Protein 5NAA (pdb70)

B-factor: mean 33.22, std 12.7, range [16.06, 95.7]

Organism: Escherichia coli (strain K12) (NCBI:txid83333)

Solvent-accessible surface area: 19608 Å² total; per-residue (Å²): 135,116,10,7,38,128,4,0,47,89,57,1,0,20,14,6,18,16,1,15,0,4,19,88,166,68,20,3,49,31,165,148,25,49,83,121,40,16,161,34,100,26,29,94,112,27,11,22,0,0,15,10,61,1,0,0,14,7,94,162,5,2,0,34,4,15,0,0,0,10,40,25,86,55,164,9,32,0,32,105,92,28,65,132,22,145,10,78,59,0,82,69,49,114,28,22,0,0,0,0,65,41,0,6,47,22,0,29,14,109,108,74,54,92,1,78,0,1,0,2,84,16,18,67,148,33,121,158,27,106,47,3,7,77,116,68,0,46,3,32,2,27,0,32,17,82,8,17,0,5,18,46,3,0,0,0,3,17,102,2,0,7,145,6,33,134,36,83,78,58,19,13,16,0,11,5,0,35,10,88,84,5,21,110,0,74,70,28,32,144,30,190,47,27,173,49,9,76,30,56,13,3,59,113,113,29,33,52,1,18,62,0,4,118,17,40,107,19,29,45,37,16,129,122,139,228,99,135,5,0,32,140,23,0,51,105,59,2,1,22,15,7,18,17,1,4,0,10,20,85,139,75,19,4,63,25,145,132,14,49,83,100,39,13,164,22,102,26,29,94,87,19,7,32,2,0,17,10,41,1,0,0,13,5,92,164,7,2,0,30,4,12,0,0,0,10,52,27,88,61,138,10,31,0,36,84,91,29,64,129,22,143,12,78,56,0,85,68,50,116,26,22,0,0,0,0,68,40,0,5,52,18,1,26,13,107,109,74,56,93,1,73,0,1,0,2,76,10,21,54,149,18,132,90,25,102,15,1,6,49,102,70,0,48,2,34,2,27,0,34,19,84,10,19,0,7,18,45,2,0,0,0,1,18,104,3,0,6,160,8,23,137,39,85,103,51,18,12,18,0,12,5,0,34,9,89,86,5,16,99,0,40,79,28,20,148,32,185,34,31,165,23,8,104,32,76,14,3,71,126,115,16,41,30,0,13,72,0,4,126,18,37,124,86

Foldseek 3Di:
DVCLQVCCCVFPVLQDFFKFKAFPDDWDFCVVVPPVNWDAPQFDDKFFWAKDKKWKAFPADIAIAIETAGALVDDHSLQVQWDPFRSVVLDPPQQEKAALQQLCVRNVDDAQGKMKIWDQVQWDDDPVGTDTLIDIHGYHYYGYDVHPNSNHYMYHHQQVSCVNSVHDRNTHRGMGTDGNRSLCVVVRQPDDGPPRIHMDGDCVVVVVSNVCVVVVVVCCVVVPVD/DVCLQVCCCVFAVQQDFFKFKFFLPPFDFCVVVPPVNFDAPQFDDKFFWAKAKKWKAFPAGIDIAIETAHALVDDGSQQVQFDPFGSVVLDPPQQEKAALQQLCVRNVDDAQGKMKIWGQQLWDQDPVGTDTQIDIHGYHYYGYDVHPNSNHYMYHHQQNSCVSSVHDGNTHRGMRTDGNRSLCVVVRQPDDGPPRIHMDGPCVPPVVSSVCVVVVVD

Nearest PDB structures (foldseek):
  6f49-assembly1_A  TM=9.915E-01  e=1.479E-46  Escherichia coli K-12
  6f3z-assembly2_C  TM=9.402E-01  e=1.673E-48  Escherichia coli K-12
  7v8l-assembly1_C  TM=9.725E-01  e=1.438E-45  Escherichia coli K-12
  7arh-assembly1_C  TM=9.545E-01  e=1.919E-41  Escherichia coli K-12
  7ark-assembly1_C  TM=8.846E-01  e=6.719E-38  Escherichia coli K-12

Sequence (444 aa):
MNGFERELQNNILGLMPQAILSSEHGSLNPQQLPETAVKLDGVNRVAPITTGDVVLQSARSVAVGVMLGIDPAQKDPLTPYLVNVKQTDLEPGKYNVILGEQLASQLGVNRGDQIRVMVPSASQFTPMGRIPSQRLFNVIGTFAANSEVDGYEMLVNIEDASRRLMRYPAGNITGWRLWLDEPLKVDSLSQQKLPEGSKWQDWRDRKGELFQAVRMEKNMAAALEHHMNGFERELQNNILGLMPQAILSSEHGSLNPQQLPETAVKLDGVNRVAPITTGDVVLQSARSVAVGVMLGIDPAQKDPLTPYLVNVKQTDLEPGKYNVILGEQLASQLGVNRGDQIRVMVPSASQFTPMGRIPSQRLFNVIGTFAANSEVDGYEMLVNIEDASRLMRYPAGNITGWRLWLDEPLKVDSLSQQKLPEGSKWQDWRDRKGELFQAVRMEKN

InterPro domains:
  IPR003838 ABC3 transporter permease, C-terminal [PF02687] (270-392)
  IPR011925 Lipoprotein-releasing system transmembrane protein LolC/E [TIGR02212] (4-399)
  IPR025857 MacB-like periplasmic core domain [PF12704] (27-212)
  IPR051447 Lipoprotein-releasing system transmembrane protein [PTHR30489] (1-399)

Secondary structure (DSSP, 8-state):
--SHHHHHHHHTGGGS-SEEEEESSS-B-TTTS-GGG---SSEEEEEEEEEEEEEEE-SS-EEEEEEEEE-TTS--TTGGGEES--GGG--TTS-EEEEEHHHHHHHT--TT-EEEEEEEEEEE--TT--EEEEEEEEEEEEE--SSGGGGTEEEEEHHHHHHHTTPPTT-BSEEEEEES-GGGHHHHTTS---TTEEEEEGGGT-HHHHHHHHHHHHHHHHH---/-TTHHHHIIIIITTSS-SEEEEESSSSB-TTTS-GGG---TTEEEEEEEEEEEEEEE-SS-EEEEEEEEE-TTS--TTGGGEES--GGG--TTS-EEEEEHHHHHHHT--TT-EEEEEEEEEEE--TT--EEEEEEEEEEEEE--SSGGGGTEEEEEHHHHHHHTTPPTT-BSEEEEEESSGGGHHHHTTS---TTEEEEEGGGT-HHHHHHHHHHT-

Structure (mmCIF, N/CA/C/O backbone):
data_5NAA
#
_entry.id   5NAA
#
_cell.length_a   54.680
_cell.length_b   111.780
_cell.length_c   75.939
_cell.angle_alpha   90.00
_cell.angle_beta   108.97
_cell.angle_gamma   90.00
#
_symmetry.space_group_name_H-M   'C 1 2 1'
#
loop_
_entity.id
_entity.type
_entity.pdbx_description
1 polymer 'Lipoprotein-releasing system transmembrane protein LolC'
2 non-polymer 'SULFATE ION'
3 water water
#
loop_
_atom_site.group_PDB
_atom_site.id
_atom_site.type_symbol
_atom_site.label_atom_id
_atom_site.label_alt_id
_atom_site.label_comp_id
_atom_site.label_asym_id
_atom_site.label_entity_id
_atom_site.label_seq_id
_atom_site.pdbx_PDB_ins_code
_atom_site.Cartn_x
_atom_site.Cartn_y
_atom_site.Cartn_z
_atom_site.occupancy
_atom_site.B_iso_or_equiv
_atom_site.auth_seq_id
_atom_site.auth_comp_id
_atom_site.auth_asym_id
_atom_site.auth_atom_id
_atom_site.pdbx_PDB_model_num
ATOM 1 N N . MET A 1 1 ? -20.945 -34.573 9.165 1.00 72.22 48 MET A N 1
ATOM 2 C CA . MET A 1 1 ? -20.262 -34.038 10.389 1.00 65.87 48 MET A CA 1
ATOM 3 C C . MET A 1 1 ? -20.964 -34.432 11.727 1.00 72.29 48 MET A C 1
ATOM 4 O O . MET A 1 1 ? -22.189 -34.711 11.763 1.00 76.70 48 MET A O 1
ATOM 9 N N . ASN A 1 2 ? -20.185 -34.506 12.804 1.00 69.53 49 ASN A N 1
ATOM 10 C CA . ASN A 1 2 ? -20.727 -34.851 14.141 1.00 65.49 49 ASN A CA 1
ATOM 11 C C . ASN A 1 2 ? -21.229 -33.568 14.851 1.00 55.62 49 ASN A C 1
ATOM 12 O O . ASN A 1 2 ? -21.026 -33.386 16.046 1.00 56.96 49 ASN A O 1
ATOM 17 N N . GLY A 1 3 ? -21.914 -32.694 14.087 1.00 43.76 50 GLY A N 1
ATOM 18 C CA . GLY A 1 3 ? -22.022 -31.260 14.377 1.00 39.96 50 GLY A CA 1
ATOM 19 C C . GLY A 1 3 ? -20.734 -30.437 14.059 1.00 31.92 50 GLY A C 1
ATOM 20 O O . GLY A 1 3 ? -20.680 -29.280 14.357 1.00 29.85 50 GLY A O 1
ATOM 21 N N . PHE A 1 4 ? -19.725 -31.076 13.466 1.00 30.86 51 PHE A N 1
ATOM 22 C CA . PHE A 1 4 ? -18.432 -30.462 13.220 1.00 33.61 51 PHE A CA 1
ATOM 23 C C . PHE A 1 4 ? -18.549 -29.119 12.520 1.00 28.98 51 PHE A C 1
ATOM 24 O O . PHE A 1 4 ? -18.037 -28.090 13.005 1.00 29.51 51 PHE A O 1
ATOM 32 N N . GLU A 1 5 ? -19.245 -29.094 11.395 1.00 28.88 52 GLU A N 1
ATOM 33 C CA . GLU A 1 5 ? -19.406 -27.867 10.627 1.00 27.44 52 GLU A CA 1
ATOM 34 C C . GLU A 1 5 ? -20.222 -26.821 11.363 1.00 29.88 52 GLU A C 1
ATOM 35 O O . GLU A 1 5 ? -19.899 -25.648 11.355 1.00 28.42 52 GLU A O 1
ATOM 41 N N . ARG A 1 6 ? -21.288 -27.245 12.022 1.00 32.26 53 ARG A N 1
ATOM 42 C CA . ARG A 1 6 ? -22.123 -26.306 12.744 1.00 33.59 53 ARG A CA 1
ATOM 43 C C . ARG A 1 6 ? -21.336 -25.677 13.911 1.00 27.74 53 ARG A C 1
ATOM 44 O O . ARG A 1 6 ? -21.436 -24.491 14.160 1.00 31.30 53 ARG A O 1
ATOM 52 N N . GLU A 1 7 ? -20.648 -26.506 14.658 1.00 28.45 54 GLU A N 1
ATOM 53 C CA . GLU A 1 7 ? -19.822 -26.020 15.787 1.00 32.25 54 GLU A CA 1
ATOM 54 C C . GLU A 1 7 ? -18.686 -25.045 15.345 1.00 28.38 54 GLU A C 1
ATOM 55 O O . GLU A 1 7 ? -18.477 -24.019 15.949 1.00 28.39 54 GLU A O 1
ATOM 61 N N . LEU A 1 8 ? -18.015 -25.394 14.259 1.00 27.44 55 LEU A N 1
ATOM 62 C CA . LEU A 1 8 ? -16.951 -24.552 13.697 1.00 28.49 55 LEU A CA 1
ATOM 63 C C . LEU A 1 8 ? -17.532 -23.190 13.328 1.00 32.07 55 LEU A C 1
ATOM 64 O O . LEU A 1 8 ? -16.968 -22.122 13.660 1.00 27.72 55 LEU A O 1
ATOM 69 N N . GLN A 1 9 ? -18.681 -23.190 12.653 1.00 29.29 56 GLN A N 1
ATOM 70 C CA . GLN A 1 9 ? -19.281 -21.954 12.217 1.00 35.01 56 GLN A CA 1
ATOM 71 C C . GLN A 1 9 ? -19.785 -21.101 13.355 1.00 37.38 56 GLN A C 1
ATOM 72 O O . GLN A 1 9 ? -19.593 -19.895 13.315 1.00 34.56 56 GLN A O 1
ATOM 78 N N 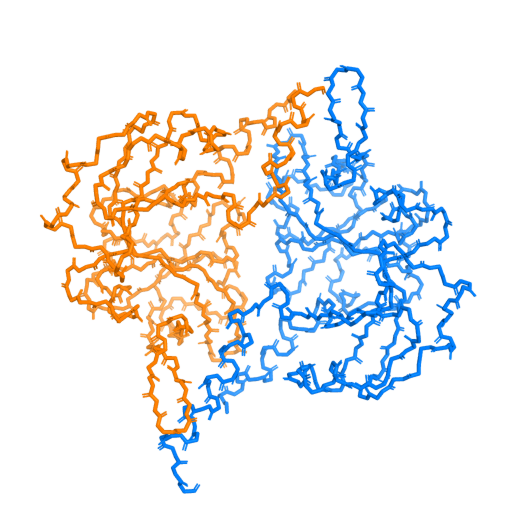. ASN A 1 10 ? -20.449 -21.693 14.338 1.00 38.96 57 ASN A N 1
ATOM 79 C CA . ASN A 1 10 ? -21.008 -20.916 15.453 1.00 41.19 57 ASN A CA 1
ATOM 80 C C . ASN A 1 10 ? -19.966 -20.454 16.471 1.00 38.50 57 ASN A C 1
ATOM 81 O O . ASN A 1 10 ? -20.023 -19.312 16.941 1.00 45.78 57 ASN A O 1
ATOM 86 N N . ASN A 1 11 ? -19.020 -21.323 16.779 1.00 34.95 58 ASN A N 1
ATOM 87 C CA . ASN A 1 11 ? -18.005 -21.061 17.800 1.00 36.78 58 ASN A CA 1
ATOM 88 C C . ASN A 1 11 ? -16.664 -20.448 17.384 1.00 34.39 58 ASN A C 1
ATOM 89 O O . ASN A 1 11 ? -15.970 -19.887 18.212 1.00 34.84 58 ASN A O 1
ATOM 94 N N . ILE A 1 12 ? -16.285 -20.608 16.115 1.00 34.75 59 ILE A N 1
ATOM 95 C CA . ILE A 1 12 ? -15.061 -19.986 15.570 1.00 28.98 59 ILE A CA 1
ATOM 96 C C . ILE A 1 12 ? -15.433 -18.903 14.576 1.00 31.87 59 ILE A C 1
ATOM 97 O O . ILE A 1 12 ? -15.098 -17.736 14.778 1.00 29.02 59 ILE A O 1
ATOM 102 N N . LEU A 1 13 ? -16.139 -19.244 13.497 1.00 30.43 60 LEU A N 1
ATOM 103 C CA . LEU A 1 13 ? -16.362 -18.297 12.412 1.00 30.31 60 LEU A CA 1
ATOM 104 C C . LEU A 1 13 ? -17.423 -17.229 12.705 1.00 30.20 60 LEU A C 1
ATOM 105 O O . LEU A 1 13 ? -17.465 -16.213 12.036 1.00 31.54 60 LEU A O 1
ATOM 110 N N . GLY A 1 14 ? -18.219 -17.433 13.764 1.00 32.51 61 GLY A N 1
ATOM 111 C CA . GLY A 1 14 ? -19.198 -16.469 14.197 1.00 32.96 61 GLY A CA 1
ATOM 112 C C . GLY A 1 14 ? -18.634 -15.161 14.707 1.00 34.42 61 GLY A C 1
ATOM 113 O O . GLY A 1 14 ? -19.221 -14.108 14.498 1.00 36.13 61 GLY A O 1
ATOM 114 N N . LEU A 1 15 ? -17.476 -15.234 15.375 1.00 33.96 62 LEU A N 1
ATOM 115 C CA . LEU A 1 15 ? -16.959 -14.125 16.156 1.00 29.90 62 LEU A CA 1
ATOM 116 C C . LEU A 1 15 ? -15.743 -13.384 15.572 1.00 24.92 62 LEU A C 1
ATOM 117 O O . LEU A 1 15 ? -15.152 -12.546 16.241 1.00 23.41 62 LEU A O 1
ATOM 122 N N . MET A 1 16 ? -15.390 -13.721 14.338 1.00 26.11 63 MET A N 1
ATOM 123 C CA . MET A 1 16 ? -14.279 -13.140 13.601 1.00 25.60 63 MET A CA 1
ATOM 124 C C . MET A 1 16 ? -14.816 -12.757 12.257 1.00 25.47 63 MET A C 1
ATOM 125 O O . MET A 1 16 ? -15.845 -13.297 11.824 1.00 26.68 63 MET A O 1
ATOM 130 N N . PRO A 1 17 ? -14.141 -11.838 11.546 1.00 25.36 64 PRO A N 1
ATOM 131 C CA . PRO A 1 17 ? -14.582 -11.521 10.204 1.00 24.47 64 PRO A CA 1
ATOM 132 C C . PRO A 1 17 ? -14.500 -12.738 9.293 1.00 25.53 64 PRO A C 1
ATOM 133 O O . PRO A 1 17 ? -13.430 -13.368 9.135 1.00 24.12 64 PRO A O 1
ATOM 137 N N . GLN A 1 18 ? -15.626 -13.049 8.645 1.00 23.78 65 GLN A N 1
ATOM 138 C CA . GLN A 1 18 ? -15.663 -14.206 7.742 1.00 20.62 65 GLN A CA 1
ATOM 139 C C . GLN A 1 18 ? -15.009 -13.899 6.407 1.00 21.38 65 GLN A C 1
ATOM 140 O O . GLN A 1 18 ? -14.322 -14.743 5.815 1.00 24.07 65 GLN A O 1
ATOM 146 N N . ALA A 1 19 ? -15.206 -12.692 5.958 1.00 21.84 66 ALA A N 1
ATOM 147 C CA . ALA A 1 19 ? -14.622 -12.142 4.762 1.00 22.74 66 ALA A CA 1
ATOM 148 C C . ALA A 1 19 ? -14.641 -10.653 4.809 1.00 21.57 66 ALA A C 1
ATOM 149 O O . ALA A 1 19 ? -15.479 -10.036 5.458 1.00 24.27 66 ALA A O 1
ATOM 151 N N . ILE A 1 20 ? -13.715 -10.057 4.073 1.00 21.06 67 ILE A N 1
ATOM 152 C CA . ILE A 1 20 ? -13.635 -8.606 3.944 1.00 23.67 67 ILE A CA 1
ATOM 153 C C . ILE A 1 20 ? -13.409 -8.267 2.487 1.00 27.01 67 ILE A C 1
ATOM 154 O O . ILE A 1 20 ? -12.576 -8.916 1.836 1.00 28.19 67 ILE A O 1
ATOM 159 N N . LEU A 1 21 ? -14.233 -7.359 1.972 1.00 25.30 68 LEU A N 1
ATOM 160 C CA . LEU A 1 21 ? -14.005 -6.761 0.635 1.00 28.98 68 LEU A CA 1
ATOM 161 C C . LEU A 1 21 ? -13.150 -5.507 0.848 1.00 29.10 68 LEU A C 1
ATOM 162 O O . LEU A 1 21 ? -13.624 -4.501 1.441 1.00 26.52 68 LEU A O 1
ATOM 167 N N . SER A 1 22 ? -11.893 -5.578 0.424 1.00 29.22 69 SER A N 1
ATOM 168 C CA . SER A 1 22 ? -10.943 -4.449 0.634 1.00 30.82 69 SER A CA 1
ATOM 169 C C . SER A 1 22 ? -10.570 -3.895 -0.735 1.00 35.72 69 SER A C 1
ATOM 170 O O . SER A 1 22 ? -11.119 -4.323 -1.771 1.00 39.47 69 SER A O 1
ATOM 173 N N . SER A 1 23 ? -9.711 -2.894 -0.740 1.00 36.97 70 SER A N 1
ATOM 174 C CA . SER A 1 23 ? -9.225 -2.333 -1.982 1.00 37.41 70 SER A CA 1
ATOM 175 C C . SER A 1 23 ? -8.052 -3.183 -2.432 1.00 35.39 70 SER A C 1
ATOM 176 O O . SER A 1 23 ? -7.433 -3.951 -1.630 1.00 36.65 70 SER A O 1
ATOM 179 N N . GLU A 1 24 ? -7.731 -3.076 -3.703 1.00 41.49 71 GLU A N 1
ATOM 180 C CA . GLU A 1 24 ? -6.625 -3.874 -4.260 1.00 47.51 71 GLU A CA 1
ATOM 181 C C . GLU A 1 24 ? -5.324 -3.632 -3.509 1.00 48.92 71 GLU A C 1
ATOM 182 O O . GLU A 1 24 ? -4.658 -4.573 -3.084 1.00 42.09 71 GLU A O 1
ATOM 188 N N . HIS A 1 25 ? -4.995 -2.354 -3.354 1.00 51.52 72 HIS A N 1
ATOM 189 C CA . HIS A 1 25 ? -3.916 -1.897 -2.496 1.00 56.07 72 HIS A CA 1
ATOM 190 C C . HIS A 1 25 ? -4.251 -0.877 -1.411 1.00 48.88 72 HIS A C 1
ATOM 191 O O . HIS A 1 25 ? -4.942 0.128 -1.625 1.00 53.32 72 HIS A O 1
ATOM 198 N N . GLY A 1 26 ? -3.663 -1.134 -0.244 1.00 48.52 73 GLY A N 1
ATOM 199 C CA . GLY A 1 26 ? -3.740 -0.234 0.870 1.00 44.26 73 GLY A CA 1
ATOM 200 C C . GLY A 1 26 ? -5.168 -0.196 1.389 1.00 41.38 73 GLY A C 1
ATOM 201 O O . GLY A 1 26 ? -5.898 -1.194 1.364 1.00 46.90 73 GLY A O 1
ATOM 202 N N . SER A 1 27 ? -5.569 0.964 1.864 1.00 32.85 74 SER A N 1
ATOM 203 C CA . SER A 1 27 ? -6.891 1.124 2.421 1.00 31.08 74 SER A CA 1
ATOM 204 C C . SER A 1 27 ? -7.974 1.477 1.386 1.00 30.97 74 SER A C 1
ATOM 205 O O . SER A 1 27 ? -7.690 1.745 0.244 1.00 31.38 74 SER A O 1
ATOM 208 N N . LEU A 1 28 ? -9.202 1.393 1.832 1.00 28.89 75 LEU A N 1
ATOM 209 C CA . LEU A 1 28 ? -10.383 1.651 1.041 1.00 29.28 75 LEU A CA 1
ATOM 210 C C . LEU A 1 28 ? -11.009 2.984 1.391 1.00 30.10 75 LEU A C 1
ATOM 211 O O . LEU A 1 28 ? -11.185 3.306 2.562 1.00 27.37 75 LEU A O 1
ATOM 216 N N . ASN A 1 29 ? -11.449 3.708 0.360 1.00 28.65 76 ASN A N 1
ATOM 217 C CA . ASN A 1 29 ? -12.137 4.995 0.519 1.00 30.03 76 ASN A CA 1
ATOM 218 C C . ASN A 1 29 ? -13.603 4.763 0.357 1.00 32.50 76 ASN A C 1
ATOM 219 O O . ASN A 1 29 ? -14.064 4.504 -0.766 1.00 35.07 76 ASN A O 1
ATOM 224 N N . PRO A 1 30 ? -14.391 4.852 1.461 1.00 34.07 77 PRO A N 1
ATOM 225 C CA . PRO A 1 30 ? -15.796 4.549 1.332 1.00 36.90 77 PRO A CA 1
ATOM 226 C C . PRO A 1 30 ? -16.620 5.588 0.526 1.00 42.04 77 PRO A C 1
ATOM 227 O O . PRO A 1 30 ? -17.755 5.323 0.182 1.00 40.74 77 PRO A O 1
ATOM 231 N N . GLN A 1 31 ? -16.047 6.731 0.206 1.00 43.44 78 GLN A N 1
ATOM 232 C CA . GLN A 1 31 ? -16.666 7.638 -0.779 1.00 48.24 78 GLN A CA 1
ATOM 233 C C . GLN A 1 31 ? -16.524 7.105 -2.206 1.00 45.69 78 GLN A C 1
ATOM 234 O O . GLN A 1 31 ? -17.419 7.308 -3.035 1.00 41.32 78 GLN A O 1
ATOM 240 N N . GLN A 1 32 ? -15.407 6.445 -2.497 1.00 38.96 79 GLN A N 1
ATOM 241 C CA . GLN A 1 32 ? -15.178 5.817 -3.786 1.00 36.24 79 GLN A CA 1
ATOM 242 C C . GLN A 1 32 ? -15.981 4.541 -3.885 1.00 41.21 79 GLN A C 1
ATOM 243 O O . GLN A 1 32 ? -16.531 4.221 -4.949 1.00 41.12 79 GLN A O 1
ATOM 249 N N . LEU A 1 33 ? -15.998 3.756 -2.809 1.00 33.76 80 LEU A N 1
ATOM 250 C CA . LEU A 1 33 ? -16.714 2.525 -2.823 1.00 37.75 80 LEU A CA 1
ATOM 251 C C . LEU A 1 33 ? -17.603 2.490 -1.594 1.00 43.30 80 LEU A C 1
ATOM 252 O O . LEU A 1 33 ? -17.187 1.963 -0.546 1.00 38.08 80 LEU A O 1
ATOM 257 N N . PRO A 1 34 ? -18.801 3.126 -1.678 1.00 44.84 81 PRO A N 1
ATOM 258 C CA . PRO A 1 34 ? -19.702 3.187 -0.526 1.00 44.03 81 PRO A CA 1
ATOM 259 C C . PRO A 1 34 ? -20.422 1.869 -0.341 1.00 40.00 81 PRO A C 1
ATOM 260 O O . PRO A 1 34 ? -20.409 1.026 -1.229 1.00 34.95 81 PRO A O 1
ATOM 264 N N . GLU A 1 35 ? -21.026 1.733 0.835 1.00 40.39 82 GLU A N 1
ATOM 265 C CA . GLU A 1 35 ? -21.792 0.570 1.204 1.00 41.29 82 GLU A CA 1
ATOM 266 C C . GLU A 1 35 ? -22.858 0.182 0.170 1.00 49.11 82 GLU A C 1
ATOM 267 O O . GLU A 1 35 ? -22.972 -0.983 -0.212 1.00 50.45 82 GLU A O 1
ATOM 273 N N . THR A 1 36 ? -23.589 1.176 -0.330 1.00 46.64 83 THR A N 1
ATOM 274 C CA . THR A 1 36 ? -24.580 0.996 -1.421 1.00 45.19 83 THR A CA 1
ATOM 275 C C . THR A 1 36 ? -24.021 0.274 -2.641 1.00 45.17 83 THR A C 1
ATOM 276 O O . THR A 1 36 ? -24.754 -0.439 -3.322 1.00 52.20 83 THR A O 1
ATOM 280 N N . ALA A 1 37 ? -22.733 0.467 -2.917 1.00 41.43 84 ALA A N 1
ATOM 281 C CA . ALA A 1 37 ? -22.073 -0.131 -4.073 1.00 40.22 84 ALA A CA 1
ATOM 282 C C . ALA A 1 37 ? -21.551 -1.577 -3.828 1.00 41.26 84 ALA A C 1
ATOM 283 O O . ALA A 1 37 ? -21.016 -2.181 -4.724 1.00 37.10 84 ALA A O 1
ATOM 285 N N . VAL A 1 38 ? -21.662 -2.076 -2.592 1.00 36.11 85 VAL A N 1
ATOM 286 C CA . VAL A 1 38 ? -21.243 -3.423 -2.250 1.00 42.38 85 VAL A CA 1
ATOM 287 C C . VAL A 1 38 ? -22.404 -4.338 -2.603 1.00 40.46 85 VAL A C 1
ATOM 288 O O . VAL A 1 38 ? -23.346 -4.510 -1.858 1.00 42.37 85 VAL A O 1
ATOM 292 N N . LYS A 1 39 ? -22.349 -4.864 -3.803 1.00 43.21 86 LYS A N 1
ATOM 293 C CA . LYS A 1 39 ? -23.445 -5.627 -4.374 1.00 48.81 86 LYS A CA 1
ATOM 294 C C . LYS A 1 39 ? -22.793 -6.964 -4.707 1.00 42.49 86 LYS A C 1
ATOM 295 O O . LYS A 1 39 ? -21.871 -6.990 -5.542 1.00 37.80 86 LYS A O 1
ATOM 301 N N . LEU A 1 40 ? -23.194 -7.990 -3.950 1.00 36.55 87 LEU A N 1
ATOM 302 C CA . LEU A 1 40 ? -22.475 -9.292 -3.789 1.00 34.84 87 LEU A CA 1
ATOM 303 C C . LEU A 1 40 ? -23.502 -10.349 -3.466 1.00 32.15 87 LEU A C 1
ATOM 304 O O . LEU A 1 40 ? -24.525 -9.949 -2.908 1.00 35.46 87 LEU A O 1
ATOM 309 N N . ASP A 1 41 ? -23.263 -11.617 -3.875 1.00 29.45 88 ASP A N 1
ATOM 310 C CA . ASP A 1 41 ? -24.055 -12.814 -3.590 1.00 24.19 88 ASP A CA 1
ATOM 311 C C . ASP A 1 41 ? -23.614 -13.516 -2.347 1.00 30.24 88 ASP A C 1
ATOM 312 O O . ASP A 1 41 ? -22.414 -13.528 -2.065 1.00 29.23 88 ASP A O 1
ATOM 317 N N . GLY A 1 42 ? -24.542 -14.162 -1.643 1.00 25.84 89 GLY A N 1
ATOM 318 C CA . GLY A 1 42 ? -24.249 -15.012 -0.507 1.00 25.12 89 GLY A CA 1
ATOM 319 C C . GLY A 1 42 ? -23.906 -14.199 0.766 1.00 21.64 89 GLY A C 1
ATOM 320 O O . GLY A 1 42 ? -23.466 -14.774 1.767 1.00 26.64 89 GLY A O 1
ATOM 321 N N . VAL A 1 43 ? -24.195 -12.923 0.739 1.00 25.70 90 VAL A N 1
ATOM 322 C CA . VAL A 1 43 ? -23.831 -12.058 1.829 1.00 28.32 90 VAL A CA 1
ATOM 323 C C . VAL A 1 43 ? -25.122 -11.593 2.470 1.00 30.28 90 VAL A C 1
ATOM 324 O O . VAL A 1 43 ? -25.884 -10.948 1.835 1.00 26.10 90 VAL A O 1
ATOM 328 N N . ASN A 1 44 ? -25.273 -11.762 3.770 1.00 30.84 91 ASN A N 1
ATOM 329 C CA . ASN A 1 44 ? -26.476 -11.187 4.452 1.00 29.73 91 ASN A CA 1
ATOM 330 C C . ASN A 1 44 ? -26.310 -9.951 5.329 1.00 30.22 91 ASN A C 1
ATOM 331 O O . ASN A 1 44 ? -27.291 -9.335 5.732 1.00 29.82 91 ASN A O 1
ATOM 336 N N . ARG A 1 45 ? -25.067 -9.532 5.598 1.00 28.03 92 ARG A N 1
ATOM 337 C CA . ARG A 1 45 ? -24.853 -8.275 6.251 1.00 29.16 92 ARG A CA 1
ATOM 338 C C . ARG A 1 45 ? -23.503 -7.762 5.831 1.00 25.89 92 ARG A C 1
ATOM 339 O O . ARG A 1 45 ? -22.619 -8.545 5.529 1.00 26.68 92 ARG A O 1
ATOM 347 N N . VAL A 1 46 ? -23.380 -6.469 5.855 1.00 24.47 93 VAL A N 1
ATOM 348 C CA . VAL A 1 46 ? -22.127 -5.777 5.564 1.00 28.33 93 VAL A CA 1
ATOM 349 C C . VAL A 1 46 ? -21.950 -4.721 6.659 1.00 30.11 93 VAL A C 1
ATOM 350 O O . VAL A 1 46 ? -22.911 -4.129 7.124 1.00 28.58 93 VAL A O 1
ATOM 354 N N . ALA A 1 47 ? -20.695 -4.472 7.055 1.00 28.53 94 ALA A N 1
ATOM 355 C CA . ALA A 1 47 ? -20.362 -3.416 7.993 1.00 25.88 94 ALA A CA 1
ATOM 356 C C . ALA A 1 47 ? -18.959 -2.913 7.668 1.00 26.55 94 ALA A C 1
ATOM 357 O O . ALA A 1 47 ? -18.093 -3.732 7.264 1.00 23.97 94 ALA A O 1
ATOM 359 N N . PRO A 1 48 ? -18.699 -1.601 7.882 1.00 25.06 95 PRO A N 1
ATOM 360 C CA . PRO A 1 48 ? -17.326 -1.157 7.747 1.00 25.78 95 PRO A CA 1
ATOM 361 C C . PRO A 1 48 ? -16.419 -1.842 8.796 1.00 22.03 95 PRO A C 1
ATOM 362 O O . PRO A 1 48 ? -16.894 -2.173 9.946 1.00 22.59 95 PRO A O 1
ATOM 366 N N . ILE A 1 49 ? -15.166 -2.058 8.412 1.00 21.76 96 ILE A N 1
ATOM 367 C CA . ILE A 1 49 ? -14.137 -2.507 9.361 1.00 22.09 96 ILE A CA 1
ATOM 368 C C . ILE A 1 49 ? -12.772 -1.920 9.044 1.00 22.77 96 ILE A C 1
ATOM 369 O O . ILE A 1 49 ? -12.402 -1.698 7.870 1.00 22.06 96 ILE A O 1
ATOM 374 N N . THR A 1 50 ? -12.016 -1.689 10.121 1.00 20.44 97 THR A N 1
ATOM 375 C CA . THR A 1 50 ? -10.584 -1.513 10.055 1.00 21.28 97 THR A CA 1
ATOM 376 C C . THR A 1 50 ? -9.985 -2.556 10.965 1.00 22.68 97 THR A C 1
ATOM 377 O O . THR A 1 50 ? -10.322 -2.647 12.173 1.00 20.21 97 THR A O 1
ATOM 381 N N . THR A 1 51 ? -9.146 -3.405 10.391 1.00 22.60 98 THR A N 1
ATOM 382 C CA . THR A 1 51 ? -8.547 -4.482 11.194 1.00 24.05 98 THR A CA 1
ATOM 383 C C . THR A 1 51 ? -7.088 -4.679 10.823 1.00 27.64 98 THR A C 1
ATOM 384 O O . THR A 1 51 ? -6.670 -4.374 9.704 1.00 25.42 98 THR A O 1
ATOM 388 N N . GLY A 1 52 ? -6.312 -5.178 11.775 1.00 23.39 99 GLY A N 1
ATOM 389 C CA . GLY A 1 52 ? -4.945 -5.546 11.545 1.00 26.13 99 GLY A CA 1
ATOM 390 C C . GLY A 1 52 ? -4.407 -6.291 12.734 1.00 26.10 99 GLY A C 1
ATOM 391 O O . GLY A 1 52 ? -5.011 -6.253 13.787 1.00 21.09 99 GLY A O 1
ATOM 392 N N . ASP A 1 53 ? -3.220 -6.862 12.562 1.00 26.58 100 ASP A N 1
ATOM 393 C CA . ASP A 1 53 ? -2.440 -7.453 13.647 1.00 28.24 100 ASP A CA 1
ATOM 394 C C . ASP A 1 53 ? -1.780 -6.376 14.496 1.00 26.89 100 ASP A C 1
ATOM 395 O O . ASP A 1 53 ? -1.177 -5.396 13.983 1.00 24.88 100 ASP A O 1
ATOM 400 N N . VAL A 1 54 ? -1.883 -6.524 15.810 1.00 19.13 101 VAL A N 1
ATOM 401 C CA . VAL A 1 54 ? -1.303 -5.534 16.718 1.00 21.58 101 VAL A CA 1
ATOM 402 C C . VAL A 1 54 ? -0.364 -6.234 17.727 1.00 20.92 101 VAL A C 1
ATOM 403 O O . VAL A 1 54 ? -0.507 -7.436 18.001 1.00 19.18 101 VAL A O 1
ATOM 407 N N . VAL A 1 55 ? 0.527 -5.435 18.307 1.00 21.51 102 VAL A N 1
ATOM 408 C CA . VAL A 1 55 ? 1.319 -5.869 19.402 1.00 21.71 102 VAL A CA 1
ATOM 409 C C . VAL A 1 55 ? 0.932 -4.984 20.546 1.00 20.15 102 VAL A C 1
ATOM 410 O O . VAL A 1 55 ? 0.917 -3.768 20.413 1.00 23.11 102 VAL A O 1
ATOM 414 N N . LEU A 1 56 ? 0.639 -5.612 21.675 1.00 22.67 103 LEU A N 1
ATOM 415 C CA . LEU A 1 56 ? 0.207 -4.921 22.892 1.00 20.79 103 LEU A CA 1
ATOM 416 C C . LEU A 1 56 ? 1.208 -4.957 24.060 1.00 21.38 103 LEU A C 1
ATOM 417 O O . LEU A 1 56 ? 1.801 -5.980 24.360 1.00 20.67 103 LEU A O 1
ATOM 422 N N . GLN A 1 57 ? 1.404 -3.826 24.708 1.00 21.60 104 GLN A N 1
ATOM 423 C CA . GLN A 1 57 ? 2.243 -3.832 25.926 1.00 24.78 104 GLN A CA 1
ATOM 424 C C . GLN A 1 57 ? 1.495 -3.177 27.066 1.00 22.77 104 GLN A C 1
ATOM 425 O O . GLN A 1 57 ? 1.072 -2.066 26.931 1.00 23.02 104 GLN A O 1
ATOM 431 N N . SER A 1 58 ? 1.367 -3.888 28.186 1.00 22.36 105 SER A N 1
ATOM 432 C CA . SER A 1 58 ? 0.870 -3.314 29.403 1.00 22.28 105 SER A CA 1
ATOM 433 C C . SER A 1 58 ? 2.062 -3.008 30.349 1.00 25.79 105 SER A C 1
ATOM 434 O O . SER A 1 58 ? 3.214 -3.194 29.983 1.00 26.71 105 SER A O 1
ATOM 437 N N . ALA A 1 59 ? 1.753 -2.519 31.525 1.00 27.08 106 ALA A N 1
ATOM 438 C CA . ALA A 1 59 ? 2.727 -2.309 32.591 1.00 32.18 106 ALA A CA 1
ATOM 439 C C . ALA A 1 59 ? 3.446 -3.596 32.942 1.00 34.54 106 ALA A C 1
ATOM 440 O O . ALA A 1 59 ? 4.593 -3.547 33.381 1.00 34.38 106 ALA A O 1
ATOM 442 N N . ARG A 1 60 ? 2.766 -4.738 32.781 1.00 30.98 107 ARG A N 1
ATOM 443 C CA . ARG A 1 60 ? 3.322 -6.017 33.193 1.00 32.54 107 ARG A CA 1
ATOM 444 C C . ARG A 1 60 ? 3.704 -6.987 32.098 1.00 30.67 107 ARG A C 1
ATOM 445 O O . ARG A 1 60 ? 4.501 -7.879 32.350 1.00 28.75 107 ARG A O 1
ATOM 453 N N . SER A 1 61 ? 3.126 -6.885 30.905 1.00 24.93 108 SER A N 1
ATOM 454 C CA . SER A 1 61 ? 3.390 -7.913 29.917 1.00 24.80 108 SER A CA 1
ATOM 455 C C . SER A 1 61 ? 3.203 -7.430 28.470 1.00 26.16 108 SER A C 1
ATOM 456 O O . SER A 1 61 ? 2.974 -6.270 28.238 1.00 27.86 108 SER A O 1
ATOM 459 N N . VAL A 1 62 ? 3.396 -8.345 27.536 1.00 22.95 109 VAL A N 1
ATOM 460 C CA . VAL A 1 62 ? 3.283 -8.074 26.124 1.00 24.51 109 VAL A CA 1
ATOM 461 C C . VAL A 1 62 ? 2.405 -9.194 25.577 1.00 26.80 109 VAL A C 1
ATOM 462 O O . VAL A 1 62 ? 2.463 -10.346 26.069 1.00 30.17 109 VAL A O 1
ATOM 466 N N . ALA A 1 63 ? 1.657 -8.896 24.519 1.00 21.69 110 ALA A N 1
ATOM 467 C CA . ALA A 1 63 ? 0.714 -9.834 23.902 1.00 23.49 110 ALA A CA 1
ATOM 468 C C . ALA A 1 63 ? 0.506 -9.476 22.433 1.00 22.58 110 ALA A C 1
ATOM 469 O O . ALA A 1 63 ? 0.798 -8.337 22.037 1.00 25.46 110 ALA A O 1
ATOM 471 N N . VAL A 1 64 ? 0.104 -10.461 21.620 1.00 21.34 111 VAL A N 1
ATOM 472 C CA . VAL A 1 64 ? -0.350 -10.212 20.277 1.00 23.12 111 VAL A CA 1
ATOM 473 C C . VAL A 1 64 ? -1.882 -10.186 20.228 1.00 24.42 111 VAL A C 1
ATOM 474 O O . VAL A 1 64 ? -2.595 -10.856 21.010 1.00 22.71 111 VAL A O 1
ATOM 478 N N . GLY A 1 65 ? -2.398 -9.392 19.284 1.00 21.90 112 GLY A N 1
ATOM 479 C CA . GLY A 1 65 ? -3.832 -9.330 19.090 1.00 25.07 112 GLY A CA 1
ATOM 480 C C . GLY A 1 65 ? -4.233 -9.060 17.682 1.00 22.29 112 GLY A C 1
ATOM 481 O O . GLY A 1 65 ? -3.430 -8.723 16.846 1.00 19.15 112 GLY A O 1
ATOM 482 N N . VAL A 1 66 ? -5.541 -9.114 17.495 1.00 22.09 113 VAL A N 1
ATOM 483 C CA . VAL A 1 66 ? -6.189 -8.714 16.246 1.00 22.11 113 VAL A CA 1
ATOM 484 C C . VAL A 1 66 ? -7.163 -7.627 16.619 1.00 20.27 113 VAL A C 1
ATOM 485 O O . VAL A 1 66 ? -8.166 -7.870 17.314 1.00 20.90 113 VAL A O 1
ATOM 489 N N . MET A 1 67 ? -6.876 -6.429 16.079 1.00 18.66 114 MET A N 1
ATOM 490 C CA . MET A 1 67 ? -7.700 -5.276 16.300 1.00 20.59 114 MET A CA 1
ATOM 491 C C . MET A 1 67 ? -8.930 -5.273 15.360 1.00 19.20 114 MET A C 1
ATOM 492 O O . MET A 1 67 ? -8.791 -5.368 14.126 1.00 23.28 114 MET A O 1
ATOM 497 N N . LEU A 1 68 ? -10.121 -5.226 15.929 1.00 17.28 115 LEU A N 1
ATOM 498 C CA . LEU A 1 68 ? -11.356 -5.013 15.183 1.00 17.62 115 LEU A CA 1
ATOM 499 C C . LEU A 1 68 ? -11.863 -3.595 15.431 1.00 18.86 115 LEU A C 1
ATOM 500 O O . LEU A 1 68 ? -12.449 -3.321 16.462 1.00 18.98 115 LEU A O 1
ATOM 505 N N . GLY A 1 69 ? -11.685 -2.720 14.454 1.00 18.50 116 GLY A N 1
ATOM 506 C CA . GLY A 1 69 ? -12.189 -1.356 14.525 1.00 18.98 116 GLY A CA 1
ATOM 507 C C . GLY A 1 69 ? -13.576 -1.287 13.912 1.00 20.84 116 GLY A C 1
ATOM 508 O O . GLY A 1 69 ? -13.741 -1.520 12.720 1.00 23.48 116 GLY A O 1
ATOM 509 N N . ILE A 1 70 ? -14.575 -0.968 14.718 1.00 19.84 117 ILE A N 1
ATOM 510 C CA . ILE A 1 70 ? -15.955 -1.061 14.344 1.00 22.55 117 ILE A CA 1
ATOM 511 C C . ILE A 1 70 ? -16.666 0.302 14.504 1.00 23.88 117 ILE A C 1
ATOM 512 O O . ILE A 1 70 ? -16.262 1.175 15.286 1.00 21.21 117 ILE A O 1
ATOM 517 N N . ASP A 1 71 ? -17.784 0.427 13.813 1.00 23.48 118 ASP A N 1
ATOM 518 C CA . ASP A 1 71 ? -18.707 1.533 14.060 1.00 27.25 118 ASP A CA 1
ATOM 519 C C . ASP A 1 71 ? -19.438 1.136 15.302 1.00 25.65 118 ASP A C 1
ATOM 520 O O . ASP A 1 71 ? -20.194 0.144 15.274 1.00 29.21 118 ASP A O 1
ATOM 525 N N . PRO A 1 72 ? -19.240 1.880 16.421 1.00 27.98 119 PRO A N 1
ATOM 526 C CA . PRO A 1 72 ? -19.869 1.489 17.670 1.00 31.17 119 PRO A CA 1
ATOM 527 C C . PRO A 1 72 ? -21.416 1.404 17.650 1.00 33.47 119 PRO A C 1
ATOM 528 O O . PRO A 1 72 ? -22.026 0.770 18.528 1.00 31.96 119 PRO A O 1
ATOM 532 N N . ALA A 1 73 ? -22.035 2.090 16.702 1.00 35.61 120 ALA A N 1
ATOM 533 C CA . ALA A 1 73 ? -23.512 2.137 16.614 1.00 35.53 120 ALA A CA 1
ATOM 534 C C . ALA A 1 73 ? -24.128 0.889 16.001 1.00 39.49 120 ALA A C 1
ATOM 535 O O . ALA A 1 73 ? -25.336 0.740 16.049 1.00 40.33 120 ALA A O 1
ATOM 537 N N . GLN A 1 74 ? -23.324 0.031 15.388 1.00 33.03 121 GLN A N 1
ATOM 538 C CA . GLN A 1 74 ? -23.828 -1.119 14.701 1.00 37.47 121 GLN A CA 1
ATOM 539 C C . GLN A 1 74 ? -23.539 -2.377 15.540 1.00 40.17 121 GLN A C 1
ATOM 540 O O . GLN A 1 74 ? -22.465 -2.530 16.037 1.00 37.77 121 GLN A O 1
ATOM 546 N N . LYS A 1 75 ? -24.501 -3.248 15.727 1.00 43.83 122 LYS A N 1
ATOM 547 C CA . LYS A 1 75 ? -24.272 -4.476 16.472 1.00 47.36 122 LYS A CA 1
ATOM 548 C C . LYS A 1 75 ? -23.175 -5.337 15.829 1.00 40.31 122 LYS A C 1
ATOM 549 O O . LYS A 1 75 ? -23.131 -5.476 14.613 1.00 46.82 122 LYS A O 1
ATOM 555 N N . ASP A 1 76 ? -22.232 -5.797 16.649 1.00 38.05 123 ASP A N 1
ATOM 556 C CA . ASP A 1 76 ? -21.183 -6.778 16.236 1.00 31.08 123 ASP A CA 1
ATOM 557 C C . ASP A 1 76 ? -21.542 -8.153 16.811 1.00 24.14 123 ASP A C 1
ATOM 558 O O . ASP A 1 76 ? -22.222 -8.261 17.848 1.00 26.84 123 ASP A O 1
ATOM 563 N N . PRO A 1 77 ? -21.053 -9.216 16.199 1.00 28.87 124 PRO A N 1
ATOM 564 C CA . PRO A 1 77 ? -21.370 -10.515 16.790 1.00 28.55 124 PRO A CA 1
ATOM 565 C C . PRO A 1 77 ? -20.895 -10.716 18.231 1.00 29.60 124 PRO A C 1
ATOM 566 O O . PRO A 1 77 ? -21.420 -11.563 18.983 1.00 24.59 124 PRO A O 1
ATOM 570 N N . LEU A 1 78 ? -19.891 -9.939 18.627 1.00 26.66 125 LEU A N 1
ATOM 571 C CA . LEU A 1 78 ? -19.377 -9.957 19.997 1.00 26.16 125 LEU A CA 1
ATOM 572 C C . LEU A 1 78 ? -20.251 -9.192 20.951 1.00 25.73 125 LEU A C 1
ATOM 573 O O . LEU A 1 78 ? -20.144 -9.369 22.165 1.00 25.90 125 LEU A O 1
ATOM 578 N N . THR A 1 79 ? -21.141 -8.355 20.447 1.00 24.80 126 THR A N 1
ATOM 579 C CA . THR A 1 79 ? -21.981 -7.479 21.290 1.00 26.65 126 THR A CA 1
ATOM 580 C C . THR A 1 79 ? -22.684 -8.217 22.399 1.00 27.63 126 THR A C 1
ATOM 581 O O . THR A 1 79 ? -22.681 -7.770 23.530 1.00 33.50 126 THR A O 1
ATOM 585 N N . PRO A 1 80 ? -23.290 -9.373 22.117 1.00 30.59 127 PRO A N 1
ATOM 586 C CA . PRO A 1 80 ? -23.918 -10.144 23.226 1.00 30.05 127 PRO A CA 1
ATOM 587 C C . PRO A 1 80 ? -22.990 -10.667 24.323 1.00 27.97 127 PRO A C 1
ATOM 588 O O . PRO A 1 80 ? -23.452 -11.042 25.373 1.00 29.32 127 PRO A O 1
ATOM 592 N N . TYR A 1 81 ? -21.690 -10.734 24.061 1.00 24.87 128 TYR A N 1
ATOM 593 C CA . TYR A 1 81 ? -20.709 -11.254 24.999 1.00 24.37 128 TYR A CA 1
ATOM 594 C C . TYR A 1 81 ? -19.918 -10.197 25.762 1.00 23.69 128 TYR A C 1
ATOM 595 O O . TYR A 1 81 ? -19.017 -10.529 26.534 1.00 23.78 128 TYR A O 1
ATOM 604 N N . LEU A 1 82 ? -20.236 -8.932 25.543 1.00 25.57 129 LEU A N 1
ATOM 605 C CA . LEU A 1 82 ? -19.628 -7.818 26.271 1.00 24.97 129 LEU A CA 1
ATOM 606 C C . LEU A 1 82 ? -19.903 -7.975 27.743 1.00 27.26 129 LEU A C 1
ATOM 607 O O . LEU A 1 82 ? -21.010 -8.355 28.121 1.00 25.80 129 LEU A O 1
ATOM 612 N N . VAL A 1 83 ? -18.893 -7.712 28.581 1.00 23.90 130 VAL A N 1
ATOM 613 C CA . VAL A 1 83 ? -19.064 -7.943 30.037 1.00 23.73 130 VAL A CA 1
ATOM 614 C C . VAL A 1 83 ? -19.196 -6.562 30.659 1.00 24.31 130 VAL A C 1
ATOM 615 O O . VAL A 1 83 ? -18.209 -5.863 30.815 1.00 22.44 130 VAL A O 1
ATOM 619 N N . ASN A 1 84 ? -20.435 -6.171 30.962 1.00 22.88 131 ASN A N 1
ATOM 620 C CA . ASN A 1 84 ? -20.712 -4.942 31.744 1.00 24.46 131 ASN A 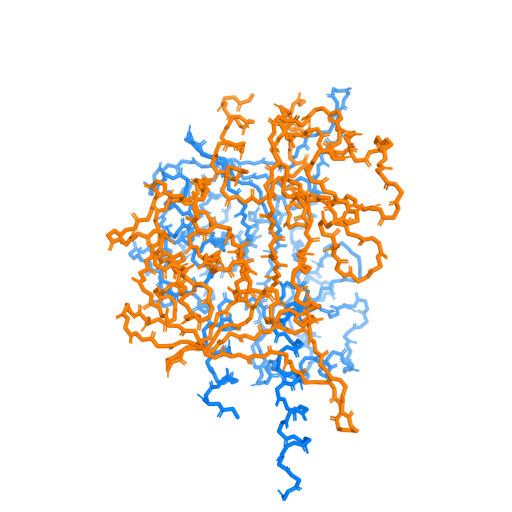CA 1
ATOM 621 C C . ASN A 1 84 ? -20.084 -3.706 31.114 1.00 25.41 131 ASN A C 1
ATOM 622 O O . ASN A 1 84 ? -19.467 -2.889 31.802 1.00 26.03 131 ASN A O 1
ATOM 627 N N . VAL A 1 85 ? -20.184 -3.608 29.785 1.00 24.11 132 VAL A N 1
ATOM 628 C CA . VAL A 1 85 ? -19.599 -2.480 29.089 1.00 24.18 132 VAL A CA 1
ATOM 629 C C . VAL A 1 85 ? -20.431 -2.270 27.840 1.00 26.13 132 VAL A C 1
ATOM 630 O O . VAL A 1 85 ? -20.894 -3.244 27.225 1.00 24.47 132 VAL A O 1
ATOM 634 N N . LYS A 1 86 ? -20.677 -1.023 27.489 1.00 26.07 133 LYS A N 1
ATOM 635 C CA . LYS A 1 86 ? -21.405 -0.737 26.200 1.00 33.19 133 LYS A CA 1
ATOM 636 C C . LYS A 1 86 ? -20.454 -0.445 25.085 1.00 30.34 133 LYS A C 1
ATOM 637 O O . LYS A 1 86 ? -19.512 0.322 25.230 1.00 26.19 133 LYS A O 1
ATOM 643 N N . GLN A 1 87 ? -20.722 -1.053 23.938 1.00 25.57 134 GLN A N 1
ATOM 644 C CA . GLN A 1 87 ? -19.990 -0.810 22.715 1.00 28.90 134 GLN A CA 1
ATOM 645 C C . GLN A 1 87 ? -19.977 0.650 22.275 1.00 28.34 134 GLN A C 1
ATOM 646 O O . GLN A 1 87 ? -19.016 1.113 21.675 1.00 24.75 134 GLN A O 1
ATOM 652 N N . THR A 1 88 ? -21.037 1.391 22.603 1.00 29.98 135 THR A N 1
ATOM 653 C CA . THR A 1 88 ? -21.106 2.806 22.277 1.00 28.99 135 THR A CA 1
ATOM 654 C C . THR A 1 88 ? -20.088 3.681 23.019 1.00 27.80 135 THR A C 1
ATOM 655 O O . THR A 1 88 ? -19.832 4.800 22.583 1.00 27.34 135 THR A O 1
ATOM 659 N N . ASP A 1 89 ? -19.465 3.171 24.093 1.00 26.78 136 ASP A N 1
ATOM 660 C CA . ASP A 1 89 ? -18.339 3.832 24.710 1.00 26.19 136 ASP A CA 1
ATOM 661 C C . ASP A 1 89 ? -17.043 3.845 23.865 1.00 27.12 136 ASP A C 1
ATOM 662 O O . ASP A 1 89 ? -16.083 4.548 24.246 1.00 23.25 136 ASP A O 1
ATOM 667 N N . LEU A 1 90 ? -16.994 3.110 22.733 1.00 23.10 137 LEU A N 1
ATOM 668 C CA . LEU A 1 90 ? -15.894 3.201 21.801 1.00 22.43 137 LEU A CA 1
ATOM 669 C C . LEU A 1 90 ? -16.069 4.415 20.890 1.00 22.55 137 LEU A C 1
ATOM 670 O O . LEU A 1 90 ? -16.288 4.263 19.713 1.00 24.75 137 LEU A O 1
ATOM 675 N N . GLU A 1 91 ? -16.060 5.589 21.520 1.00 24.36 138 GLU A N 1
ATOM 676 C CA . GLU A 1 91 ? -16.225 6.869 20.782 1.00 29.18 138 GLU A CA 1
ATOM 677 C C . GLU A 1 91 ? -14.958 7.229 20.037 1.00 27.14 138 GLU A C 1
ATOM 678 O O . GLU A 1 91 ? -13.832 6.962 20.525 1.00 26.23 138 GLU A O 1
ATOM 684 N N . PRO A 1 92 ? -15.095 7.869 18.865 1.00 26.42 139 PRO A N 1
ATOM 685 C CA . PRO A 1 92 ? -13.916 8.188 18.062 1.00 29.61 139 PRO A CA 1
ATOM 686 C C . PRO A 1 92 ? -13.054 9.204 18.753 1.00 34.02 139 PRO A C 1
ATOM 687 O O . PRO A 1 92 ? -13.590 10.102 19.383 1.00 25.84 139 PRO A O 1
ATOM 691 N N . GLY A 1 93 ? -11.737 9.023 18.708 1.00 31.23 140 GLY A N 1
ATOM 692 C CA . GLY A 1 93 ? -10.848 9.921 19.420 1.00 31.40 140 GLY A CA 1
ATOM 693 C C . GLY A 1 93 ? -10.650 9.675 20.890 1.00 30.53 140 GLY A C 1
ATOM 694 O O . GLY A 1 93 ? -9.812 10.315 21.475 1.00 33.65 140 GLY A O 1
ATOM 695 N N . LYS A 1 94 ? -11.409 8.769 21.512 1.00 26.40 141 LYS A N 1
ATOM 696 C CA . LYS A 1 94 ? -11.171 8.380 22.911 1.00 26.68 141 LYS A CA 1
ATOM 697 C C . LYS A 1 94 ? -10.154 7.238 23.105 1.00 22.77 141 LYS A C 1
ATOM 698 O O . LYS A 1 94 ? -9.658 7.056 24.183 1.00 25.81 141 LYS A O 1
ATOM 704 N N . TYR A 1 95 ? -9.835 6.494 22.042 1.00 19.15 142 TYR A N 1
ATOM 705 C CA . TYR A 1 95 ? -8.870 5.386 22.066 1.00 20.11 142 TYR A CA 1
ATOM 706 C C . TYR A 1 95 ? -9.196 4.399 23.186 1.00 20.19 142 TYR A C 1
ATOM 707 O O . TYR A 1 95 ? -8.312 3.964 23.906 1.00 19.19 142 TYR A O 1
ATOM 716 N N . ASN A 1 96 ? -10.465 4.104 23.338 1.00 20.48 143 ASN A N 1
ATOM 717 C CA . ASN A 1 96 ? -10.924 3.045 24.250 1.00 20.04 143 ASN A CA 1
ATOM 718 C C . ASN A 1 96 ? -10.782 1.704 23.565 1.00 17.86 143 ASN A C 1
ATOM 719 O O . ASN A 1 96 ? -10.665 1.637 22.345 1.00 18.61 143 ASN A O 1
ATOM 724 N N . VAL A 1 97 ? -10.714 0.632 24.359 1.00 18.95 144 VAL A N 1
ATOM 725 C CA . VAL A 1 97 ? -10.548 -0.727 23.855 1.00 17.51 144 VAL A CA 1
ATOM 726 C C . VAL A 1 97 ? -11.280 -1.685 24.767 1.00 20.19 144 VAL A C 1
ATOM 727 O O . VAL A 1 97 ? -11.259 -1.530 25.985 1.00 18.82 144 VAL A O 1
ATOM 731 N N . ILE A 1 98 ? -12.000 -2.625 24.148 1.00 19.21 145 ILE A N 1
ATOM 732 C CA . ILE A 1 98 ? -12.658 -3.718 24.877 1.00 19.04 145 ILE A CA 1
ATOM 733 C C . ILE A 1 98 ? -11.846 -4.936 24.452 1.00 19.84 145 ILE A C 1
ATOM 734 O O . ILE A 1 98 ? -11.782 -5.284 23.252 1.00 18.46 145 ILE A O 1
ATOM 739 N N . LEU A 1 99 ? -11.235 -5.578 25.431 1.00 19.86 146 LEU A N 1
ATOM 740 C CA . LEU A 1 99 ? -10.312 -6.702 25.188 1.00 19.17 146 LEU A CA 1
ATOM 741 C C . LEU A 1 99 ? -11.022 -8.021 25.361 1.00 18.86 146 LEU A C 1
ATOM 742 O O . LEU A 1 99 ? -11.888 -8.175 26.228 1.00 17.79 146 LEU A O 1
ATOM 747 N N . GLY A 1 100 ? -10.624 -9.013 24.587 1.00 19.19 147 GLY A N 1
ATOM 748 C CA . GLY A 1 100 ? -11.059 -10.383 24.946 1.00 20.44 147 GLY A CA 1
ATOM 749 C C . GLY A 1 100 ? -10.627 -10.638 26.402 1.00 19.86 147 GLY A C 1
ATOM 750 O O . GLY A 1 100 ? -9.535 -10.192 26.798 1.00 18.65 147 GLY A O 1
ATOM 751 N N . GLU A 1 101 ? -11.474 -11.323 27.210 1.00 20.54 148 GLU A N 1
ATOM 752 C CA . GLU A 1 101 ? -11.152 -11.478 28.610 1.00 24.28 148 GLU A CA 1
ATOM 753 C C . GLU A 1 101 ? -9.819 -12.177 28.867 1.00 20.70 148 GLU A C 1
ATOM 754 O O . GLU A 1 101 ? -9.115 -11.814 29.810 1.00 19.49 148 GLU A O 1
ATOM 760 N N . GLN A 1 102 ? -9.472 -13.153 28.033 1.00 20.84 149 GLN A N 1
ATOM 761 C CA . GLN A 1 102 ? -8.195 -13.879 28.192 1.00 23.89 149 GLN A CA 1
ATOM 762 C C . GLN A 1 102 ? -6.975 -13.060 27.799 1.00 21.44 149 GLN A C 1
ATOM 763 O O . GLN A 1 102 ? -5.917 -13.094 28.430 1.00 20.99 149 GLN A O 1
ATOM 769 N N . LEU A 1 103 ? -7.144 -12.239 26.784 1.00 21.62 150 LEU A N 1
ATOM 770 C CA . LEU A 1 103 ? -6.136 -11.276 26.410 1.00 19.65 150 LEU A CA 1
ATOM 771 C C . LEU A 1 103 ? -5.894 -10.255 27.543 1.00 19.07 150 LEU A C 1
ATOM 772 O O . LEU A 1 103 ? -4.734 -9.939 27.882 1.00 19.51 150 LEU A O 1
ATOM 777 N N . ALA A 1 104 ? -6.957 -9.786 28.190 1.00 19.87 151 ALA A N 1
ATOM 778 C CA . ALA A 1 104 ? -6.807 -8.898 29.306 1.00 19.84 151 ALA A CA 1
ATOM 779 C C . ALA A 1 104 ? -6.026 -9.581 30.459 1.00 20.52 151 ALA A C 1
ATOM 780 O O . ALA A 1 104 ? -5.165 -8.950 31.123 1.00 21.62 151 ALA A O 1
ATOM 782 N N . SER A 1 105 ? -6.364 -10.824 30.702 1.00 22.73 152 SER A N 1
ATOM 783 C CA . SER A 1 105 ? -5.680 -11.610 31.709 1.00 25.17 152 SER A CA 1
ATOM 784 C C . SER A 1 105 ? -4.171 -11.781 31.402 1.00 24.84 152 SER A C 1
ATOM 785 O O . SER A 1 105 ? -3.301 -11.519 32.274 1.00 24.78 152 SER A O 1
ATOM 788 N N . GLN A 1 106 ? -3.838 -12.081 30.156 1.00 23.65 153 GLN A N 1
ATOM 789 C CA . GLN A 1 106 ? -2.423 -12.199 29.789 1.00 24.41 153 GLN A CA 1
ATOM 790 C C . GLN A 1 106 ? -1.657 -10.947 30.076 1.00 25.05 153 GLN A C 1
ATOM 791 O O . GLN A 1 106 ? -0.474 -10.965 30.516 1.00 25.98 153 GLN A O 1
ATOM 797 N N . LEU A 1 107 ? -2.311 -9.814 29.806 1.00 20.49 154 LEU A N 1
ATOM 798 C CA . LEU A 1 107 ? -1.689 -8.531 30.031 1.00 20.53 154 LEU A CA 1
ATOM 799 C C . LEU A 1 107 ? -1.735 -8.033 31.477 1.00 21.62 154 LEU A C 1
ATOM 800 O O . LEU A 1 107 ? -1.091 -7.046 31.801 1.00 24.74 154 LEU A O 1
ATOM 805 N N . GLY A 1 108 ? -2.530 -8.674 32.312 1.00 23.13 155 GLY A N 1
ATOM 806 C CA . GLY A 1 108 ? -2.691 -8.245 33.684 1.00 24.67 155 GLY A CA 1
ATOM 807 C C . GLY A 1 108 ? -3.368 -6.900 33.802 1.00 26.18 155 GLY A C 1
ATOM 808 O O . GLY A 1 108 ? -3.009 -6.110 34.660 1.00 23.05 155 GLY A O 1
ATOM 809 N N . VAL A 1 109 ? -4.359 -6.616 32.949 1.00 21.86 156 VAL A N 1
ATOM 810 C CA . VAL A 1 109 ? -4.982 -5.328 32.954 1.00 21.61 156 VAL A CA 1
ATOM 811 C C . VAL A 1 109 ? -6.437 -5.428 33.363 1.00 23.93 156 VAL A C 1
ATOM 812 O O . VAL A 1 109 ? -7.079 -6.457 33.155 1.00 23.66 156 VAL A O 1
ATOM 816 N N . ASN A 1 110 ? -6.945 -4.302 33.841 1.00 22.04 157 ASN A N 1
ATOM 817 C CA . ASN A 1 110 ? -8.317 -4.101 34.154 1.00 24.20 157 ASN A CA 1
ATOM 818 C C . ASN A 1 110 ? -8.748 -2.785 33.591 1.00 26.48 157 ASN A C 1
ATOM 819 O O . ASN A 1 110 ? -7.924 -1.938 33.186 1.00 25.37 157 ASN A O 1
ATOM 824 N N . ARG A 1 111 ? -10.070 -2.616 33.484 1.00 24.52 158 ARG A N 1
ATOM 825 C CA . ARG A 1 111 ? -10.612 -1.391 32.946 1.00 24.89 158 ARG A CA 1
ATOM 826 C C . ARG A 1 111 ? -10.119 -0.237 33.776 1.00 25.75 158 ARG A C 1
ATOM 827 O O . ARG A 1 111 ? -9.920 -0.377 34.956 1.00 29.48 158 ARG A O 1
ATOM 835 N N . GLY A 1 112 ? -9.817 0.885 33.134 1.00 23.33 159 GLY A N 1
ATOM 836 C CA . GLY A 1 112 ? -9.151 2.033 33.764 1.00 27.83 159 GLY A CA 1
ATOM 837 C C . GLY A 1 112 ? -7.649 2.035 33.518 1.00 29.09 159 GLY A C 1
ATOM 838 O O . GLY A 1 112 ? -7.037 3.059 33.697 1.00 31.66 159 GLY A O 1
ATOM 839 N N . ASP A 1 113 ? -7.056 0.917 33.078 1.00 25.21 160 ASP A N 1
ATOM 840 C CA . ASP A 1 113 ? -5.631 0.844 32.717 1.00 23.28 160 ASP A CA 1
ATOM 841 C C . ASP A 1 113 ? -5.445 1.243 31.261 1.00 23.96 160 ASP A C 1
ATOM 842 O O . ASP A 1 113 ? -6.383 1.197 30.476 1.00 22.03 160 ASP A O 1
ATOM 847 N N . GLN A 1 114 ? -4.230 1.634 30.926 1.00 22.27 161 GLN A N 1
ATOM 848 C CA . GLN A 1 114 ? -3.830 1.864 29.565 1.00 23.05 161 GLN A CA 1
ATOM 849 C C . GLN A 1 114 ? -2.914 0.787 29.080 1.00 23.07 161 GLN A C 1
ATOM 850 O O . GLN A 1 114 ? -2.122 0.219 29.831 1.00 29.25 161 GLN A O 1
ATOM 856 N N . ILE A 1 115 ? -2.979 0.534 27.788 1.00 22.26 162 ILE A N 1
ATOM 857 C CA . ILE A 1 115 ? -2.014 -0.345 27.110 1.00 22.37 162 ILE A CA 1
ATOM 858 C C . ILE A 1 115 ? -1.486 0.350 25.873 1.00 21.72 162 ILE A C 1
ATOM 859 O O . ILE A 1 115 ? -2.193 1.127 25.262 1.00 21.67 162 ILE A O 1
ATOM 864 N N . ARG A 1 116 ? -0.258 0.046 25.510 1.00 22.98 163 ARG A N 1
ATOM 865 C CA . ARG A 1 116 ? 0.374 0.577 24.297 1.00 23.63 163 ARG A CA 1
ATOM 866 C C . ARG A 1 116 ? 0.037 -0.416 23.168 1.00 23.20 163 ARG A C 1
ATOM 867 O O . ARG A 1 116 ? 0.266 -1.633 23.284 1.00 24.17 163 ARG A O 1
ATOM 875 N N . VAL A 1 117 ? -0.522 0.101 22.088 1.00 19.77 164 VAL A N 1
ATOM 876 C CA . VAL A 1 117 ? -0.934 -0.696 20.981 1.00 20.05 164 VAL A CA 1
ATOM 877 C C . VAL A 1 117 ? -0.030 -0.291 19.832 1.00 22.04 164 VAL A C 1
ATOM 878 O O . VAL A 1 117 ? 0.067 0.935 19.514 1.00 23.24 164 VAL A O 1
ATOM 882 N N . MET A 1 118 ? 0.642 -1.275 19.244 1.00 24.47 165 MET A N 1
ATOM 883 C CA . MET A 1 118 ? 1.599 -1.005 18.167 1.00 27.37 165 MET A CA 1
ATOM 884 C C . MET A 1 118 ? 1.199 -1.744 16.931 1.00 27.43 165 MET A C 1
ATOM 885 O O . MET A 1 118 ? 0.730 -2.875 17.011 1.00 25.79 165 MET A O 1
ATOM 890 N N . VAL A 1 119 ? 1.440 -1.119 15.768 1.00 25.90 166 VAL A N 1
ATOM 891 C CA . VAL A 1 119 ? 1.211 -1.720 14.485 1.00 26.09 166 VAL A CA 1
ATOM 892 C C . VAL A 1 119 ? 2.567 -1.628 13.764 1.00 27.57 166 VAL A C 1
ATOM 893 O O . VAL A 1 119 ? 2.863 -0.646 13.122 1.00 27.92 166 VAL A O 1
ATOM 897 N N . PRO A 1 120 ? 3.430 -2.652 13.931 1.00 32.10 167 PRO A N 1
ATOM 898 C CA . PRO A 1 120 ? 4.768 -2.643 13.330 1.00 33.75 167 PRO A CA 1
ATOM 899 C C . PRO A 1 120 ? 4.752 -2.579 11.794 1.00 37.02 167 PRO A C 1
ATOM 900 O O . PRO A 1 120 ? 5.646 -1.987 11.230 1.00 40.98 167 PRO A O 1
ATOM 904 N N . SER A 1 121 ? 3.720 -3.146 11.169 1.00 36.99 168 SER A N 1
ATOM 905 C CA . SER A 1 121 ? 3.400 -3.060 9.727 1.00 37.38 168 SER A CA 1
ATOM 906 C C . SER A 1 121 ? 3.416 -1.641 9.172 1.00 41.06 168 SER A C 1
ATOM 907 O O . SER A 1 121 ? 3.754 -1.410 8.013 1.00 47.20 168 SER A O 1
ATOM 910 N N . ALA A 1 122 ? 2.936 -0.722 10.013 1.00 36.25 169 ALA A N 1
ATOM 911 C CA . ALA A 1 122 ? 2.716 0.677 9.672 1.00 36.82 169 ALA A CA 1
ATOM 912 C C . ALA A 1 122 ? 3.807 1.579 10.242 1.00 38.67 169 ALA A C 1
ATOM 913 O O . ALA A 1 122 ? 3.560 2.736 10.568 1.00 37.31 169 ALA A O 1
ATOM 915 N N . SER A 1 123 ? 5.030 1.068 10.312 1.00 42.08 170 SER A N 1
ATOM 916 C CA . SER A 1 123 ? 6.122 1.807 10.975 1.00 44.95 170 SER A CA 1
ATOM 917 C C . SER A 1 123 ? 6.426 3.107 10.245 1.00 54.61 170 SER A C 1
ATOM 918 O O . SER A 1 123 ? 6.220 3.200 9.030 1.00 45.38 170 SER A O 1
ATOM 921 N N . GLN A 1 124 ? 6.916 4.101 10.989 1.00 58.82 171 GLN A N 1
ATOM 922 C CA . GLN A 1 124 ? 7.378 5.370 10.385 1.00 58.46 171 GLN A CA 1
ATOM 923 C C . GLN A 1 124 ? 8.919 5.518 10.440 1.00 48.38 171 GLN A C 1
ATOM 924 O O . GLN A 1 124 ? 9.575 5.154 11.421 1.00 50.87 171 GLN A O 1
ATOM 930 N N . PHE A 1 125 ? 9.478 6.045 9.368 1.00 50.28 172 PHE A N 1
ATOM 931 C CA . PHE A 1 125 ? 10.917 6.252 9.284 1.00 55.00 172 PHE A CA 1
ATOM 932 C C . PHE A 1 125 ? 11.346 7.362 10.232 1.00 61.71 172 PHE A C 1
ATOM 933 O O . PHE A 1 125 ? 10.655 8.364 10.347 1.00 61.57 172 PHE A O 1
ATOM 941 N N . THR A 1 126 ? 12.485 7.165 10.899 1.00 70.02 173 THR A N 1
ATOM 942 C CA . THR A 1 126 ? 13.191 8.267 11.559 1.00 74.46 173 THR A CA 1
ATOM 943 C C . THR A 1 126 ? 14.698 8.127 11.257 1.00 79.11 173 THR A C 1
ATOM 944 O O . THR A 1 126 ? 15.138 7.061 10.814 1.00 59.31 173 THR A O 1
ATOM 948 N N . PRO A 1 127 ? 15.496 9.198 11.507 1.00 89.04 174 PRO A N 1
ATOM 949 C CA . PRO A 1 127 ? 16.967 9.071 11.420 1.00 81.42 174 PRO A CA 1
ATOM 950 C C . PRO A 1 127 ? 17.547 7.998 12.361 1.00 73.28 174 PRO A C 1
ATOM 951 O O . PRO A 1 127 ? 18.545 7.367 12.023 1.00 61.95 174 PRO A O 1
ATOM 955 N N . MET A 1 128 ? 16.896 7.766 13.493 1.00 74.72 175 MET A N 1
ATOM 956 C CA . MET A 1 128 ? 17.315 6.740 14.477 1.00 82.43 175 MET A CA 1
ATOM 957 C C . MET A 1 128 ? 16.682 5.326 14.297 1.00 80.99 175 MET A C 1
ATOM 958 O O . MET A 1 128 ? 16.707 4.501 15.218 1.00 84.33 175 MET A O 1
ATOM 963 N N . GLY A 1 129 ? 16.157 5.040 13.105 1.00 71.42 176 GLY A N 1
ATOM 964 C CA . GLY A 1 129 ? 15.495 3.766 12.813 1.00 70.20 176 GLY A CA 1
ATOM 965 C C . GLY A 1 129 ? 13.973 3.863 12.803 1.00 63.91 176 GLY A C 1
ATOM 966 O O . GLY A 1 129 ? 13.371 4.860 13.263 1.00 56.48 176 GLY A O 1
ATOM 967 N N . ARG A 1 130 ? 13.350 2.816 12.262 1.00 57.89 177 ARG A N 1
ATOM 968 C CA . ARG A 1 130 ? 11.883 2.758 12.133 1.00 56.82 177 ARG A CA 1
ATOM 969 C C . ARG A 1 130 ? 11.177 2.510 13.463 1.00 54.16 177 ARG A C 1
ATOM 970 O O . ARG A 1 130 ? 11.622 1.671 14.271 1.00 50.72 177 ARG A O 1
ATOM 978 N N . ILE A 1 131 ? 10.080 3.234 13.679 1.00 53.93 178 ILE A N 1
ATOM 979 C CA . ILE A 1 131 ? 9.312 3.085 14.929 1.00 57.72 178 ILE A CA 1
ATOM 980 C C . ILE A 1 131 ? 7.907 2.605 14.565 1.00 53.16 178 ILE A C 1
ATOM 981 O O . ILE A 1 131 ? 7.369 3.011 13.525 1.00 54.40 178 ILE A O 1
ATOM 986 N N . PRO A 1 132 ? 7.313 1.728 15.396 1.00 42.56 179 PRO A N 1
ATOM 987 C CA . PRO A 1 132 ? 5.954 1.308 15.054 1.00 43.08 179 PRO A CA 1
ATOM 988 C C . PRO A 1 132 ? 4.932 2.437 15.206 1.00 40.12 179 PRO A C 1
ATOM 989 O O . PRO A 1 132 ? 5.095 3.340 16.077 1.00 39.25 179 PRO A O 1
ATOM 993 N N . SER A 1 133 ? 3.927 2.421 14.337 1.00 33.23 180 SER A N 1
ATOM 994 C CA . SER A 1 133 ? 2.800 3.273 14.549 1.00 29.84 180 SER A CA 1
ATOM 995 C C . SER A 1 133 ? 2.284 2.785 15.902 1.00 26.87 180 SER A C 1
ATOM 996 O O . SER A 1 133 ? 2.114 1.571 16.086 1.00 25.01 180 SER A O 1
ATOM 999 N N . GLN A 1 134 ? 2.049 3.681 16.858 1.00 24.44 181 GLN A N 1
ATOM 1000 C CA . GLN A 1 134 ? 1.687 3.211 18.158 1.00 26.49 181 GLN A CA 1
ATOM 1001 C C . GLN A 1 134 ? 0.967 4.294 18.908 1.00 28.81 181 GLN A C 1
ATOM 1002 O O . GLN A 1 134 ? 1.149 5.500 18.621 1.00 27.14 181 GLN A O 1
ATOM 1008 N N . ARG A 1 135 ? 0.176 3.868 19.878 1.00 26.33 182 ARG A N 1
ATOM 1009 C CA . ARG A 1 135 ? -0.519 4.783 20.741 1.00 27.64 182 ARG A CA 1
ATOM 1010 C C . ARG A 1 135 ? -1.051 4.050 21.964 1.00 27.52 182 ARG A C 1
ATOM 1011 O O . ARG A 1 135 ? -1.222 2.842 21.919 1.00 26.09 182 ARG A O 1
ATOM 1019 N N . LEU A 1 136 ? -1.236 4.779 23.069 1.00 27.94 183 LEU A N 1
ATOM 1020 C CA . LEU A 1 136 ? -1.864 4.246 24.243 1.00 27.28 183 LEU A CA 1
ATOM 1021 C C . LEU A 1 136 ? -3.392 4.226 24.046 1.00 26.59 183 LEU A C 1
ATOM 1022 O O . LEU A 1 136 ? -3.985 5.144 23.499 1.00 23.05 183 LEU A O 1
ATOM 1027 N N . PHE A 1 137 ? -4.001 3.140 24.487 1.00 23.30 184 PHE A N 1
ATOM 1028 C CA . PHE A 1 137 ? -5.462 2.949 24.457 1.00 21.96 184 PHE A CA 1
ATOM 1029 C C . PHE A 1 137 ? -5.890 2.643 25.888 1.00 20.67 184 PHE A C 1
ATOM 1030 O O . PHE A 1 137 ? -5.086 2.146 26.697 1.00 22.66 184 PHE A O 1
ATOM 1038 N N . ASN A 1 138 ? -7.122 2.991 26.182 1.00 21.90 185 ASN A N 1
ATOM 1039 C CA . ASN A 1 138 ? -7.707 2.929 27.508 1.00 21.87 185 ASN A CA 1
ATOM 1040 C C . ASN A 1 138 ? -8.630 1.707 27.590 1.00 21.78 185 ASN A C 1
ATOM 1041 O O . ASN A 1 138 ? -9.631 1.628 26.859 1.00 20.85 185 ASN A O 1
ATOM 1046 N N . VAL A 1 139 ? -8.305 0.744 28.485 1.00 20.29 186 VAL A N 1
ATOM 1047 C CA . VAL A 1 139 ? -9.119 -0.439 28.615 1.00 19.81 186 VAL A CA 1
ATOM 1048 C C . VAL A 1 139 ? -10.426 -0.010 29.301 1.00 20.22 186 VAL A C 1
ATOM 1049 O O . VAL A 1 139 ? -10.377 0.571 30.401 1.00 22.00 186 VAL A O 1
ATOM 1053 N N . ILE A 1 140 ? -11.566 -0.299 28.704 1.00 20.65 187 ILE A N 1
ATOM 1054 C CA . ILE A 1 140 ? -12.883 -0.013 29.274 1.00 20.31 187 ILE A CA 1
ATOM 1055 C C . ILE A 1 140 ? -13.716 -1.271 29.627 1.00 20.53 187 ILE A C 1
ATOM 1056 O O . ILE A 1 140 ? -14.762 -1.162 30.272 1.00 20.12 187 ILE A O 1
ATOM 1061 N N . GLY A 1 141 ? -13.245 -2.447 29.241 1.00 18.69 188 GLY A N 1
ATOM 1062 C CA . GLY A 1 141 ? -13.926 -3.670 29.585 1.00 19.24 188 GLY A CA 1
ATOM 1063 C C . GLY A 1 141 ? -13.461 -4.793 28.743 1.00 18.69 188 GLY A C 1
ATOM 1064 O O . GLY A 1 141 ? -12.429 -4.672 28.057 1.00 19.18 188 GLY A O 1
ATOM 1065 N N . THR A 1 142 ? -14.217 -5.874 28.814 1.00 18.64 189 THR A N 1
ATOM 1066 C CA . THR A 1 142 ? -13.887 -7.125 28.133 1.00 19.42 189 THR A CA 1
ATOM 1067 C C . THR A 1 142 ? -15.132 -7.706 27.463 1.00 20.12 189 THR A C 1
ATOM 1068 O O . THR A 1 142 ? -16.304 -7.297 27.716 1.00 19.86 189 THR A O 1
ATOM 1072 N N . PHE A 1 143 ? -14.863 -8.668 26.625 1.00 18.26 190 PHE A N 1
ATOM 1073 C CA . PHE A 1 143 ? -15.880 -9.616 26.162 1.00 19.37 190 PHE A CA 1
ATOM 1074 C C . PHE A 1 143 ? -15.435 -11.044 26.557 1.00 21.54 190 PHE A C 1
ATOM 1075 O O . PHE A 1 143 ? -14.234 -11.308 26.787 1.00 20.71 190 PHE A O 1
ATOM 1083 N N . ALA A 1 144 ? -16.430 -11.919 26.700 1.00 20.77 191 ALA A N 1
ATOM 1084 C CA . ALA A 1 144 ? -16.213 -13.307 27.125 1.00 21.98 191 ALA A CA 1
ATOM 1085 C C . ALA A 1 144 ? -17.189 -14.151 26.354 1.00 25.83 191 ALA A C 1
ATOM 1086 O O . ALA A 1 144 ? -18.408 -14.173 26.628 1.00 25.20 191 ALA A O 1
ATOM 1088 N N . ALA A 1 145 ? -16.700 -14.740 25.280 1.00 26.07 192 ALA A N 1
ATOM 1089 C CA . ALA A 1 145 ? -17.503 -15.595 24.450 1.00 29.21 192 ALA A CA 1
ATOM 1090 C C . ALA A 1 145 ? -17.186 -17.088 24.582 1.00 27.44 192 ALA A C 1
ATOM 1091 O O . ALA A 1 145 ? -17.780 -17.857 23.906 1.00 28.98 192 ALA A O 1
ATOM 1093 N N . ASN A 1 146 ? -16.227 -17.456 25.423 1.00 27.46 193 ASN A N 1
ATOM 1094 C CA . ASN A 1 146 ? -15.733 -18.833 25.522 1.00 27.83 193 ASN A CA 1
ATOM 1095 C C . ASN A 1 146 ? -15.246 -19.424 24.174 1.00 29.98 193 ASN A C 1
ATOM 1096 O O . ASN A 1 146 ? -15.433 -20.595 23.885 1.00 30.69 193 ASN A O 1
ATOM 1101 N N . SER A 1 147 ? -14.583 -18.575 23.390 1.00 30.85 194 SER A N 1
ATOM 1102 C CA . SER A 1 147 ? -14.057 -18.894 22.058 1.00 26.96 194 SER A CA 1
ATOM 1103 C C . SER A 1 147 ? -12.585 -18.489 22.108 1.00 25.85 194 SER A C 1
ATOM 1104 O O . SER A 1 147 ? -12.144 -17.687 22.949 1.00 19.32 194 SER A O 1
ATOM 1107 N N . GLU A 1 148 ? -11.790 -19.061 21.196 1.00 23.10 195 GLU A N 1
ATOM 1108 C CA . GLU A 1 148 ? -10.417 -18.674 20.993 1.00 26.18 195 GLU A CA 1
ATOM 1109 C C . GLU A 1 148 ? -10.251 -17.151 20.865 1.00 22.32 195 GLU A C 1
ATOM 1110 O O . GLU A 1 148 ? -9.239 -16.646 21.293 1.00 24.31 195 GLU A O 1
ATOM 1116 N N . VAL A 1 149 ? -11.227 -16.457 20.281 1.00 22.69 196 VAL A N 1
ATOM 1117 C CA . VAL A 1 149 ? -11.099 -14.966 20.108 1.00 22.04 196 VAL A CA 1
ATOM 1118 C C . VAL A 1 149 ? -10.950 -14.213 21.440 1.00 21.42 196 VAL A C 1
ATOM 1119 O O . VAL A 1 149 ? -10.415 -13.105 21.501 1.00 22.00 196 VAL A O 1
ATOM 1123 N N . ASP A 1 150 ? -11.371 -14.829 22.560 1.00 20.66 197 ASP A N 1
ATOM 1124 C CA . ASP A 1 150 ? -11.208 -14.218 23.859 1.00 21.92 197 ASP A CA 1
ATOM 1125 C C . ASP A 1 150 ? -9.723 -13.951 24.190 1.00 19.98 197 ASP A C 1
ATOM 1126 O O . ASP A 1 150 ? -9.409 -13.184 25.069 1.00 20.16 197 ASP A O 1
ATOM 1131 N N . GLY A 1 151 ? -8.836 -14.700 23.548 1.00 21.69 198 GLY A N 1
ATOM 1132 C CA . GLY A 1 151 ? -7.414 -14.623 23.781 1.00 22.26 198 GLY A CA 1
ATOM 1133 C C . GLY A 1 151 ? -6.663 -13.672 22.886 1.00 22.58 198 GLY A C 1
ATOM 1134 O O . GLY A 1 151 ? -5.445 -13.432 23.123 1.00 21.82 198 GLY A O 1
ATOM 1135 N N . TYR A 1 152 ? -7.321 -13.139 21.872 1.00 19.63 199 TYR A N 1
ATOM 1136 C CA . TYR A 1 152 ? -6.613 -12.242 20.947 1.00 20.03 199 TYR A CA 1
ATOM 1137 C C . TYR A 1 152 ? -7.382 -11.157 20.257 1.00 20.53 199 TYR A C 1
ATOM 1138 O O . TYR A 1 152 ? -6.756 -10.198 19.823 1.00 19.52 199 TYR A O 1
ATOM 1147 N N . GLU A 1 153 ? -8.716 -11.251 20.113 1.00 20.53 200 GLU A N 1
ATOM 1148 C CA . GLU A 1 153 ? -9.404 -10.138 19.483 1.00 19.73 200 GLU A CA 1
ATOM 1149 C C . GLU A 1 153 ? -9.668 -8.977 20.485 1.00 19.69 200 GLU A C 1
ATOM 1150 O O . GLU A 1 153 ? -9.757 -9.181 21.711 1.00 19.96 200 GLU A O 1
ATOM 1156 N N . MET A 1 154 ? -9.751 -7.769 19.959 1.00 17.06 201 MET A N 1
ATOM 1157 C CA . MET A 1 154 ? -10.112 -6.624 20.760 1.00 18.14 201 MET A CA 1
ATOM 1158 C C . MET A 1 154 ? -10.933 -5.663 19.894 1.00 19.87 201 MET A C 1
ATOM 1159 O O . MET A 1 154 ? -10.732 -5.585 18.664 1.00 21.27 201 MET A O 1
ATOM 1164 N N . LEU A 1 155 ? -11.876 -4.975 20.497 1.00 19.64 202 LEU A N 1
ATOM 1165 C CA . LEU A 1 155 ? -12.756 -4.057 19.775 1.00 19.35 202 LEU A CA 1
ATOM 1166 C C . LEU A 1 155 ? -12.363 -2.621 20.069 1.00 19.39 202 LEU A C 1
ATOM 1167 O O . LEU A 1 155 ? -12.146 -2.208 21.253 1.00 16.06 202 LEU A O 1
ATOM 1172 N N . VAL A 1 156 ? -12.178 -1.864 19.007 1.00 18.84 203 VAL A N 1
ATOM 1173 C CA . VAL A 1 156 ? -11.908 -0.416 19.142 1.00 18.89 203 VAL A CA 1
ATOM 1174 C C . VAL A 1 156 ? -12.827 0.358 18.157 1.00 21.61 203 VAL A C 1
ATOM 1175 O O . VAL A 1 156 ? -13.445 -0.235 17.267 1.00 20.44 203 VAL A O 1
ATOM 1179 N N . ASN A 1 157 ? -12.879 1.685 18.308 1.00 19.29 204 ASN A N 1
ATOM 1180 C CA . ASN A 1 157 ? -13.534 2.553 17.365 1.00 20.36 204 ASN A CA 1
ATOM 1181 C C . ASN A 1 157 ? -12.819 2.523 16.006 1.00 19.85 204 ASN A C 1
ATOM 1182 O O . ASN A 1 157 ? -11.578 2.593 15.945 1.00 19.65 204 ASN A O 1
ATOM 1187 N N . ILE A 1 158 ? -13.597 2.355 14.945 1.00 20.13 205 ILE A N 1
ATOM 1188 C CA . ILE A 1 158 ? -13.065 2.198 13.595 1.00 22.66 205 ILE A CA 1
ATOM 1189 C C . ILE A 1 158 ? -12.095 3.346 13.174 1.00 22.66 205 ILE A C 1
ATOM 1190 O O . ILE A 1 158 ? -11.051 3.109 12.553 1.00 22.56 205 ILE A O 1
ATOM 1195 N N . GLU A 1 159 ? -12.438 4.570 13.531 1.00 23.25 206 GLU A N 1
ATOM 1196 C CA . GLU A 1 159 ? -11.577 5.712 13.164 1.00 24.85 206 GLU A CA 1
ATOM 1197 C C . GLU A 1 159 ? -10.249 5.666 13.919 1.00 23.83 206 GLU A C 1
ATOM 1198 O O . GLU A 1 159 ? -9.176 5.941 13.375 1.00 21.77 206 GLU A O 1
ATOM 1204 N N . ASP A 1 160 ? -10.304 5.294 15.203 1.00 20.75 207 ASP A N 1
ATOM 1205 C CA . ASP A 1 160 ? -9.070 5.107 15.974 1.00 23.35 207 ASP A CA 1
ATOM 1206 C C . ASP A 1 160 ? -8.185 4.026 15.311 1.00 23.55 207 ASP A C 1
ATOM 1207 O O . ASP A 1 160 ? -6.943 4.164 15.227 1.00 20.89 207 ASP A O 1
ATOM 1212 N N . ALA A 1 161 ? -8.826 2.911 14.894 1.00 20.13 208 ALA A N 1
ATOM 1213 C CA . ALA A 1 161 ? -8.059 1.833 14.230 1.00 20.29 208 ALA A CA 1
ATOM 1214 C C . ALA A 1 161 ? -7.377 2.293 12.941 1.00 20.36 208 ALA A C 1
ATOM 1215 O O . ALA A 1 161 ? -6.198 1.998 12.676 1.00 22.46 208 ALA A O 1
ATOM 1217 N N . SER A 1 162 ? -8.158 2.966 12.132 1.00 21.90 209 SER A N 1
ATOM 1218 C CA . SER A 1 162 ? -7.650 3.544 10.862 1.00 23.46 209 SER A CA 1
ATOM 1219 C C . SER A 1 162 ? -6.482 4.493 11.078 1.00 24.84 209 SER A C 1
ATOM 1220 O O . SER A 1 162 ? -5.551 4.470 10.304 1.00 29.98 209 SER A O 1
ATOM 1223 N N A ARG A 1 163 ? -6.529 5.299 12.139 0.50 29.33 210 ARG A N 1
ATOM 1224 N N B ARG A 1 163 ? -6.528 5.297 12.139 0.50 28.68 210 ARG A N 1
ATOM 1225 C CA A ARG A 1 163 ? -5.400 6.175 12.496 0.50 29.63 210 ARG A CA 1
ATOM 1226 C CA B ARG A 1 163 ? -5.399 6.169 12.492 0.50 28.57 210 ARG A CA 1
ATOM 1227 C C A ARG A 1 163 ? -4.152 5.372 12.857 0.50 29.17 210 ARG A C 1
ATOM 1228 C C B ARG A 1 163 ? -4.151 5.372 12.858 0.50 28.54 210 ARG A C 1
ATOM 1229 O O A ARG A 1 163 ? -3.062 5.664 12.379 0.50 24.52 210 ARG A O 1
ATOM 1230 O O B ARG A 1 163 ? -3.061 5.664 12.380 0.50 23.92 210 ARG A O 1
ATOM 1245 N N . LEU A 1 164 ? -4.309 4.326 13.668 1.00 26.22 211 LEU A N 1
ATOM 1246 C CA . LEU A 1 164 ? -3.206 3.472 13.982 1.00 26.05 211 LEU A CA 1
ATOM 1247 C C . LEU A 1 164 ? -2.608 2.725 12.788 1.00 24.56 211 LEU A C 1
ATOM 1248 O O . LEU A 1 164 ? -1.351 2.471 12.725 1.00 26.81 211 LEU A O 1
ATOM 1253 N N . MET A 1 165 ? -3.487 2.357 11.856 1.00 21.89 212 MET A N 1
ATOM 1254 C CA . MET A 1 165 ? -3.057 1.697 10.648 1.00 22.21 212 MET A CA 1
ATOM 1255 C C . MET A 1 165 ? -2.395 2.677 9.690 1.00 25.33 212 MET A C 1
ATOM 1256 O O . MET A 1 165 ? -1.895 2.228 8.650 1.00 24.90 212 MET A O 1
ATOM 1261 N N . ARG A 1 166 ? -2.403 3.952 10.032 1.00 26.72 213 ARG A N 1
ATOM 1262 C CA . ARG A 1 166 ? -1.850 5.052 9.186 1.00 30.86 213 ARG A CA 1
ATOM 1263 C C . ARG A 1 166 ? -2.530 5.160 7.827 1.00 34.19 213 ARG A C 1
ATOM 1264 O O . ARG A 1 166 ? -1.907 5.485 6.807 1.00 31.66 213 ARG A O 1
ATOM 1272 N N . TYR A 1 167 ? -3.839 4.898 7.821 1.00 32.94 214 TYR A N 1
ATOM 1273 C CA . TYR A 1 167 ? -4.631 5.146 6.643 1.00 33.72 214 TYR A CA 1
ATOM 1274 C C . TYR A 1 167 ? -4.940 6.653 6.565 1.00 35.82 214 TYR A C 1
ATOM 1275 O O . TYR A 1 167 ? -5.144 7.298 7.621 1.00 34.39 214 TYR A O 1
ATOM 1284 N N . PRO A 1 168 ? -5.130 7.186 5.331 1.00 39.33 215 PRO A N 1
ATOM 1285 C CA . PRO A 1 168 ? -5.767 8.504 5.153 1.00 37.74 215 PRO A CA 1
ATOM 1286 C C . PRO A 1 168 ? -7.066 8.666 5.946 1.00 40.71 215 PRO A C 1
ATOM 1287 O O . PRO A 1 168 ? -7.866 7.710 6.006 1.00 39.50 215 PRO A O 1
ATOM 1291 N N . ALA A 1 169 ? -7.320 9.839 6.541 1.00 39.69 216 ALA A N 1
ATOM 1292 C CA . ALA A 1 169 ? -8.551 10.003 7.344 1.00 40.63 216 ALA A CA 1
ATOM 1293 C C . ALA A 1 169 ? -9.751 9.687 6.449 1.00 39.92 216 ALA A C 1
ATOM 1294 O O . ALA A 1 169 ? -9.730 9.974 5.266 1.00 39.30 216 ALA A O 1
ATOM 1296 N N . GLY A 1 170 ? -10.741 9.033 7.035 1.00 36.11 217 GLY A N 1
ATOM 1297 C CA . GLY A 1 170 ? -11.934 8.582 6.349 1.00 37.52 217 GLY A CA 1
ATOM 1298 C C . GLY A 1 170 ? -11.773 7.197 5.688 1.00 31.56 217 GLY A C 1
ATOM 1299 O O . GLY A 1 170 ? -12.785 6.558 5.421 1.00 33.02 217 GLY A O 1
ATOM 1300 N N . ASN A 1 171 ? -10.546 6.741 5.416 1.00 28.74 218 ASN A N 1
ATOM 1301 C CA . ASN A 1 171 ? -10.338 5.380 4.876 1.00 28.32 218 ASN A CA 1
ATOM 1302 C C . ASN A 1 171 ? -10.465 4.239 5.955 1.00 25.65 218 ASN A C 1
ATOM 1303 O O . ASN A 1 171 ? -10.339 4.494 7.154 1.00 24.96 218 ASN A O 1
ATOM 1308 N N . ILE A 1 172 ? -10.702 3.025 5.441 1.00 22.74 219 ILE A N 1
ATOM 1309 C CA . ILE A 1 172 ? -11.020 1.841 6.284 1.00 26.10 219 ILE A CA 1
ATOM 1310 C C . ILE A 1 172 ? -10.356 0.649 5.612 1.00 26.06 219 ILE A C 1
ATOM 1311 O O . ILE A 1 172 ? -9.877 0.760 4.451 1.00 25.86 219 ILE A O 1
ATOM 1316 N N . THR A 1 173 ? -10.280 -0.485 6.303 1.00 21.69 220 THR A N 1
ATOM 1317 C CA . THR A 1 173 ? -9.698 -1.670 5.684 1.00 22.25 220 THR A CA 1
ATOM 1318 C C . THR A 1 173 ? -10.636 -2.155 4.558 1.00 23.13 220 THR A C 1
ATOM 1319 O O . THR A 1 173 ? -10.195 -2.503 3.454 1.00 23.81 220 THR A O 1
ATOM 1323 N N . GLY A 1 174 ? -11.908 -2.211 4.864 1.00 25.99 221 GLY A N 1
ATOM 1324 C CA . GLY A 1 174 ? -12.920 -2.572 3.851 1.00 26.38 221 GLY A CA 1
ATOM 1325 C C . GLY A 1 174 ? -14.211 -2.905 4.473 1.00 25.69 221 GLY A C 1
ATOM 1326 O O . GLY A 1 174 ? -14.489 -2.477 5.605 1.00 23.01 221 GLY A O 1
ATOM 1327 N N . TRP A 1 175 ? -15.021 -3.664 3.741 1.00 29.09 222 TRP A N 1
ATOM 1328 C CA . TRP A 1 175 ? -16.374 -4.030 4.169 1.00 27.24 222 TRP A CA 1
ATOM 1329 C C . TRP A 1 175 ? -16.388 -5.443 4.699 1.00 27.00 222 TRP A C 1
ATOM 1330 O O . TRP A 1 175 ? -16.077 -6.397 3.975 1.00 29.79 222 TRP A O 1
ATOM 1341 N N . ARG A 1 176 ? -16.692 -5.612 5.995 1.00 22.95 223 ARG A N 1
ATOM 1342 C CA . ARG A 1 176 ? -16.790 -6.907 6.563 1.00 22.40 223 ARG A CA 1
ATOM 1343 C C . ARG A 1 176 ? -18.124 -7.539 6.051 1.00 23.45 223 ARG A C 1
ATOM 1344 O O . ARG A 1 176 ? -19.171 -6.892 6.068 1.00 26.60 223 ARG A O 1
ATOM 1352 N N . LEU A 1 177 ? -18.042 -8.804 5.690 1.00 24.35 224 LEU A N 1
ATOM 1353 C CA . LEU A 1 177 ? -19.183 -9.554 5.182 1.00 23.36 224 LEU A CA 1
ATOM 1354 C C . LEU A 1 177 ? -19.552 -10.635 6.170 1.00 20.50 224 LEU A C 1
ATOM 1355 O O . LEU A 1 177 ? -18.683 -11.354 6.705 1.00 22.36 224 LEU A O 1
ATOM 1360 N N . TRP A 1 178 ? -20.850 -10.827 6.355 1.00 21.90 225 TRP A N 1
ATOM 1361 C CA . TRP A 1 178 ? -21.411 -11.985 7.003 1.00 23.94 225 TRP A CA 1
ATOM 1362 C C . TRP A 1 178 ? -22.078 -12.857 5.912 1.00 22.74 225 TRP A C 1
ATOM 1363 O O . TRP A 1 178 ? -22.933 -12.359 5.150 1.00 23.06 225 TRP A O 1
ATOM 1374 N N . LEU A 1 179 ? -21.698 -14.106 5.890 1.00 25.10 226 LEU A N 1
ATOM 1375 C CA . LEU A 1 179 ? -22.033 -14.983 4.780 1.00 27.69 226 LEU A CA 1
ATOM 1376 C C . LEU A 1 179 ? -23.085 -15.993 5.216 1.00 29.56 226 LEU A C 1
ATOM 1377 O O . LEU A 1 179 ? -23.028 -16.501 6.357 1.00 31.04 226 LEU A O 1
ATOM 1382 N N . ASP A 1 180 ? -24.051 -16.241 4.318 1.00 33.69 227 ASP A N 1
ATOM 1383 C CA . ASP A 1 180 ? -25.040 -17.304 4.530 1.00 35.34 227 ASP A CA 1
ATOM 1384 C C . ASP A 1 180 ? -24.334 -18.619 4.779 1.00 33.46 227 ASP A C 1
ATOM 1385 O O . ASP A 1 180 ? -24.680 -19.382 5.703 1.00 32.93 227 ASP A O 1
ATOM 1390 N N . GLU A 1 181 ? -23.294 -18.879 3.980 1.00 29.06 228 GLU A N 1
ATOM 1391 C CA . GLU A 1 181 ? -22.565 -20.100 4.032 1.00 25.83 228 GLU A CA 1
ATOM 1392 C C . GLU A 1 181 ? -21.031 -19.874 4.067 1.00 27.62 228 GLU A C 1
ATOM 1393 O O . GLU A 1 181 ? -20.348 -20.024 3.058 1.00 25.05 228 GLU A O 1
ATOM 1399 N N . PRO A 1 182 ? -20.490 -19.559 5.251 1.00 26.47 229 PRO A N 1
ATOM 1400 C CA . PRO A 1 182 ? -19.055 -19.260 5.381 1.00 23.44 229 PRO A CA 1
ATOM 1401 C C . PRO A 1 182 ? -18.138 -20.412 4.999 1.00 23.25 229 PRO A C 1
ATOM 1402 O O . PRO A 1 182 ? -16.999 -20.134 4.706 1.00 22.54 229 PRO A O 1
ATOM 1406 N N . LEU A 1 183 ? -18.572 -21.665 5.040 1.00 20.82 230 LEU A N 1
ATOM 1407 C CA . LEU A 1 183 ? -17.729 -22.730 4.528 1.00 22.61 230 LEU A CA 1
ATOM 1408 C C . LEU A 1 183 ? -17.559 -22.791 3.015 1.00 23.13 230 LEU A C 1
ATOM 1409 O O . LEU A 1 183 ? -16.683 -23.541 2.537 1.00 25.76 230 LEU A O 1
ATOM 1414 N N . LYS A 1 184 ? -18.303 -21.964 2.298 1.00 23.39 231 LYS A N 1
ATOM 1415 C CA . LYS A 1 184 ? -18.240 -21.884 0.840 1.00 22.70 231 LYS A CA 1
ATOM 1416 C C . LYS A 1 184 ? -17.452 -20.767 0.332 1.00 21.20 231 LYS A C 1
ATOM 1417 O O . LYS A 1 184 ? -17.624 -20.386 -0.808 1.00 21.19 231 LYS A O 1
ATOM 1423 N N . VAL A 1 185 ? -16.541 -20.221 1.141 1.00 21.55 232 VAL A N 1
ATOM 1424 C CA . VAL A 1 185 ? -15.776 -19.029 0.712 1.00 22.48 232 VAL A CA 1
ATOM 1425 C C . VAL A 1 185 ? -14.965 -19.229 -0.580 1.00 21.43 232 VAL A C 1
ATOM 1426 O O . VAL A 1 185 ? -14.773 -18.286 -1.272 1.00 19.12 232 VAL A O 1
ATOM 1430 N N . ASP A 1 186 ? -14.494 -20.418 -0.837 1.00 24.00 233 ASP A N 1
ATOM 1431 C CA . ASP A 1 186 ? -13.736 -20.657 -2.066 1.00 24.67 233 ASP A CA 1
ATOM 1432 C C . ASP A 1 186 ? -14.591 -20.319 -3.308 1.00 23.92 233 ASP A C 1
ATOM 1433 O O . ASP A 1 186 ? -14.182 -19.487 -4.179 1.00 23.89 233 ASP A O 1
ATOM 1438 N N . SER A 1 187 ? -15.824 -20.828 -3.321 1.00 22.11 234 SER A N 1
ATOM 1439 C CA . SER A 1 187 ? -16.743 -20.512 -4.400 1.00 23.00 234 SER A CA 1
ATOM 1440 C C . SER A 1 187 ? -17.203 -19.075 -4.378 1.00 22.71 234 SER A C 1
ATOM 1441 O O . SER A 1 187 ? -17.278 -18.384 -5.365 1.00 21.45 234 SER A O 1
ATOM 1444 N N . LEU A 1 188 ? -17.566 -18.582 -3.202 1.00 21.89 235 LEU A N 1
ATOM 1445 C CA . LEU A 1 188 ? -17.988 -17.175 -3.117 1.00 19.62 235 LEU A CA 1
ATOM 1446 C C . LEU A 1 188 ? -16.963 -16.143 -3.553 1.00 19.42 235 LEU A C 1
ATOM 1447 O O . LEU A 1 188 ? -17.309 -15.104 -4.141 1.00 18.27 235 LEU A O 1
ATOM 1452 N N . SER A 1 189 ? -15.670 -16.451 -3.322 1.00 19.79 236 SER A N 1
ATOM 1453 C CA . SER A 1 189 ? -14.578 -15.589 -3.719 1.00 19.31 236 SER A CA 1
ATOM 1454 C C . SER A 1 189 ? -14.453 -15.366 -5.238 1.00 20.10 236 SER A C 1
ATOM 1455 O O . SER A 1 189 ? -13.810 -14.397 -5.685 1.00 19.64 236 SER A O 1
ATOM 1458 N N . GLN A 1 190 ? -15.058 -16.279 -6.006 1.00 21.54 237 GLN A N 1
ATOM 1459 C CA . GLN A 1 190 ? -15.049 -16.224 -7.485 1.00 22.16 237 GLN A CA 1
ATOM 1460 C C . GLN A 1 190 ? -16.099 -15.326 -8.136 1.00 22.53 237 GLN A C 1
ATOM 1461 O O . GLN A 1 190 ? -16.055 -15.073 -9.342 1.00 20.40 237 GLN A O 1
ATOM 1467 N N . GLN A 1 191 ? -17.004 -14.757 -7.327 1.00 19.68 238 GLN A N 1
ATOM 1468 C CA . GLN A 1 191 ? -18.073 -13.969 -7.869 1.00 22.07 238 GLN A CA 1
ATOM 1469 C C . GLN A 1 191 ? -17.619 -12.637 -8.367 1.00 19.99 238 GLN A C 1
ATOM 1470 O O . GLN A 1 191 ? -16.532 -12.168 -8.098 1.00 22.64 238 GLN A O 1
ATOM 1476 N N . LYS A 1 192 ? -18.514 -11.988 -9.074 1.00 20.60 239 LYS A N 1
ATOM 1477 C CA . LYS A 1 192 ? -18.293 -10.657 -9.575 1.00 23.72 239 LYS A CA 1
ATOM 1478 C C . LYS A 1 192 ? -18.148 -9.622 -8.452 1.00 25.33 239 LYS A C 1
ATOM 1479 O O . LYS A 1 192 ? -19.034 -9.548 -7.607 1.00 26.13 239 LYS A O 1
ATOM 1485 N N . LEU A 1 193 ? -17.043 -8.875 -8.459 1.00 27.66 240 LEU A N 1
ATOM 1486 C CA . LEU A 1 193 ? -16.686 -7.956 -7.399 1.00 27.99 240 LEU A CA 1
ATOM 1487 C C . LEU A 1 193 ? -16.652 -6.592 -7.990 1.00 28.71 240 LEU A C 1
ATOM 1488 O O . LEU A 1 193 ? -16.391 -6.438 -9.200 1.00 29.41 240 LEU A O 1
ATOM 1493 N N . PRO A 1 194 ? -16.897 -5.569 -7.167 1.00 31.62 241 PRO A N 1
ATOM 1494 C CA . PRO A 1 194 ? -16.650 -4.213 -7.662 1.00 31.12 241 PRO A CA 1
ATOM 1495 C C . PRO A 1 194 ? -15.250 -4.049 -8.213 1.00 35.16 241 PRO A C 1
ATOM 1496 O O . PRO A 1 194 ? -14.260 -4.578 -7.657 1.00 33.31 241 PRO A O 1
ATOM 1500 N N . GLU A 1 195 ? -15.133 -3.265 -9.281 1.00 39.80 242 GLU A N 1
ATOM 1501 C CA . GLU A 1 195 ? -13.800 -2.899 -9.811 1.00 44.91 242 GLU A CA 1
ATOM 1502 C C . GLU A 1 195 ? -12.920 -2.296 -8.698 1.00 40.72 242 GLU A C 1
ATOM 1503 O O . GLU A 1 195 ? -13.403 -1.516 -7.860 1.00 44.56 242 GLU A O 1
ATOM 1509 N N . GLY A 1 196 ? -11.652 -2.693 -8.665 1.00 43.98 243 GLY A N 1
ATOM 1510 C CA . GLY A 1 196 ? -10.696 -2.182 -7.670 1.00 43.15 243 GLY A CA 1
ATOM 1511 C C . GLY A 1 196 ? -10.752 -2.848 -6.309 1.00 46.61 243 GLY A C 1
ATOM 1512 O O . GLY A 1 196 ? -9.941 -2.495 -5.419 1.00 50.44 243 GLY A O 1
ATOM 1513 N N . SER A 1 197 ? -11.670 -3.814 -6.124 1.00 40.91 244 SER A N 1
ATOM 1514 C CA . SER A 1 197 ? -11.831 -4.478 -4.851 1.00 36.44 244 SER A CA 1
ATOM 1515 C C . SER A 1 197 ? -11.191 -5.854 -4.888 1.00 36.18 244 SER A C 1
ATOM 1516 O O . SER A 1 197 ? -11.000 -6.453 -5.950 1.00 36.15 244 SER A O 1
ATOM 1519 N N . LYS A 1 198 ? -10.875 -6.346 -3.694 1.00 29.64 245 LYS A N 1
ATOM 1520 C CA . LYS A 1 198 ? -10.227 -7.605 -3.501 1.00 33.16 245 LYS A CA 1
ATOM 1521 C C . LYS A 1 198 ? -10.974 -8.344 -2.395 1.00 32.18 245 LYS A C 1
ATOM 1522 O O . LYS A 1 198 ? -11.419 -7.715 -1.405 1.00 29.93 245 LYS A O 1
ATOM 1528 N N . TRP A 1 199 ? -11.144 -9.657 -2.606 1.00 26.65 246 TRP A N 1
ATOM 1529 C CA . TRP A 1 199 ? -11.764 -10.523 -1.586 1.00 28.73 246 TRP A CA 1
ATOM 1530 C C . TRP A 1 199 ? -10.714 -11.133 -0.666 1.00 27.92 246 TRP A C 1
ATOM 1531 O O . TRP A 1 199 ? -9.738 -11.697 -1.110 1.00 27.92 246 TRP A O 1
ATOM 1542 N N . GLN A 1 200 ? -10.927 -11.106 0.645 1.00 26.26 247 GLN A N 1
ATOM 1543 C CA . GLN A 1 200 ? -10.105 -11.923 1.545 1.00 28.52 247 GLN A CA 1
ATOM 1544 C C . GLN A 1 200 ? -11.078 -12.608 2.505 1.00 23.51 247 GLN A C 1
ATOM 1545 O O . GLN A 1 200 ? -12.159 -12.122 2.749 1.00 25.70 247 GLN A O 1
ATOM 1551 N N . ASP A 1 201 ? -10.646 -13.666 3.111 1.00 21.98 248 ASP A N 1
ATOM 1552 C CA . ASP A 1 201 ? -11.520 -14.393 4.028 1.00 24.24 248 ASP A CA 1
ATOM 1553 C C . ASP A 1 201 ? -10.777 -15.095 5.112 1.00 24.63 248 ASP A C 1
ATOM 1554 O O . ASP A 1 201 ? -9.528 -15.086 5.199 1.00 25.70 248 ASP A O 1
ATOM 1559 N N . TRP A 1 202 ? -11.565 -15.702 5.975 1.00 23.60 249 TRP A N 1
ATOM 1560 C CA . TRP A 1 202 ? -11.110 -16.345 7.152 1.00 23.28 249 TRP A CA 1
ATOM 1561 C C . TRP A 1 202 ? -10.087 -17.434 6.943 1.00 25.75 249 TRP A C 1
ATOM 1562 O O . TRP A 1 202 ? -9.365 -17.745 7.876 1.00 26.20 249 TRP A O 1
ATOM 1573 N N . ARG A 1 203 ? -9.986 -18.010 5.730 1.00 25.07 250 ARG A N 1
ATOM 1574 C CA . ARG A 1 203 ? -8.931 -18.985 5.472 1.00 27.55 250 ARG A CA 1
ATOM 1575 C C . ARG A 1 203 ? -7.477 -18.421 5.690 1.00 27.26 250 ARG A C 1
ATOM 1576 O O . ARG A 1 203 ? -6.572 -19.168 6.075 1.00 27.36 250 ARG A O 1
ATOM 1584 N N . ASP A 1 204 ? -7.322 -17.121 5.491 1.00 30.76 251 ASP A N 1
ATOM 1585 C CA . ASP A 1 204 ? -6.007 -16.445 5.682 1.00 35.21 251 ASP A CA 1
ATOM 1586 C C . ASP A 1 204 ? -5.470 -16.711 7.078 1.00 36.53 251 ASP A C 1
ATOM 1587 O O . ASP A 1 204 ? -4.325 -17.091 7.222 1.00 42.90 251 ASP A O 1
ATOM 1592 N N . ARG A 1 205 ? -6.330 -16.597 8.072 1.00 40.33 252 ARG A N 1
ATOM 1593 C CA . ARG A 1 205 ? -5.983 -16.815 9.468 1.00 45.08 252 ARG A CA 1
ATOM 1594 C C . ARG A 1 205 ? -6.193 -18.263 9.960 1.00 47.78 252 ARG A C 1
ATOM 1595 O O . ARG A 1 205 ? -5.468 -18.716 10.879 1.00 40.03 252 ARG A O 1
ATOM 1603 N N . LYS A 1 206 ? -7.134 -19.001 9.343 1.00 42.61 253 LYS A N 1
ATOM 1604 C CA . LYS A 1 206 ? -7.455 -20.370 9.815 1.00 43.36 253 LYS A CA 1
ATOM 1605 C C . LYS A 1 206 ? -7.354 -21.410 8.695 1.00 43.24 253 LYS A C 1
ATOM 1606 O O . LYS A 1 206 ? -8.303 -22.138 8.405 1.00 44.30 253 LYS A O 1
ATOM 1612 N N . GLY A 1 207 ? -6.191 -21.464 8.055 1.00 47.01 254 GLY A N 1
ATOM 1613 C CA . GLY A 1 207 ? -5.946 -22.346 6.910 1.00 46.58 254 GLY A CA 1
ATOM 1614 C C . GLY A 1 207 ? -6.118 -23.827 7.182 1.00 49.08 254 GLY A C 1
ATOM 1615 O O . GLY A 1 207 ? -6.646 -24.548 6.350 1.00 47.66 254 GLY A O 1
ATOM 1616 N N . GLU A 1 208 ? -5.640 -24.287 8.327 1.00 45.87 255 GLU A N 1
ATOM 1617 C CA . GLU A 1 208 ? -5.698 -25.692 8.677 1.00 46.43 255 GLU A CA 1
ATOM 1618 C C . GLU A 1 208 ? -7.144 -26.086 8.998 1.00 39.76 255 GLU A C 1
ATOM 1619 O O . GLU A 1 208 ? -7.598 -27.195 8.713 1.00 35.68 255 GLU A O 1
ATOM 1625 N N . LEU A 1 209 ? -7.885 -25.154 9.551 1.00 33.29 256 LEU A N 1
ATOM 1626 C CA . LEU A 1 209 ? -9.291 -25.386 9.793 1.00 33.30 256 LEU A CA 1
ATOM 1627 C C . LEU A 1 209 ? -10.098 -25.594 8.503 1.00 34.32 256 LEU A C 1
ATOM 1628 O O . LEU A 1 209 ? -10.933 -26.478 8.422 1.00 30.72 256 LEU A O 1
ATOM 1633 N N . PHE A 1 210 ? -9.810 -24.801 7.500 1.00 31.06 257 PHE A N 1
ATOM 1634 C CA . PHE A 1 210 ? -10.450 -24.957 6.185 1.00 32.32 257 PHE A CA 1
ATOM 1635 C C . PHE A 1 210 ? -10.067 -26.274 5.520 1.00 31.01 257 PHE A C 1
ATOM 1636 O O . PHE A 1 210 ? -10.929 -26.980 4.949 1.00 31.62 257 PHE A O 1
ATOM 1644 N N . GLN A 1 211 ? -8.793 -26.632 5.640 1.00 31.71 258 GLN A N 1
ATOM 1645 C CA . GLN A 1 211 ? -8.329 -27.932 5.185 1.00 35.02 258 GLN A CA 1
ATOM 1646 C C . GLN A 1 211 ? -9.055 -29.051 5.883 1.00 33.06 258 GLN A C 1
ATOM 1647 O O . GLN A 1 211 ? -9.382 -30.044 5.274 1.00 31.22 258 GLN A O 1
ATOM 1653 N N . ALA A 1 212 ? -9.296 -28.905 7.172 1.00 31.50 259 ALA A N 1
ATOM 1654 C CA . ALA A 1 212 ? -10.036 -29.931 7.938 1.00 29.86 259 ALA A CA 1
ATOM 1655 C C . ALA A 1 212 ? -11.459 -30.127 7.378 1.00 27.38 259 ALA A C 1
ATOM 1656 O O . ALA A 1 212 ? -11.916 -31.261 7.189 1.00 33.87 259 ALA A O 1
ATOM 1658 N N . VAL A 1 213 ? -12.126 -29.024 7.047 1.00 29.88 260 VAL A N 1
ATOM 1659 C CA . VAL A 1 213 ? -13.501 -29.041 6.516 1.00 32.41 260 VAL A CA 1
ATOM 1660 C C . VAL A 1 213 ? -13.529 -29.827 5.179 1.00 31.73 260 VAL A C 1
ATOM 1661 O O . VAL A 1 213 ? -14.291 -30.774 5.004 1.00 33.12 260 VAL A O 1
ATOM 1665 N N . ARG A 1 214 ? -12.637 -29.427 4.281 1.00 32.72 261 ARG A N 1
ATOM 1666 C CA . ARG A 1 214 ? -12.449 -30.113 3.000 1.00 36.68 261 ARG A CA 1
ATOM 1667 C C . ARG A 1 214 ? -12.113 -31.600 3.201 1.00 35.32 261 ARG A C 1
ATOM 1668 O O . ARG A 1 214 ? -12.731 -32.471 2.575 1.00 33.40 261 ARG A O 1
ATOM 1676 N N . MET A 1 215 ? -11.130 -31.895 4.040 1.00 33.95 262 MET A N 1
ATOM 1677 C CA . MET A 1 215 ? -10.626 -33.263 4.149 1.00 37.97 262 MET A CA 1
ATOM 1678 C C . MET A 1 215 ? -11.621 -34.155 4.854 1.00 38.65 262 MET A C 1
ATOM 1679 O O . MET A 1 215 ? -11.699 -35.350 4.538 1.00 43.37 262 MET A O 1
ATOM 1684 N N . GLU A 1 216 ? -12.374 -33.602 5.787 1.00 37.62 263 GLU A N 1
ATOM 1685 C CA . GLU A 1 216 ? -13.439 -34.371 6.430 1.00 39.72 263 GLU A CA 1
ATOM 1686 C C . GLU A 1 216 ? -14.561 -34.773 5.453 1.00 40.78 263 GLU A C 1
ATOM 1687 O O . GLU A 1 216 ? -15.109 -35.866 5.565 1.00 39.55 263 GLU A O 1
ATOM 1693 N N . LYS A 1 217 ? -14.866 -33.938 4.463 1.00 37.89 264 LYS A N 1
ATOM 1694 C CA . LYS A 1 217 ? -15.810 -34.345 3.377 1.00 40.46 264 LYS A CA 1
ATOM 1695 C C . LYS A 1 217 ? -15.200 -35.393 2.423 1.00 39.73 264 LYS A C 1
ATOM 1696 O O . LYS A 1 217 ? -15.833 -36.356 1.976 1.00 44.60 264 LYS A O 1
ATOM 1702 N N . ASN A 1 218 ? -13.925 -35.212 2.129 1.00 38.17 265 ASN A N 1
ATOM 1703 C CA . ASN A 1 218 ? -13.235 -36.220 1.360 1.00 36.68 265 ASN A CA 1
ATOM 1704 C C . ASN A 1 218 ? -13.296 -37.574 2.062 1.00 43.99 265 ASN A C 1
ATOM 1705 O O . ASN A 1 218 ? -13.463 -38.633 1.400 1.00 35.32 265 ASN A O 1
ATOM 1710 N N . MET A 1 219 ? -13.130 -37.550 3.390 1.00 43.88 266 MET A N 1
ATOM 1711 C CA . MET A 1 219 ? -13.165 -38.796 4.161 1.00 43.64 266 MET A CA 1
ATOM 1712 C C . MET A 1 219 ? -14.527 -39.480 4.025 1.00 42.51 266 MET A C 1
ATOM 1713 O O . MET A 1 219 ? -14.587 -40.713 3.800 1.00 39.39 266 MET A O 1
ATOM 1718 N N . ALA A 1 220 ? -15.589 -38.683 4.169 1.00 35.38 267 ALA A N 1
ATOM 1719 C CA . ALA A 1 220 ? -16.962 -39.150 3.973 1.00 42.12 267 ALA A CA 1
ATOM 1720 C C . ALA A 1 220 ? -17.158 -39.775 2.569 1.00 44.97 267 ALA A C 1
ATOM 1721 O O . ALA A 1 220 ? -17.679 -40.898 2.411 1.00 42.76 267 ALA A O 1
ATOM 1723 N N . ALA A 1 221 ? -16.711 -39.022 1.570 1.00 44.57 268 ALA A N 1
ATOM 1724 C CA . ALA A 1 221 ? -16.704 -39.469 0.195 1.00 43.88 268 ALA A CA 1
ATOM 1725 C C . ALA A 1 221 ? -15.998 -40.841 -0.010 1.00 46.23 268 ALA A C 1
ATOM 1726 O O . ALA A 1 221 ? -16.504 -41.683 -0.730 1.00 42.87 268 ALA A O 1
ATOM 1728 N N . ALA A 1 222 ? -14.831 -41.038 0.609 1.00 45.57 269 ALA A N 1
ATOM 1729 C CA . ALA A 1 222 ? -13.959 -42.198 0.370 1.00 44.94 269 ALA A CA 1
ATOM 1730 C C . ALA A 1 222 ? -14.415 -43.418 1.171 1.00 46.77 269 ALA A C 1
ATOM 1731 O O . ALA A 1 222 ? -14.332 -44.539 0.688 1.00 38.95 269 ALA A O 1
ATOM 1733 N N . LEU A 1 223 ? -14.849 -43.173 2.404 1.00 43.71 270 LEU A N 1
ATOM 1734 C CA . LEU A 1 223 ? -15.188 -44.234 3.372 1.00 49.59 270 LEU A CA 1
ATOM 1735 C C . LEU A 1 223 ? -16.686 -44.572 3.391 1.00 45.44 270 LEU A C 1
ATOM 1736 O O . LEU A 1 223 ? -17.065 -45.634 3.861 1.00 47.28 270 LEU A O 1
ATOM 1741 N N . GLU A 1 224 ? -17.528 -43.682 2.876 1.00 48.38 271 GLU A N 1
ATOM 1742 C CA . GLU A 1 224 ? -18.938 -43.985 2.681 1.00 57.35 271 GLU A CA 1
ATOM 1743 C C . GLU A 1 224 ? -19.265 -43.837 1.211 1.00 58.06 271 GLU A C 1
ATOM 1744 O O . GLU A 1 224 ? -19.674 -42.759 0.754 1.00 48.75 271 GLU A O 1
ATOM 1750 N N . HIS A 1 225 ? -19.067 -44.918 0.462 1.00 60.21 272 HIS A N 1
ATOM 1751 C CA . HIS A 1 225 ? -19.333 -44.884 -0.973 1.00 59.23 272 HIS A CA 1
ATOM 1752 C C . HIS A 1 225 ? -20.858 -44.813 -1.251 1.00 63.02 272 HIS A C 1
ATOM 1753 O O . HIS A 1 225 ? -21.280 -44.176 -2.217 1.00 64.92 272 HIS A O 1
ATOM 1760 N N . HIS A 1 226 ? -21.676 -45.407 -0.379 1.00 66.57 273 HIS A N 1
ATOM 1761 C CA . HIS A 1 226 ? -23.148 -45.446 -0.572 1.00 75.39 273 HIS A CA 1
ATOM 1762 C C . HIS A 1 226 ? -23.853 -44.085 -0.764 1.00 72.90 273 HIS A C 1
ATOM 1763 O O . HIS A 1 226 ? -23.837 -43.223 0.117 1.00 77.33 273 HIS A O 1
ATOM 1770 N N . MET B 1 1 ? 12.580 0.189 26.588 1.00 79.02 48 MET B N 1
ATOM 1771 C CA . MET B 1 1 ? 12.092 -1.204 26.847 1.00 71.20 48 MET B CA 1
ATOM 1772 C C . MET B 1 1 ? 10.958 -1.207 27.896 1.00 69.58 48 MET B C 1
ATOM 1773 O O . MET B 1 1 ? 9.870 -1.737 27.622 1.00 51.23 48 MET B O 1
ATOM 1778 N N . ASN B 1 2 ? 11.200 -0.608 29.081 1.00 67.30 49 ASN B N 1
ATOM 1779 C CA . ASN B 1 2 ? 10.443 -0.876 30.345 1.00 63.10 49 ASN B CA 1
ATOM 1780 C C . ASN B 1 2 ? 9.839 -2.283 30.363 1.00 56.20 49 ASN B C 1
ATOM 1781 O O . ASN B 1 2 ? 8.613 -2.474 30.558 1.00 53.27 49 ASN B O 1
ATOM 1786 N N . GLY B 1 3 ? 10.749 -3.245 30.148 1.00 45.68 50 GLY B N 1
ATOM 1787 C CA . GLY B 1 3 ? 10.462 -4.660 30.235 1.00 40.07 50 GLY B CA 1
ATOM 1788 C C . GLY B 1 3 ? 9.991 -5.350 28.951 1.00 33.16 50 GLY B C 1
ATOM 1789 O O . GLY B 1 3 ? 9.761 -6.506 29.020 1.00 28.42 50 GLY B O 1
ATOM 1790 N N . PHE B 1 4 ? 9.846 -4.661 27.833 1.00 32.91 51 PHE B N 1
ATOM 1791 C CA . PHE B 1 4 ? 9.274 -5.231 26.604 1.00 32.53 51 PHE B CA 1
ATOM 1792 C C . PHE B 1 4 ? 9.943 -6.543 26.210 1.00 31.66 51 PHE B C 1
ATOM 1793 O O . PHE B 1 4 ? 9.296 -7.572 26.022 1.00 25.05 51 PHE B O 1
ATOM 1801 N N . GLU B 1 5 ? 11.269 -6.529 26.111 1.00 30.64 52 GLU B N 1
ATOM 1802 C CA . GLU B 1 5 ? 12.008 -7.714 25.714 1.00 30.19 52 GLU B CA 1
ATOM 1803 C C . GLU B 1 5 ? 11.971 -8.801 26.756 1.00 28.95 52 GLU B C 1
ATOM 1804 O O . GLU B 1 5 ? 11.801 -9.985 26.418 1.00 27.21 52 GLU B O 1
ATOM 1810 N N . ARG B 1 6 ? 12.071 -8.429 28.027 1.00 26.78 53 ARG B N 1
ATOM 1811 C CA . ARG B 1 6 ? 12.028 -9.403 29.077 1.00 29.23 53 ARG B CA 1
ATOM 1812 C C . ARG B 1 6 ? 10.657 -10.078 29.117 1.00 29.17 53 ARG B C 1
ATOM 1813 O O . ARG B 1 6 ? 10.558 -11.292 29.298 1.00 25.02 53 ARG B O 1
ATOM 1821 N N . GLU B 1 7 ? 9.606 -9.268 29.054 1.00 27.77 54 GLU B N 1
ATOM 1822 C CA . GLU B 1 7 ? 8.219 -9.826 29.054 1.00 28.44 54 GLU B CA 1
ATOM 1823 C C . GLU B 1 7 ? 7.938 -10.726 27.841 1.00 27.90 54 GLU B C 1
ATOM 1824 O O . GLU B 1 7 ? 7.346 -11.765 27.981 1.00 27.64 54 GLU B O 1
ATOM 1830 N N . LEU B 1 8 ? 8.390 -10.316 26.659 1.00 24.39 55 LEU B N 1
ATOM 1831 C CA . LEU B 1 8 ? 8.208 -11.145 25.437 1.00 26.13 55 LEU B CA 1
ATOM 1832 C C . LEU B 1 8 ? 8.846 -12.488 25.622 1.00 25.53 55 LEU B C 1
ATOM 1833 O O . LEU B 1 8 ? 8.220 -13.557 25.442 1.00 24.05 55 LEU B O 1
ATOM 1838 N N . GLN B 1 9 ? 10.093 -12.468 26.078 1.00 29.17 56 GLN B N 1
ATOM 1839 C CA . GLN B 1 9 ? 10.823 -13.714 26.278 1.00 33.09 56 GLN B CA 1
ATOM 1840 C C . GLN B 1 9 ? 10.290 -14.604 27.376 1.00 28.51 56 GLN B C 1
ATOM 1841 O O . GLN B 1 9 ? 10.203 -15.799 27.176 1.00 32.13 56 GLN B O 1
ATOM 1847 N N . ASN B 1 10 ? 9.959 -14.048 28.518 1.00 29.31 57 ASN B N 1
ATOM 1848 C CA . ASN B 1 10 ? 9.458 -14.847 29.650 1.00 31.60 57 ASN B CA 1
ATOM 1849 C C . ASN B 1 10 ? 8.022 -15.296 29.502 1.00 31.46 57 ASN B C 1
ATOM 1850 O O . ASN B 1 10 ? 7.686 -16.461 29.807 1.00 33.15 57 ASN B O 1
ATOM 1855 N N . ASN B 1 11 ? 7.184 -14.395 29.047 1.00 27.87 58 ASN B N 1
ATOM 1856 C CA . ASN B 1 11 ? 5.697 -14.626 29.040 1.00 28.11 58 ASN B CA 1
ATOM 1857 C C . ASN B 1 11 ? 5.097 -15.091 27.727 1.00 27.88 58 ASN B C 1
ATOM 1858 O O . ASN B 1 11 ? 3.961 -15.581 27.719 1.00 29.40 58 ASN B O 1
ATOM 1863 N N . ILE B 1 12 ? 5.792 -14.897 26.591 1.00 29.47 59 ILE B N 1
ATOM 1864 C CA . ILE B 1 12 ? 5.354 -15.493 25.307 1.00 27.56 59 ILE B CA 1
ATOM 1865 C C . ILE B 1 12 ? 6.299 -16.652 24.926 1.00 29.06 59 ILE B C 1
ATOM 1866 O O . ILE B 1 12 ? 5.856 -17.775 24.751 1.00 31.46 59 ILE B O 1
ATOM 1871 N N . LEU B 1 13 ? 7.621 -16.401 24.841 1.00 23.21 60 LEU B N 1
ATOM 1872 C CA . LEU B 1 13 ? 8.511 -17.394 24.281 1.00 26.42 60 LEU B CA 1
ATOM 1873 C C . LEU B 1 13 ? 8.927 -18.488 25.276 1.00 32.23 60 LEU B C 1
ATOM 1874 O O . LEU B 1 13 ? 9.601 -19.433 24.877 1.00 33.59 60 LEU B O 1
ATOM 1879 N N . GLY B 1 14 ? 8.535 -18.378 26.547 1.00 31.59 61 GLY B N 1
ATOM 1880 C CA . GLY B 1 14 ? 8.863 -19.420 27.520 1.00 28.58 61 GLY B CA 1
ATOM 1881 C C . GLY B 1 14 ? 8.129 -20.713 27.300 1.00 26.76 61 GLY B C 1
ATOM 1882 O O . GLY B 1 14 ? 8.683 -21.768 27.578 1.00 27.37 61 GLY B O 1
ATOM 1883 N N . LEU B 1 15 ? 6.887 -20.654 26.827 1.00 24.17 62 LEU B N 1
ATOM 1884 C CA . LEU B 1 15 ? 5.995 -21.777 26.832 1.00 25.28 62 LEU B CA 1
ATOM 1885 C C . LEU B 1 15 ? 5.691 -22.403 25.462 1.00 26.33 62 LEU B C 1
ATOM 1886 O O . LEU B 1 15 ? 4.905 -23.356 25.378 1.00 25.51 62 LEU B O 1
ATOM 1891 N N . MET B 1 16 ? 6.352 -21.876 24.428 1.00 23.35 63 MET B N 1
ATOM 1892 C CA . MET B 1 16 ? 6.219 -22.348 23.061 1.00 22.98 63 MET B CA 1
ATOM 1893 C C . MET B 1 16 ? 7.635 -22.552 22.558 1.00 20.99 63 MET B C 1
ATOM 1894 O O . MET B 1 16 ? 8.546 -21.955 23.049 1.00 22.27 63 MET B O 1
ATOM 1899 N N . PRO B 1 17 ? 7.797 -23.415 21.551 1.00 21.55 64 PRO B N 1
ATOM 1900 C CA . PRO B 1 17 ? 9.130 -23.625 21.020 1.00 23.45 64 PRO B CA 1
ATOM 1901 C C . PRO B 1 17 ? 9.738 -22.372 20.424 1.00 24.71 64 PRO B C 1
ATOM 1902 O O . PRO B 1 17 ? 9.151 -21.739 19.520 1.00 22.39 64 PRO B O 1
ATOM 1906 N N . GLN B 1 18 ? 10.959 -22.035 20.867 1.00 24.22 65 GLN B N 1
ATOM 1907 C CA . GLN B 1 18 ? 11.664 -20.872 20.341 1.00 20.62 65 GLN B CA 1
ATOM 1908 C C . GLN B 1 18 ? 12.211 -21.121 18.910 1.00 20.55 65 GLN B C 1
ATOM 1909 O O . GLN B 1 18 ? 12.131 -20.253 18.018 1.00 22.28 65 GLN B O 1
ATOM 1915 N N . ALA B 1 19 ? 12.710 -22.327 18.714 1.00 18.30 66 ALA B N 1
ATOM 1916 C CA . ALA B 1 19 ? 13.118 -22.839 17.446 1.00 22.35 66 ALA B CA 1
ATOM 1917 C C . ALA B 1 19 ? 13.139 -24.342 17.450 1.00 22.53 66 ALA B C 1
ATOM 1918 O O . ALA B 1 19 ? 13.226 -24.976 18.515 1.00 21.87 66 ALA B O 1
ATOM 1920 N N . ILE B 1 20 ? 13.069 -24.925 16.271 1.00 20.02 67 ILE B N 1
ATOM 1921 C CA . ILE B 1 20 ? 13.157 -26.369 16.100 1.00 20.87 67 ILE B CA 1
ATOM 1922 C C . ILE B 1 20 ? 14.069 -26.678 14.937 1.00 21.80 67 ILE B C 1
ATOM 1923 O O . ILE B 1 20 ? 13.939 -26.017 13.892 1.00 20.24 67 ILE B O 1
ATOM 1928 N N . LEU B 1 21 ? 15.043 -27.568 15.184 1.00 21.17 68 LEU B N 1
ATOM 1929 C CA . LEU B 1 21 ? 15.865 -28.178 14.095 1.00 22.47 68 LEU B CA 1
ATOM 1930 C C . LEU B 1 21 ? 15.149 -29.413 13.612 1.00 22.52 68 LEU B C 1
ATOM 1931 O O . LEU B 1 21 ? 15.043 -30.408 14.347 1.00 23.63 68 LEU B O 1
ATOM 1936 N N . SER B 1 22 ? 14.606 -29.360 12.403 1.00 23.45 69 SER B N 1
ATOM 1937 C CA . SER B 1 22 ? 13.846 -30.463 11.790 1.00 24.84 69 SER B CA 1
ATOM 1938 C C . SER B 1 22 ? 14.556 -30.987 10.570 1.00 25.48 69 SER B C 1
ATOM 1939 O O . SER B 1 22 ? 15.655 -30.564 10.306 1.00 25.10 69 SER B O 1
ATOM 1942 N N . SER B 1 23 ? 13.952 -31.914 9.841 1.00 25.55 70 SER B N 1
ATOM 1943 C CA . SER B 1 23 ? 14.595 -32.537 8.688 1.00 25.50 70 SER B CA 1
ATOM 1944 C C . SER B 1 23 ? 14.127 -31.826 7.459 1.00 28.35 70 SER B C 1
ATOM 1945 O O . SER B 1 23 ? 12.947 -31.463 7.358 1.00 24.94 70 SER B O 1
ATOM 1948 N N . GLU B 1 24 ? 14.970 -31.762 6.443 1.00 29.13 71 GLU B N 1
ATOM 1949 C CA . GLU B 1 24 ? 14.499 -31.355 5.093 1.00 35.55 71 GLU B CA 1
ATOM 1950 C C . GLU B 1 24 ? 13.760 -32.417 4.296 1.00 37.59 71 GLU B C 1
ATOM 1951 O O . GLU B 1 24 ? 13.357 -32.115 3.158 1.00 37.25 71 GLU B O 1
ATOM 1957 N N . HIS B 1 25 ? 13.615 -33.647 4.799 1.00 31.78 72 HIS B N 1
ATOM 1958 C CA . HIS B 1 25 ? 13.037 -34.757 4.024 1.00 32.21 72 HIS B CA 1
ATOM 1959 C C . HIS B 1 25 ? 12.093 -35.537 4.932 1.00 37.16 72 HIS B C 1
ATOM 1960 O O . HIS B 1 25 ? 12.550 -36.409 5.622 1.00 35.39 72 HIS B O 1
ATOM 1967 N N . GLY B 1 26 ? 10.796 -35.225 4.926 1.00 32.64 73 GLY B N 1
ATOM 1968 C CA . GLY B 1 26 ? 9.840 -35.819 5.858 1.00 35.32 73 GLY B CA 1
ATOM 1969 C C . GLY B 1 26 ? 10.171 -35.462 7.301 1.00 35.20 73 GLY B C 1
ATOM 1970 O O . GLY B 1 26 ? 10.627 -34.373 7.572 1.00 38.31 73 GLY B O 1
ATOM 1971 N N . SER B 1 27 ? 10.018 -36.404 8.208 1.00 29.46 74 SER B N 1
ATOM 1972 C CA . SER B 1 27 ? 10.307 -36.231 9.632 1.00 28.43 74 SER B CA 1
ATOM 1973 C C . SER B 1 27 ? 11.754 -36.476 9.970 1.00 28.31 74 SER B C 1
ATOM 1974 O O . SER B 1 27 ? 12.551 -36.972 9.160 1.00 29.49 74 SER B O 1
ATOM 1977 N N . LEU B 1 28 ? 12.130 -36.213 11.209 1.00 27.74 75 LEU B N 1
ATOM 1978 C CA . LEU B 1 28 ? 13.495 -36.451 11.639 1.00 26.22 75 LEU B CA 1
ATOM 1979 C C . LEU B 1 28 ? 13.699 -37.803 12.314 1.00 29.20 75 LEU B C 1
ATOM 1980 O O . LEU B 1 28 ? 12.942 -38.179 13.194 1.00 25.61 75 LEU B O 1
ATOM 1985 N N . ASN B 1 29 ? 14.795 -38.449 11.970 1.00 30.99 76 ASN B N 1
ATOM 1986 C CA . ASN B 1 29 ? 15.226 -39.699 12.617 1.00 28.62 76 ASN B CA 1
ATOM 1987 C C . ASN B 1 29 ? 16.278 -39.392 13.641 1.00 27.59 76 ASN B C 1
ATOM 1988 O O . ASN B 1 29 ? 17.411 -39.052 13.277 1.00 30.96 76 ASN B O 1
ATOM 1993 N N . PRO B 1 30 ? 15.960 -39.520 14.934 1.00 27.07 77 PRO B N 1
ATOM 1994 C CA . PRO B 1 30 ? 16.899 -39.114 15.949 1.00 32.77 77 PRO B CA 1
ATOM 1995 C C . PRO B 1 30 ? 18.118 -40.041 16.086 1.00 38.78 77 PRO B C 1
ATOM 1996 O O . PRO B 1 30 ? 19.072 -39.670 16.759 1.00 41.84 77 PRO B O 1
ATOM 2000 N N . GLN B 1 31 ? 18.095 -41.222 15.467 1.00 41.25 78 GLN B N 1
ATOM 2001 C CA . GLN B 1 31 ? 19.338 -42.006 15.404 1.00 48.67 78 GLN B CA 1
ATOM 2002 C C . GLN B 1 31 ? 20.289 -41.441 14.344 1.00 47.83 78 GLN B C 1
ATOM 2003 O O . GLN B 1 31 ? 21.503 -41.510 14.512 1.00 47.64 78 GLN B O 1
ATOM 2009 N N . GLN B 1 32 ? 19.713 -40.923 13.262 1.00 46.00 79 GLN B N 1
ATOM 2010 C CA . GLN B 1 32 ? 20.480 -40.304 12.176 1.00 45.62 79 GLN B CA 1
ATOM 2011 C C . GLN B 1 32 ? 20.982 -38.944 12.605 1.00 47.27 79 GLN B C 1
ATOM 2012 O O . GLN B 1 32 ? 22.121 -38.577 12.298 1.00 45.40 79 GLN B O 1
ATOM 2018 N N . LEU B 1 33 ? 20.147 -38.184 13.324 1.00 37.18 80 LEU B N 1
ATOM 2019 C CA . LEU B 1 33 ? 20.607 -36.933 13.856 1.00 35.49 80 LEU B CA 1
ATOM 2020 C C . LEU B 1 33 ? 20.268 -36.915 15.328 1.00 40.24 80 LEU B C 1
ATOM 2021 O O . LEU B 1 33 ? 19.203 -36.414 15.698 1.00 39.07 80 LEU B O 1
ATOM 2026 N N . PRO B 1 34 ? 21.159 -37.495 16.172 1.00 42.95 81 PRO B N 1
ATOM 2027 C CA . PRO B 1 34 ? 20.926 -37.555 17.605 1.00 40.74 81 PRO B CA 1
ATOM 2028 C C . PRO B 1 34 ? 21.187 -36.239 18.247 1.00 41.60 81 PRO B C 1
ATOM 2029 O O . PRO B 1 34 ? 21.778 -35.349 17.625 1.00 35.91 81 PRO B O 1
ATOM 2033 N N . GLU B 1 35 ? 20.732 -36.110 19.484 1.00 43.89 82 GLU B N 1
ATOM 2034 C CA . GLU B 1 35 ? 20.867 -34.874 20.248 1.00 47.86 82 GLU B CA 1
ATOM 2035 C C . GLU B 1 35 ? 22.351 -34.432 20.337 1.00 48.09 82 GLU B C 1
ATOM 2036 O O . GLU B 1 35 ? 22.650 -33.257 20.150 1.00 46.36 82 GLU B O 1
ATOM 2042 N N . THR B 1 36 ? 23.271 -35.386 20.553 1.00 50.85 83 THR B N 1
ATOM 2043 C CA . THR B 1 36 ? 24.715 -35.112 20.556 1.00 47.59 83 THR B CA 1
ATOM 2044 C C . THR B 1 36 ? 25.203 -34.405 19.296 1.00 45.77 83 THR B C 1
ATOM 2045 O O . THR B 1 36 ? 26.168 -33.655 19.364 1.00 48.82 83 THR B O 1
ATOM 2049 N N . ALA B 1 37 ? 24.549 -34.660 18.161 1.00 36.19 84 ALA B N 1
ATOM 2050 C CA . ALA B 1 37 ? 24.931 -34.048 16.883 1.00 36.88 84 ALA B CA 1
ATOM 2051 C C . ALA B 1 37 ? 24.383 -32.618 16.662 1.00 41.54 84 ALA B C 1
ATOM 2052 O O . ALA B 1 37 ? 24.734 -31.959 15.682 1.00 42.56 84 ALA B O 1
ATOM 2054 N N . VAL B 1 38 ? 23.493 -32.168 17.549 1.00 36.29 85 VAL B N 1
ATOM 2055 C CA . VAL B 1 38 ? 22.939 -30.838 17.489 1.00 34.61 85 VAL B CA 1
ATOM 2056 C C . VAL B 1 38 ? 23.909 -29.957 18.217 1.00 31.66 85 VAL B C 1
ATOM 2057 O O . VAL B 1 38 ? 23.882 -29.842 19.450 1.00 33.18 85 VAL B O 1
ATOM 2061 N N . LYS B 1 39 ? 24.815 -29.356 17.475 1.00 32.05 86 LYS B N 1
ATOM 2062 C CA . LYS B 1 39 ? 25.828 -28.525 18.070 1.00 34.69 86 LYS B CA 1
ATOM 2063 C C . LYS B 1 39 ? 25.658 -27.209 17.356 1.00 36.22 86 LYS B C 1
ATOM 2064 O O . LYS B 1 39 ? 26.046 -27.077 16.189 1.00 36.84 86 LYS B O 1
ATOM 2070 N N . LEU B 1 40 ? 25.036 -26.239 18.024 1.00 31.90 87 LEU B N 1
ATOM 2071 C CA . LEU B 1 40 ? 24.633 -25.022 17.295 1.00 30.63 87 LEU B CA 1
ATOM 2072 C C . LEU B 1 40 ? 25.033 -23.914 18.170 1.00 29.37 87 LEU B C 1
ATOM 2073 O O . LEU B 1 40 ? 24.960 -24.056 19.393 1.00 32.59 87 LEU B O 1
ATOM 2078 N N . ASP B 1 41 ? 25.402 -22.811 17.568 1.00 30.23 88 ASP B N 1
ATOM 2079 C CA . ASP B 1 41 ? 25.673 -21.578 18.290 1.00 31.63 88 ASP B CA 1
ATOM 2080 C C . ASP B 1 41 ? 24.416 -21.020 18.862 1.00 30.90 88 ASP B C 1
ATOM 2081 O O . ASP B 1 41 ? 23.398 -20.982 18.182 1.00 31.26 88 ASP B O 1
ATOM 2086 N N . GLY B 1 42 ? 24.567 -20.481 20.094 1.00 28.92 89 GLY B N 1
ATOM 2087 C CA . GLY B 1 42 ? 23.544 -19.780 20.776 1.00 30.35 89 GLY B CA 1
ATOM 2088 C C . GLY B 1 42 ? 22.443 -20.697 21.325 1.00 30.32 89 GLY B C 1
ATOM 2089 O O . GLY B 1 42 ? 21.461 -20.181 21.813 1.00 30.42 89 GLY B O 1
ATOM 2090 N N . VAL B 1 43 ? 22.665 -22.006 21.357 1.00 30.47 90 VAL B N 1
ATOM 2091 C CA . VAL B 1 43 ? 21.717 -22.912 21.920 1.00 31.03 90 VAL B CA 1
ATOM 2092 C C . VAL B 1 43 ? 22.162 -23.392 23.283 1.00 33.94 90 VAL B C 1
ATOM 2093 O O . VAL B 1 43 ? 23.195 -23.944 23.375 1.00 33.28 90 VAL B O 1
ATOM 2097 N N . ASN B 1 44 ? 21.330 -23.262 24.317 1.00 31.04 91 ASN B N 1
ATOM 2098 C CA . ASN B 1 44 ? 21.682 -23.819 25.623 1.00 33.42 91 ASN B CA 1
ATOM 2099 C C . ASN B 1 44 ? 21.011 -25.131 26.064 1.00 35.22 91 ASN B C 1
ATOM 2100 O O . ASN B 1 44 ? 21.444 -25.738 27.003 1.00 36.98 91 ASN B O 1
ATOM 2105 N N . ARG B 1 45 ? 19.989 -25.591 25.359 1.00 32.10 92 ARG B N 1
ATOM 2106 C CA . ARG B 1 45 ? 19.342 -26.824 25.694 1.00 36.93 92 ARG B CA 1
ATOM 2107 C C . ARG B 1 45 ? 18.580 -27.311 24.495 1.00 30.61 92 ARG B C 1
ATOM 2108 O O . ARG B 1 45 ? 18.177 -26.545 23.666 1.00 26.49 92 ARG B O 1
ATOM 2116 N N . VAL B 1 46 ? 18.458 -28.618 24.407 1.00 31.08 93 VAL B N 1
ATOM 2117 C CA . VAL B 1 46 ? 17.836 -29.312 23.296 1.00 29.22 93 VAL B CA 1
ATOM 2118 C C . VAL B 1 46 ? 16.880 -30.359 23.882 1.00 30.08 93 VAL B C 1
ATOM 2119 O O . VAL B 1 46 ? 17.171 -30.929 24.911 1.00 30.98 93 VAL B O 1
ATOM 2123 N N . ALA B 1 47 ? 15.746 -30.606 23.238 1.00 27.42 94 ALA B N 1
ATOM 2124 C CA . ALA B 1 47 ? 14.799 -31.664 23.681 1.00 26.18 94 ALA B CA 1
ATOM 2125 C C . ALA B 1 47 ? 14.035 -32.163 22.456 1.00 26.45 94 ALA B C 1
ATOM 2126 O O . ALA B 1 47 ? 13.747 -31.360 21.544 1.00 24.25 94 ALA B O 1
ATOM 2128 N N . PRO B 1 48 ? 13.727 -33.475 22.413 1.00 26.17 95 PRO B N 1
ATOM 2129 C CA . PRO B 1 48 ? 12.938 -33.952 21.311 1.00 23.88 95 PRO B CA 1
ATOM 2130 C C . PRO B 1 48 ? 11.515 -33.372 21.343 1.00 22.56 95 PRO B C 1
ATOM 2131 O O . PRO B 1 48 ? 10.979 -33.076 22.431 1.00 21.10 95 PRO B O 1
ATOM 2135 N N . ILE B 1 49 ? 10.945 -33.162 20.159 1.00 22.39 96 ILE B N 1
ATOM 2136 C CA . ILE B 1 49 ? 9.549 -32.747 20.022 1.00 20.67 96 ILE B CA 1
ATOM 2137 C C . ILE B 1 49 ? 8.903 -33.317 18.782 1.00 20.54 96 ILE B C 1
ATOM 2138 O O . ILE B 1 49 ? 9.546 -33.452 17.683 1.00 20.04 96 ILE B O 1
ATOM 2143 N N . THR B 1 50 ? 7.607 -33.613 18.924 1.00 20.14 97 THR B N 1
ATOM 2144 C CA . THR B 1 50 ? 6.720 -33.785 17.797 1.00 21.49 97 THR B CA 1
ATOM 2145 C C . THR B 1 50 ? 5.614 -32.794 17.929 1.00 21.81 97 THR B C 1
ATOM 2146 O O . THR B 1 50 ? 4.911 -32.724 18.977 1.00 20.31 97 THR B O 1
ATOM 2150 N N . THR B 1 51 ? 5.455 -31.963 16.916 1.00 20.61 98 THR B N 1
ATOM 2151 C CA . THR B 1 51 ? 4.457 -30.864 17.006 1.00 22.33 98 THR B CA 1
ATOM 2152 C C . THR B 1 51 ? 3.805 -30.632 15.661 1.00 25.28 98 THR B C 1
ATOM 2153 O O . THR B 1 51 ? 4.396 -30.907 14.606 1.00 22.16 98 THR B O 1
ATOM 2157 N N . GLY B 1 52 ? 2.553 -30.200 15.685 1.00 23.31 99 GLY B N 1
ATOM 2158 C CA . GLY B 1 52 ? 1.821 -29.902 14.509 1.00 24.48 99 GLY B CA 1
ATOM 2159 C C . GLY B 1 52 ? 0.589 -29.120 14.848 1.00 27.41 99 GLY B C 1
ATOM 2160 O O . GLY B 1 52 ? 0.206 -29.067 16.030 1.00 23.34 99 GLY B O 1
ATOM 2161 N N . ASP B 1 53 ? -0.020 -28.517 13.826 1.00 25.53 100 ASP B N 1
ATOM 2162 C CA . ASP B 1 53 ? -1.321 -27.850 13.984 1.00 28.95 100 ASP B CA 1
ATOM 2163 C C . ASP B 1 53 ? -2.423 -28.874 14.011 1.00 25.19 100 ASP B C 1
ATOM 2164 O O . ASP B 1 53 ? -2.481 -29.782 13.165 1.00 26.85 100 ASP B O 1
ATOM 2169 N N . VAL B 1 54 ? -3.345 -28.753 14.942 1.00 23.90 101 VAL B N 1
ATOM 2170 C CA . VAL B 1 54 ? -4.426 -29.734 15.066 1.00 23.78 101 VAL B CA 1
ATOM 2171 C C . VAL B 1 54 ? -5.804 -29.054 15.028 1.00 23.53 101 VAL B C 1
ATOM 2172 O O . VAL B 1 54 ? -5.917 -27.899 15.334 1.00 21.41 101 VAL B O 1
ATOM 2176 N N . VAL B 1 55 ? -6.811 -29.825 14.673 1.00 22.80 102 VAL B N 1
ATOM 2177 C CA . VAL B 1 55 ? -8.182 -29.430 14.808 1.00 23.78 102 VAL B CA 1
ATOM 2178 C C . VAL B 1 55 ? -8.780 -30.408 15.793 1.00 24.57 102 VAL B C 1
ATOM 2179 O O . VAL B 1 55 ? -8.641 -31.613 15.635 1.00 23.43 102 VAL B O 1
ATOM 2183 N N . LEU B 1 56 ? -9.459 -29.841 16.798 1.00 24.87 103 LEU B N 1
ATOM 2184 C CA . LEU B 1 56 ? -10.070 -30.609 17.891 1.00 22.63 103 LEU B CA 1
ATOM 2185 C C . LEU B 1 56 ? -11.604 -30.594 17.881 1.00 25.19 103 LEU B C 1
ATOM 2186 O O . LEU B 1 56 ? -12.260 -29.547 17.603 1.00 25.54 103 LEU B O 1
ATOM 2191 N N . GLN B 1 57 ? -12.222 -31.735 18.131 1.00 24.63 104 GLN B N 1
ATOM 2192 C CA . GLN B 1 57 ? -13.679 -31.741 18.239 1.00 25.88 104 GLN B CA 1
ATOM 2193 C C . GLN B 1 57 ? -14.053 -32.478 19.526 1.00 26.95 104 GLN B C 1
ATOM 2194 O O . GLN B 1 57 ? -13.655 -33.598 19.714 1.00 26.90 104 GLN B O 1
ATOM 2200 N N . SER B 1 58 ? -14.881 -31.857 2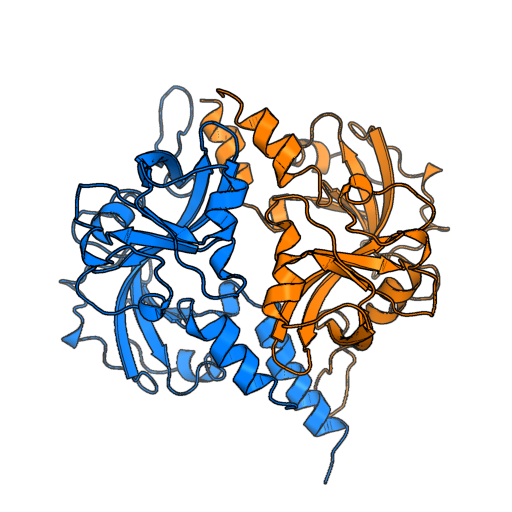0.363 1.00 26.12 105 SER B N 1
ATOM 2201 C CA . SER B 1 58 ? -15.475 -32.495 21.486 1.00 27.51 105 SER B CA 1
ATOM 2202 C C . SER B 1 58 ? -16.969 -32.824 21.152 1.00 28.33 105 SER B C 1
ATOM 2203 O O . SER B 1 58 ? -17.423 -32.624 20.057 1.00 26.12 105 SER B O 1
ATOM 2206 N N . ALA B 1 59 ? -17.680 -33.328 22.148 1.00 28.12 106 ALA B N 1
ATOM 2207 C CA . ALA B 1 59 ? -19.100 -33.585 22.073 1.00 28.49 106 ALA B CA 1
ATOM 2208 C C . ALA B 1 59 ? -19.863 -32.301 21.833 1.00 32.38 106 ALA B C 1
ATOM 2209 O O . ALA B 1 59 ? -20.975 -32.354 21.277 1.00 32.00 106 ALA B O 1
ATOM 2211 N N . ARG B 1 60 ? -19.317 -31.165 22.253 1.00 27.94 107 ARG B N 1
ATOM 2212 C CA . ARG B 1 60 ? -20.013 -29.883 22.140 1.00 31.20 107 ARG B CA 1
ATOM 2213 C C . ARG B 1 60 ? -19.446 -28.899 21.147 1.00 29.70 107 ARG B C 1
ATOM 2214 O O . ARG B 1 60 ? -20.198 -28.071 20.658 1.00 29.07 107 ARG B O 1
ATOM 2222 N N . SER B 1 61 ? -18.153 -28.963 20.843 1.00 28.78 108 SER B N 1
ATOM 2223 C CA . SER B 1 61 ? -17.566 -27.876 20.062 1.00 29.46 108 SER B CA 1
ATOM 2224 C C . SER B 1 61 ? -16.341 -28.288 19.285 1.00 27.42 108 SER B C 1
ATOM 2225 O O . SER B 1 61 ? -15.974 -29.439 19.265 1.00 27.85 108 SER B O 1
ATOM 2228 N N . VAL B 1 62 ? -15.776 -27.309 18.581 1.00 25.27 109 VAL B N 1
ATOM 2229 C CA . VAL B 1 62 ? -14.606 -27.509 17.754 1.00 27.09 109 VAL B CA 1
ATOM 2230 C C . VAL B 1 62 ? -13.646 -26.385 18.148 1.00 26.44 109 VAL B C 1
ATOM 2231 O O . VAL B 1 62 ? -14.071 -25.302 18.492 1.00 25.63 109 VAL B O 1
ATOM 2235 N N . ALA B 1 63 ? -12.354 -26.652 18.066 1.00 25.89 110 ALA B N 1
ATOM 2236 C CA . ALA B 1 63 ? -11.293 -25.660 18.347 1.00 23.23 110 ALA B CA 1
ATOM 2237 C C . ALA B 1 63 ? -10.038 -26.006 17.534 1.00 25.69 110 ALA B C 1
ATOM 2238 O O . ALA B 1 63 ? -9.919 -27.139 17.079 1.00 27.24 110 ALA B O 1
ATOM 2240 N N . VAL B 1 64 ? -9.187 -25.018 17.279 1.00 25.66 111 VAL B N 1
ATOM 2241 C CA . VAL B 1 64 ? -7.854 -25.255 16.745 1.00 26.61 111 VAL B CA 1
ATOM 2242 C C . VAL B 1 64 ? -6.803 -25.234 17.837 1.00 27.17 111 VAL B C 1
ATOM 2243 O O . VAL B 1 64 ? -6.949 -24.558 18.880 1.00 27.47 111 VAL B O 1
ATOM 2247 N N . GLY B 1 65 ? -5.727 -25.987 17.620 1.00 25.42 112 GLY B N 1
ATOM 2248 C CA . GLY B 1 65 ? -4.654 -26.058 18.571 1.00 25.83 112 GLY B CA 1
ATOM 2249 C C . GLY B 1 65 ? -3.297 -26.324 17.994 1.00 22.65 112 GLY B C 1
ATOM 2250 O O . GLY B 1 65 ? -3.156 -26.537 16.785 1.00 22.27 112 GLY B O 1
ATOM 2251 N N . VAL B 1 66 ? -2.330 -26.316 18.876 1.00 21.44 113 VAL B N 1
ATOM 2252 C CA . VAL B 1 66 ? -0.970 -26.735 18.595 1.00 20.59 113 VAL B CA 1
ATOM 2253 C C . VAL B 1 66 ? -0.625 -27.889 19.518 1.00 22.47 113 VAL B C 1
ATOM 2254 O O . VAL B 1 66 ? -0.584 -27.724 20.744 1.00 22.20 113 VAL B O 1
ATOM 2258 N N . MET B 1 67 ? -0.349 -29.052 18.909 1.00 20.35 114 MET B N 1
ATOM 2259 C CA . MET B 1 67 ? 0.024 -30.246 19.688 1.00 21.79 114 MET B CA 1
ATOM 2260 C C . MET B 1 67 ? 1.525 -30.231 20.032 1.00 22.45 114 MET B C 1
ATOM 2261 O O . MET B 1 67 ? 2.384 -30.111 19.126 1.00 24.82 114 MET B O 1
ATOM 2266 N N . LEU B 1 68 ? 1.851 -30.301 21.309 1.00 20.34 115 LEU B N 1
ATOM 2267 C CA . LEU B 1 68 ? 3.234 -30.509 21.745 1.00 19.55 115 LEU B CA 1
ATOM 2268 C C . LEU B 1 68 ? 3.398 -31.939 22.288 1.00 22.25 115 LEU B C 1
ATOM 2269 O O . LEU B 1 68 ? 2.928 -32.256 23.384 1.00 21.22 115 LEU B O 1
ATOM 2274 N N . GLY B 1 69 ? 4.023 -32.806 21.488 1.00 20.60 116 GLY B N 1
ATOM 2275 C CA . GLY B 1 69 ? 4.311 -34.164 21.899 1.00 21.60 116 GLY B CA 1
ATOM 2276 C C . GLY B 1 69 ? 5.701 -34.196 22.576 1.00 22.64 116 GLY B C 1
ATOM 2277 O O . GLY B 1 69 ? 6.738 -33.909 21.933 1.00 21.96 116 GLY B O 1
ATOM 2278 N N . ILE B 1 70 ? 5.720 -34.574 23.852 1.00 21.75 117 ILE B N 1
ATOM 2279 C CA . ILE B 1 70 ? 6.891 -34.527 24.668 1.00 22.76 117 ILE B CA 1
ATOM 2280 C C . ILE B 1 70 ? 7.258 -35.892 25.284 1.00 23.83 117 ILE B C 1
ATOM 22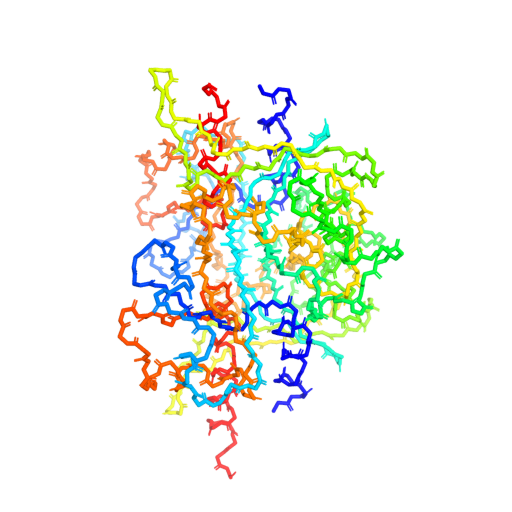81 O O . ILE B 1 70 ? 6.418 -36.773 25.421 1.00 24.09 117 ILE B O 1
ATOM 2286 N N . ASP B 1 71 ? 8.513 -36.012 25.694 1.00 26.76 118 ASP B N 1
ATOM 2287 C CA . ASP B 1 71 ? 8.948 -37.140 26.520 1.00 27.61 118 ASP B CA 1
ATOM 2288 C C . ASP B 1 71 ? 8.410 -36.841 27.897 1.00 23.89 118 ASP B C 1
ATOM 2289 O O . ASP B 1 71 ? 8.844 -35.875 28.527 1.00 24.45 118 ASP B O 1
ATOM 2294 N N . PRO B 1 72 ? 7.465 -37.670 28.394 1.00 25.43 119 PRO B N 1
ATOM 2295 C CA . PRO B 1 72 ? 6.836 -37.365 29.694 1.00 27.50 119 PRO B CA 1
ATOM 2296 C C . PRO B 1 72 ? 7.790 -37.332 30.887 1.00 31.31 119 PRO B C 1
ATOM 2297 O O . PRO B 1 72 ? 7.445 -36.763 31.951 1.00 27.81 119 PRO B O 1
ATOM 2301 N N . ALA B 1 73 ? 8.968 -37.974 30.739 1.00 31.11 120 ALA B N 1
ATOM 2302 C CA . ALA B 1 73 ? 9.926 -38.053 31.837 1.00 33.75 120 ALA B CA 1
ATOM 2303 C C . ALA B 1 73 ? 10.752 -36.815 32.021 1.00 36.14 120 ALA B C 1
ATOM 2304 O O . ALA B 1 73 ? 11.483 -36.708 32.979 1.00 34.85 120 ALA B O 1
ATOM 2306 N N . GLN B 1 74 ? 10.706 -35.891 31.071 1.00 35.46 121 GLN B N 1
ATOM 2307 C CA . GLN B 1 74 ? 11.585 -34.759 31.063 1.00 37.70 121 GLN B CA 1
ATOM 2308 C C . GLN B 1 74 ? 10.763 -33.526 31.427 1.00 32.39 121 GLN B C 1
ATOM 2309 O O . GLN B 1 74 ? 9.649 -33.350 30.956 1.00 29.38 121 GLN B O 1
ATOM 2315 N N . LYS B 1 75 ? 11.310 -32.664 32.246 1.00 31.53 122 LYS B N 1
ATOM 2316 C CA . LYS B 1 75 ? 10.623 -31.423 32.575 1.00 33.37 122 LYS B CA 1
ATOM 2317 C C . LYS B 1 75 ? 10.423 -30.567 31.305 1.00 30.70 122 LYS B C 1
ATOM 2318 O O . LYS B 1 75 ? 11.348 -30.435 30.532 1.00 29.33 122 LYS B O 1
ATOM 2324 N N . ASP B 1 76 ? 9.193 -30.117 31.061 1.00 27.86 123 ASP B N 1
ATOM 2325 C CA . ASP B 1 76 ? 8.849 -29.130 29.993 1.00 27.24 123 ASP B CA 1
ATOM 2326 C C . ASP B 1 76 ? 8.575 -27.808 30.650 1.00 25.53 123 ASP B C 1
ATOM 2327 O O . ASP B 1 76 ? 8.166 -27.738 31.840 1.00 22.54 123 ASP B O 1
ATOM 2332 N N . PRO B 1 77 ? 8.753 -26.688 29.910 1.00 23.63 124 PRO B N 1
ATOM 2333 C CA . PRO B 1 77 ? 8.414 -25.416 30.584 1.00 24.06 124 PRO B CA 1
ATOM 2334 C C . PRO B 1 77 ? 6.988 -25.322 31.115 1.00 23.24 124 PRO B C 1
ATOM 2335 O O . PRO B 1 77 ? 6.714 -24.529 32.069 1.00 23.33 124 PRO B O 1
ATOM 2339 N N . LEU B 1 78 ? 6.073 -26.109 30.529 1.00 20.08 125 LEU B N 1
ATOM 2340 C CA . LEU B 1 78 ? 4.673 -26.130 30.977 1.00 23.28 125 LEU B CA 1
ATOM 2341 C C . LEU B 1 78 ? 4.474 -26.899 32.293 1.00 23.56 125 LEU B C 1
ATOM 2342 O O . LEU B 1 78 ? 3.447 -26.733 32.967 1.00 25.09 125 LEU B O 1
ATOM 2347 N N . THR B 1 79 ? 5.439 -27.761 32.630 1.00 26.02 126 THR B N 1
ATOM 2348 C CA . THR B 1 79 ? 5.294 -28.693 33.755 1.00 28.92 126 THR B CA 1
ATOM 2349 C C . THR B 1 79 ? 4.849 -28.012 35.043 1.00 26.46 126 THR B C 1
ATOM 2350 O O . THR B 1 79 ? 3.953 -28.513 35.717 1.00 28.83 126 THR B O 1
ATOM 2354 N N . PRO B 1 80 ? 5.434 -26.863 35.394 1.00 29.05 127 PRO B N 1
ATOM 2355 C CA . PRO B 1 80 ? 5.005 -26.205 36.627 1.00 29.51 127 PRO B CA 1
ATOM 2356 C C . PRO B 1 80 ? 3.567 -25.660 36.638 1.00 32.33 127 PRO B C 1
ATOM 2357 O O . PRO B 1 80 ? 3.050 -25.344 37.718 1.00 26.43 127 PRO B O 1
ATOM 2361 N N . TYR B 1 81 ? 2.925 -25.538 35.476 1.00 25.91 128 TYR B N 1
ATOM 2362 C CA . TYR B 1 81 ? 1.594 -24.995 35.364 1.00 24.43 128 TYR B CA 1
ATOM 2363 C C . TYR B 1 81 ? 0.473 -26.035 35.234 1.00 21.57 128 TYR B C 1
ATOM 2364 O O . TYR B 1 81 ? -0.693 -25.691 35.066 1.00 24.35 128 TYR B O 1
ATOM 2373 N N . LEU B 1 82 ? 0.829 -27.292 35.291 1.00 23.37 129 LEU B N 1
ATOM 2374 C CA . LEU B 1 82 ? -0.160 -28.412 35.290 1.00 25.93 129 LEU B CA 1
ATOM 2375 C C . LEU B 1 82 ? -1.088 -28.290 36.481 1.00 26.98 129 LEU B C 1
ATOM 2376 O O . LEU B 1 82 ? -0.638 -27.920 37.555 1.00 26.07 129 LEU B O 1
ATOM 2381 N N . VAL B 1 83 ? -2.379 -28.517 36.268 1.00 26.11 130 VAL B N 1
ATOM 2382 C CA . VAL B 1 83 ? -3.377 -28.328 37.324 1.00 25.31 130 VAL B CA 1
ATOM 2383 C C . VAL B 1 83 ? -3.805 -29.696 37.803 1.00 22.92 130 VAL B C 1
ATOM 2384 O O . VAL B 1 83 ? -4.578 -30.366 37.118 1.00 23.71 130 VAL B O 1
ATOM 2388 N N . ASN B 1 84 ? -3.242 -30.143 38.915 1.00 23.02 131 ASN B N 1
ATOM 2389 C CA . ASN B 1 84 ? -3.702 -31.394 39.587 1.00 22.18 131 ASN B CA 1
ATOM 2390 C C . ASN B 1 84 ? -3.655 -32.584 38.654 1.00 26.06 131 ASN B C 1
ATOM 2391 O O . ASN B 1 84 ? -4.581 -33.404 38.578 1.00 24.00 131 ASN B O 1
ATOM 2396 N N . VAL B 1 85 ? -2.543 -32.687 37.917 1.00 24.56 132 VAL B N 1
ATOM 2397 C CA . VAL B 1 85 ? -2.375 -33.758 36.946 1.00 23.76 132 VAL B CA 1
ATOM 2398 C C . VAL B 1 85 ? -0.859 -33.919 36.809 1.00 24.55 132 VAL B C 1
ATOM 2399 O O . VAL B 1 85 ? -0.107 -32.948 36.845 1.00 25.57 132 VAL B O 1
ATOM 2403 N N . LYS B 1 86 ? -0.401 -35.159 36.734 1.00 28.74 133 LYS B N 1
ATOM 2404 C CA . LYS B 1 86 ? 1.032 -35.437 36.524 1.00 32.28 133 LYS B CA 1
ATOM 2405 C C . LYS B 1 86 ? 1.330 -35.681 35.061 1.00 30.09 133 LYS B C 1
ATOM 2406 O O . LYS B 1 86 ? 0.610 -36.452 34.370 1.00 25.67 133 LYS B O 1
ATOM 2412 N N . GLN B 1 87 ? 2.439 -35.094 34.622 1.00 29.03 134 GLN B N 1
ATOM 2413 C CA . GLN B 1 87 ? 2.914 -35.251 33.274 1.00 29.33 134 GLN B CA 1
ATOM 2414 C C . GLN B 1 87 ? 3.233 -36.684 32.896 1.00 29.98 134 GLN B C 1
ATOM 2415 O O . GLN B 1 87 ? 3.131 -37.095 31.730 1.00 28.83 134 GLN B O 1
ATOM 2421 N N . THR B 1 88 ? 3.642 -37.462 33.898 1.00 26.56 135 THR B N 1
ATOM 2422 C CA . THR B 1 88 ? 3.939 -38.874 33.696 1.00 27.53 135 THR B CA 1
ATOM 2423 C C . THR B 1 88 ? 2.764 -39.725 33.303 1.00 26.42 135 THR B C 1
ATOM 2424 O O . THR B 1 88 ? 2.971 -40.824 32.806 1.00 29.94 135 THR B O 1
ATOM 2428 N N . ASP B 1 89 ? 1.524 -39.240 33.489 1.00 26.05 136 ASP B N 1
ATOM 2429 C CA . ASP B 1 89 ? 0.353 -39.890 32.922 1.00 28.04 136 ASP B CA 1
ATOM 2430 C C . ASP B 1 89 ? 0.259 -39.870 31.392 1.00 27.24 136 ASP B C 1
ATOM 2431 O O . ASP B 1 89 ? -0.577 -40.617 30.838 1.00 23.40 136 ASP B O 1
ATOM 2436 N N . LEU B 1 90 ? 1.119 -39.090 30.696 1.00 24.90 137 LEU B N 1
ATOM 2437 C CA . LEU B 1 90 ? 1.161 -39.111 29.245 1.00 24.86 137 LEU B CA 1
ATOM 2438 C C . LEU B 1 90 ? 2.049 -40.266 28.791 1.00 24.62 137 LEU B C 1
ATOM 2439 O O . LEU B 1 90 ? 3.068 -40.072 28.213 1.00 23.02 137 LEU B O 1
ATOM 2444 N N . GLU B 1 91 ? 1.610 -41.485 29.117 1.00 27.66 138 GLU B N 1
ATOM 2445 C CA . GLU B 1 91 ? 2.256 -42.697 28.708 1.00 25.75 138 GLU B CA 1
ATOM 2446 C C . GLU B 1 91 ? 2.004 -43.008 27.260 1.00 21.63 138 GLU B C 1
ATOM 2447 O O . GLU B 1 91 ? 0.914 -42.757 26.745 1.00 24.73 138 GLU B O 1
ATOM 2453 N N . PRO B 1 92 ? 2.990 -43.620 26.596 1.00 23.76 139 PRO B N 1
ATOM 2454 C CA . PRO B 1 92 ? 2.875 -43.886 25.168 1.00 26.72 139 PRO B CA 1
ATOM 2455 C C . PRO B 1 92 ? 1.794 -44.924 24.914 1.00 27.59 139 PRO B C 1
ATOM 2456 O O . PRO B 1 92 ? 1.657 -45.859 25.709 1.00 29.31 139 PRO B O 1
ATOM 2460 N N . GLY B 1 93 ? 0.982 -44.747 23.889 1.00 25.42 140 GLY B N 1
ATOM 2461 C CA . GLY B 1 93 ? -0.111 -45.627 23.641 1.00 28.75 140 GLY B CA 1
ATOM 2462 C C . GLY B 1 93 ? -1.389 -45.427 24.437 1.00 28.90 140 GLY B C 1
ATOM 2463 O O . GLY B 1 93 ? -2.391 -46.054 24.118 1.00 29.15 140 GLY B O 1
ATOM 2464 N N . LYS B 1 94 ? -1.392 -44.555 25.448 1.00 27.32 141 LYS B N 1
ATOM 2465 C CA . LYS B 1 94 ? -2.604 -44.215 26.176 1.00 28.12 141 LYS B CA 1
ATOM 2466 C C . LYS B 1 94 ? -3.450 -43.066 25.522 1.00 27.66 141 LYS B C 1
ATOM 2467 O O . LYS B 1 94 ? -4.604 -42.899 25.848 1.00 25.95 141 LYS B O 1
ATOM 2473 N N . TYR B 1 95 ? -2.832 -42.275 24.639 1.00 25.66 142 TYR B N 1
ATOM 2474 C CA . TYR B 1 95 ? -3.500 -41.154 23.965 1.00 22.39 142 TYR B CA 1
ATOM 2475 C C . TYR B 1 95 ? -4.158 -40.210 24.935 1.00 22.10 142 TYR B C 1
ATOM 2476 O O . TYR B 1 95 ? -5.293 -39.782 24.724 1.00 24.91 142 TYR B O 1
ATOM 2485 N N . ASN B 1 96 ? -3.467 -39.958 26.036 1.00 21.97 143 ASN B N 1
ATOM 2486 C CA . ASN B 1 96 ? -3.919 -38.922 26.986 1.00 23.00 143 ASN B CA 1
ATOM 2487 C C . ASN B 1 96 ? -3.487 -37.535 26.481 1.00 21.43 143 ASN B C 1
ATOM 2488 O O . ASN B 1 96 ? -2.591 -37.453 25.652 1.00 21.50 143 ASN B O 1
ATOM 2493 N N . VAL B 1 97 ? -4.190 -36.499 26.934 1.00 19.76 144 VAL B N 1
ATOM 2494 C CA . VAL B 1 97 ? -3.888 -35.106 26.566 1.00 20.46 144 VAL B CA 1
ATOM 2495 C C . VAL B 1 97 ? -4.145 -34.198 27.744 1.00 22.39 144 VAL B C 1
ATOM 2496 O O . VAL B 1 97 ? -5.115 -34.411 28.489 1.00 21.36 144 VAL B O 1
ATOM 2500 N N . ILE B 1 98 ? -3.248 -33.237 27.948 1.00 21.15 145 ILE B N 1
ATOM 2501 C CA . ILE B 1 98 ? -3.397 -32.200 28.947 1.00 21.04 145 ILE B CA 1
ATOM 2502 C C . ILE B 1 98 ? -3.609 -30.917 28.108 1.00 23.63 145 ILE B C 1
ATOM 2503 O O . ILE B 1 98 ? -2.741 -30.524 27.304 1.00 20.44 145 ILE B O 1
ATOM 2508 N N . LEU B 1 99 ? -4.764 -30.314 28.286 1.00 21.16 146 LEU B N 1
ATOM 2509 C CA . LEU B 1 99 ? -5.187 -29.141 27.459 1.00 21.41 146 LEU B CA 1
ATOM 2510 C C . LEU B 1 99 ? -4.910 -27.846 28.134 1.00 20.40 146 LEU B C 1
ATOM 2511 O O . LEU B 1 99 ? -5.027 -27.725 29.380 1.00 19.72 146 LEU B O 1
ATOM 2516 N N . GLY B 1 100 ? -4.573 -26.799 27.367 1.00 19.14 147 GLY B N 1
ATOM 2517 C CA . GLY B 1 100 ? -4.556 -25.480 27.989 1.00 19.43 147 GLY B CA 1
ATOM 2518 C C . GLY B 1 100 ? -5.954 -25.238 28.595 1.00 19.10 147 GLY B C 1
ATOM 2519 O O . GLY B 1 100 ? -6.955 -25.679 28.030 1.00 21.05 147 GLY B O 1
ATOM 2520 N N . GLU B 1 101 ? -6.049 -24.604 29.783 1.00 21.58 148 GLU B N 1
ATOM 2521 C CA . GLU B 1 101 ? -7.347 -24.515 30.449 1.00 22.86 148 GLU B CA 1
ATOM 2522 C C . GLU B 1 101 ? -8.389 -23.786 29.620 1.00 21.86 148 GLU B C 1
ATOM 2523 O O . GLU B 1 101 ? -9.557 -24.192 29.670 1.00 23.53 148 GLU B O 1
ATOM 2529 N N . GLN B 1 102 ? -7.990 -22.761 28.848 1.00 21.08 149 GLN B N 1
ATOM 2530 C CA . GLN B 1 102 ? -8.939 -22.021 28.006 1.00 24.30 149 GLN B CA 1
ATOM 2531 C C . GLN B 1 102 ? -9.393 -22.817 26.793 1.00 22.12 149 GLN B C 1
ATOM 2532 O O . GLN B 1 102 ? -10.580 -22.802 26.395 1.00 20.22 149 GLN B O 1
ATOM 2538 N N . LEU B 1 1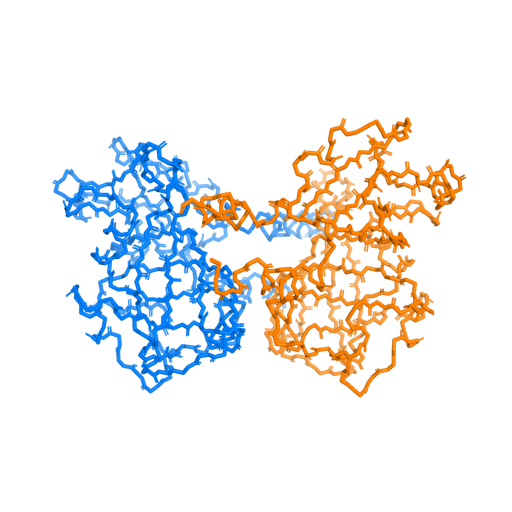03 ? -8.485 -23.600 26.249 1.00 22.19 150 LEU B N 1
ATOM 2539 C CA . LEU B 1 103 ? -8.846 -24.546 25.188 1.00 20.19 150 LEU B CA 1
ATOM 2540 C C . LEU B 1 103 ? -9.855 -25.598 25.679 1.00 21.45 150 LEU B C 1
ATOM 2541 O O . LEU B 1 103 ? -10.840 -25.885 25.008 1.00 21.19 150 LEU B O 1
ATOM 2546 N N . ALA B 1 104 ? -9.671 -26.110 26.904 1.00 20.77 151 ALA B N 1
ATOM 2547 C CA . ALA B 1 104 ? -10.615 -27.033 27.456 1.00 19.75 151 ALA B CA 1
ATOM 2548 C C . ALA B 1 104 ? -11.984 -26.390 27.631 1.00 20.88 151 ALA B C 1
ATOM 2549 O O . ALA B 1 104 ? -13.031 -27.015 27.393 1.00 23.10 151 ALA B O 1
ATOM 2551 N N . SER B 1 105 ? -11.980 -25.155 28.107 1.00 24.62 152 SER B N 1
ATOM 2552 C CA . SER B 1 105 ? -13.224 -24.408 28.269 1.00 25.03 152 SER B CA 1
ATOM 2553 C C . SER B 1 105 ? -13.955 -24.202 26.935 1.00 25.32 152 SER B C 1
ATOM 2554 O O . SER B 1 105 ? -15.169 -24.460 26.815 1.00 23.17 152 SER B O 1
ATOM 2557 N N . GLN B 1 106 ? -13.215 -23.846 25.891 1.00 23.04 153 GLN B N 1
ATOM 2558 C CA . GLN B 1 106 ? -13.830 -23.696 24.575 1.00 25.49 153 GLN B CA 1
ATOM 2559 C C . GLN B 1 106 ? -14.501 -24.930 24.118 1.00 25.05 153 GLN B C 1
ATOM 2560 O O . GLN B 1 106 ? -15.584 -24.897 23.482 1.00 20.65 153 GLN B O 1
ATOM 2566 N N . LEU B 1 107 ? -13.850 -26.057 24.385 1.00 22.70 154 LEU B N 1
ATOM 2567 C CA . LEU B 1 107 ? -14.393 -27.334 23.978 1.00 22.80 154 LEU B CA 1
ATOM 2568 C C . LEU B 1 107 ? -15.476 -27.891 24.937 1.00 22.82 154 LEU B C 1
ATOM 2569 O O . LEU B 1 107 ? -16.113 -28.878 24.618 1.00 24.96 154 LEU B O 1
ATOM 2574 N N . GLY B 1 108 ? -15.641 -27.289 26.101 1.00 22.51 155 GLY B N 1
ATOM 2575 C CA . GLY B 1 108 ? -16.573 -27.766 27.060 1.00 24.24 155 GLY B CA 1
ATOM 2576 C C . GLY B 1 108 ? -16.222 -29.107 27.623 1.00 26.67 155 GLY B C 1
ATOM 2577 O O . GLY B 1 108 ? -17.114 -29.883 27.884 1.00 27.41 155 GLY B O 1
ATOM 2578 N N . VAL B 1 109 ? -14.931 -29.390 27.832 1.00 22.86 156 VAL B N 1
ATOM 2579 C CA . VAL B 1 109 ? -14.549 -30.696 28.301 1.00 23.22 156 VAL B CA 1
ATOM 2580 C C . VAL B 1 109 ? -13.958 -30.616 29.675 1.00 24.94 156 VAL B C 1
ATOM 2581 O O . VAL B 1 109 ? -13.333 -29.605 30.067 1.00 23.68 156 VAL B O 1
ATOM 2585 N N . ASN B 1 110 ? -14.076 -31.758 30.351 1.00 24.51 157 ASN B N 1
ATOM 2586 C CA . ASN B 1 110 ? -13.397 -32.005 31.595 1.00 25.17 157 ASN B CA 1
ATOM 2587 C C . ASN B 1 110 ? -12.656 -33.307 31.504 1.00 26.17 157 ASN B C 1
ATOM 2588 O O . ASN B 1 110 ? -12.869 -34.110 30.592 1.00 26.35 157 ASN B O 1
ATOM 2593 N N . ARG B 1 111 ? -11.744 -33.494 32.442 1.00 25.15 158 ARG B N 1
ATOM 2594 C CA . ARG B 1 111 ? -10.950 -34.691 32.480 1.00 28.06 158 ARG B CA 1
ATOM 2595 C C . ARG B 1 111 ? -11.901 -35.896 32.577 1.00 28.39 158 ARG B C 1
ATOM 2596 O O . ARG B 1 111 ? -12.975 -35.798 33.169 1.00 26.42 158 ARG B O 1
ATOM 2604 N N . GLY B 1 112 ? -11.551 -36.969 31.867 1.00 24.47 159 GLY B N 1
ATOM 2605 C CA . GLY B 1 112 ? -12.439 -38.117 31.714 1.00 28.12 159 GLY B CA 1
ATOM 2606 C C . GLY B 1 112 ? -13.236 -38.076 30.421 1.00 28.51 159 GLY B C 1
ATOM 2607 O O . GLY B 1 112 ? -13.783 -39.067 30.064 1.00 33.23 159 GLY B O 1
ATOM 2608 N N . ASP B 1 113 ? -13.313 -36.932 29.730 1.00 25.40 160 ASP B N 1
ATOM 2609 C CA . ASP B 1 113 ? -13.960 -36.812 28.411 1.00 23.45 160 ASP B CA 1
ATOM 2610 C C . ASP B 1 113 ? -12.906 -37.106 27.322 1.00 22.64 160 ASP B C 1
ATOM 2611 O O . ASP B 1 113 ? -11.728 -37.064 27.560 1.00 23.62 160 ASP B O 1
ATOM 2616 N N . GLN B 1 114 ? -13.399 -37.470 26.132 1.00 24.43 161 GLN B N 1
ATOM 2617 C CA . GLN B 1 114 ? -12.591 -37.663 24.987 1.00 22.78 161 GLN B CA 1
ATOM 2618 C C . GLN B 1 114 ? -12.762 -36.566 23.992 1.00 22.80 161 GLN B C 1
ATOM 2619 O O . GLN B 1 114 ? -13.826 -35.976 23.892 1.00 26.05 161 GLN B O 1
ATOM 2625 N N . ILE B 1 115 ? -11.713 -36.322 23.201 1.00 22.96 162 ILE B N 1
ATOM 2626 C CA . ILE B 1 115 ? -11.816 -35.394 22.084 1.00 23.90 162 ILE B CA 1
ATOM 2627 C C . ILE B 1 115 ? -11.209 -36.052 20.830 1.00 23.22 162 ILE B C 1
ATOM 2628 O O . ILE B 1 115 ? -10.283 -36.815 20.945 1.00 23.27 162 ILE B O 1
ATOM 2633 N N . ARG B 1 116 ? -11.702 -35.658 19.666 1.00 23.79 163 ARG B N 1
ATOM 2634 C CA . ARG B 1 116 ? -11.138 -36.079 18.376 1.00 26.29 163 ARG B CA 1
ATOM 2635 C C . ARG B 1 116 ? -10.077 -35.083 17.977 1.00 24.22 163 ARG B C 1
ATOM 2636 O O . ARG B 1 116 ? -10.317 -33.875 17.967 1.00 26.43 163 ARG B O 1
ATOM 2644 N N . VAL B 1 117 ? -8.896 -35.583 17.660 1.00 22.63 164 VAL B N 1
ATOM 2645 C CA . VAL B 1 117 ? -7.771 -34.764 17.288 1.00 23.02 164 VAL B CA 1
ATOM 2646 C C . VAL B 1 117 ? -7.493 -35.084 15.841 1.00 25.09 164 VAL B C 1
ATOM 2647 O O . VAL B 1 117 ? -7.321 -36.256 15.513 1.00 24.83 164 VAL B O 1
ATOM 2651 N N . MET B 1 118 ? -7.454 -34.075 15.006 1.00 23.63 165 MET B N 1
ATOM 2652 C CA . MET B 1 118 ? -7.203 -34.252 13.546 1.00 26.28 165 MET B CA 1
ATOM 2653 C C . MET B 1 118 ? -6.027 -33.425 13.121 1.00 25.33 165 MET B C 1
ATOM 2654 O O . MET B 1 118 ? -5.872 -32.337 13.606 1.00 24.27 165 MET B O 1
ATOM 2659 N N . VAL B 1 119 ? -5.225 -33.942 12.190 1.00 27.66 166 VAL B N 1
ATOM 2660 C CA . VAL B 1 119 ? -3.997 -33.294 11.750 1.00 28.39 166 VAL B CA 1
ATOM 2661 C C . VAL B 1 119 ? -4.080 -33.231 10.234 1.00 27.87 166 VAL B C 1
ATOM 2662 O O . VAL B 1 119 ? -3.746 -34.210 9.555 1.00 31.29 166 VAL B O 1
ATOM 2666 N N . PRO B 1 120 ? -4.594 -32.112 9.689 1.00 33.71 167 PRO B N 1
ATOM 2667 C CA . PRO B 1 120 ? -4.709 -31.918 8.242 1.00 34.24 167 PRO B CA 1
ATOM 2668 C C . PRO B 1 120 ? -3.400 -32.055 7.471 1.00 34.46 167 PRO B C 1
ATOM 2669 O O . PRO B 1 120 ? -3.405 -32.567 6.364 1.00 39.16 167 PRO B O 1
ATOM 2673 N N . SER B 1 121 ? -2.287 -31.624 8.073 1.00 36.52 168 SER B N 1
ATOM 2674 C CA . SER B 1 121 ? -0.967 -31.713 7.402 1.00 37.29 168 SER B CA 1
ATOM 2675 C C . SER B 1 121 ? -0.497 -33.142 7.207 1.00 35.95 168 SER B C 1
ATOM 2676 O O . SER B 1 121 ? 0.364 -33.376 6.359 1.00 34.06 168 SER B O 1
ATOM 2679 N N . ALA B 1 122 ? -1.062 -34.094 7.951 1.00 34.19 169 ALA B N 1
ATOM 2680 C CA . ALA B 1 122 ? -0.722 -35.508 7.894 1.00 33.66 169 ALA B CA 1
ATOM 2681 C C . ALA B 1 122 ? -1.775 -36.316 7.122 1.00 37.43 169 ALA B C 1
ATOM 2682 O O . ALA B 1 122 ? -1.962 -37.522 7.341 1.00 39.10 169 ALA B O 1
ATOM 2684 N N . SER B 1 123 ? -2.426 -35.666 6.161 1.00 40.52 170 SER B N 1
ATOM 2685 C CA . SER B 1 123 ? -3.437 -36.297 5.365 1.00 43.96 170 SER B CA 1
ATOM 2686 C C . SER B 1 123 ? -2.921 -37.505 4.572 1.00 44.03 170 SER B C 1
ATOM 2687 O O . SER B 1 123 ? -1.768 -37.555 4.211 1.00 46.40 170 SER B O 1
ATOM 2690 N N . GLN B 1 124 ? -3.807 -38.449 4.313 1.00 48.82 171 GLN B N 1
ATOM 2691 C CA . GLN B 1 124 ? -3.519 -39.609 3.441 1.00 52.56 171 GLN B CA 1
ATOM 2692 C C . GLN B 1 124 ? -4.361 -39.562 2.143 1.00 54.30 171 GLN B C 1
ATOM 2693 O O . GLN B 1 124 ? -5.546 -39.188 2.136 1.00 41.73 171 GLN B O 1
ATOM 2699 N N . PHE B 1 125 ? -3.740 -39.953 1.039 1.00 54.64 172 PHE B N 1
ATOM 2700 C CA . PHE B 1 125 ? -4.388 -39.921 -0.264 1.00 54.75 172 PHE B CA 1
ATOM 2701 C C . PHE B 1 125 ? -5.468 -40.991 -0.336 1.00 51.86 172 PHE B C 1
ATOM 2702 O O . PHE B 1 125 ? -5.301 -42.091 0.168 1.00 49.04 172 PHE B O 1
ATOM 2710 N N . THR B 1 126 ? -6.574 -40.667 -0.979 1.00 45.80 173 THR B N 1
ATOM 2711 C CA . THR B 1 126 ? -7.564 -41.658 -1.439 1.00 45.31 173 THR B CA 1
ATOM 2712 C C . THR B 1 126 ? -8.011 -41.259 -2.876 1.00 49.29 173 THR B C 1
ATOM 2713 O O . THR B 1 126 ? -7.744 -40.146 -3.301 1.00 38.19 173 THR B O 1
ATOM 2717 N N . PRO B 1 127 ? -8.705 -42.166 -3.611 1.00 53.32 174 PRO B N 1
ATOM 2718 C CA . PRO B 1 127 ? -9.323 -41.785 -4.898 1.00 54.09 174 PRO B CA 1
ATOM 2719 C C . PRO B 1 127 ? -10.300 -40.599 -4.788 1.00 50.62 174 PRO B C 1
ATOM 2720 O O . PRO B 1 127 ? -10.389 -39.806 -5.721 1.00 48.42 174 PRO B O 1
ATOM 2724 N N . MET B 1 128 ? -10.987 -40.478 -3.637 1.00 45.11 175 MET B N 1
ATOM 2725 C CA . MET B 1 128 ? -11.935 -39.370 -3.383 1.00 46.17 175 MET B CA 1
ATOM 2726 C C . MET B 1 128 ? -11.347 -38.102 -2.693 1.00 39.23 175 MET B C 1
ATOM 2727 O O . MET B 1 128 ? -12.094 -37.277 -2.108 1.00 35.74 175 MET B O 1
ATOM 2732 N N . GLY B 1 129 ? -10.025 -37.936 -2.766 1.00 31.55 176 GLY B N 1
ATOM 2733 C CA . GLY B 1 129 ? -9.334 -36.817 -2.147 1.00 36.17 176 GLY B CA 1
ATOM 2734 C C . GLY B 1 129 ? -8.670 -37.191 -0.816 1.00 39.11 176 GLY B C 1
ATOM 2735 O O . GLY B 1 129 ? -8.858 -38.283 -0.247 1.00 35.89 176 GLY B O 1
ATOM 2736 N N . ARG B 1 130 ? -7.864 -36.260 -0.340 1.00 36.64 177 ARG B N 1
ATOM 2737 C CA . ARG B 1 130 ? -7.063 -36.431 0.862 1.00 38.05 177 ARG B CA 1
ATOM 2738 C C . ARG B 1 130 ? -7.886 -36.336 2.155 1.00 38.52 177 ARG B C 1
ATOM 2739 O O . ARG B 1 130 ? -8.749 -35.497 2.309 1.00 37.74 177 ARG B O 1
ATOM 2747 N N . ILE B 1 131 ? -7.602 -37.233 3.092 1.00 42.30 178 ILE B N 1
ATOM 2748 C CA . ILE B 1 131 ? -8.353 -37.347 4.359 1.00 43.72 178 ILE B CA 1
ATOM 2749 C C . ILE B 1 131 ? -7.377 -37.112 5.523 1.00 38.49 178 ILE B C 1
ATOM 2750 O O . ILE B 1 131 ? -6.203 -37.486 5.407 1.00 36.72 178 ILE B O 1
ATOM 2755 N N . PRO B 1 132 ? -7.843 -36.483 6.615 1.00 39.30 179 PRO B N 1
ATOM 2756 C CA . PRO B 1 132 ? -6.871 -36.185 7.654 1.00 39.42 179 PRO B CA 1
ATOM 2757 C C . PRO B 1 132 ? -6.508 -37.456 8.480 1.00 36.41 179 PRO B C 1
ATOM 2758 O O . PRO B 1 132 ? -7.221 -38.422 8.534 1.00 32.93 179 PRO B O 1
ATOM 2762 N N . SER B 1 133 ? -5.351 -37.397 9.103 1.00 33.82 180 SER B N 1
ATOM 2763 C CA . SER B 1 133 ? -5.010 -38.277 10.185 1.00 31.70 180 SER B CA 1
ATOM 2764 C C . SER B 1 133 ? -5.777 -37.853 11.466 1.00 29.71 180 SER B C 1
ATOM 2765 O O . SER B 1 133 ? -5.771 -36.676 11.780 1.00 28.35 180 SER B O 1
ATOM 2768 N N . GLN B 1 134 ? -6.406 -38.791 12.173 1.00 26.04 181 GLN B N 1
ATOM 2769 C CA . GLN B 1 134 ? -7.177 -38.406 13.316 1.00 28.66 181 GLN B CA 1
ATOM 2770 C C . GLN B 1 134 ? -7.361 -39.537 14.259 1.00 29.46 181 GLN B C 1
ATOM 2771 O O . GLN B 1 134 ? -7.285 -40.718 13.865 1.00 29.00 181 GLN B O 1
ATOM 2777 N N . ARG B 1 135 ? -7.626 -39.198 15.519 1.00 26.47 182 ARG B N 1
ATOM 2778 C CA . ARG B 1 135 ? -7.818 -40.184 16.558 1.00 26.10 182 ARG B CA 1
ATOM 2779 C C . ARG B 1 135 ? -8.443 -39.545 17.775 1.00 25.94 182 ARG B C 1
ATOM 2780 O O . ARG B 1 135 ? -8.299 -38.332 17.960 1.00 24.10 182 ARG B O 1
ATOM 2788 N N . LEU B 1 136 ? -9.101 -40.357 18.609 1.00 26.01 183 LEU B N 1
ATOM 2789 C CA . LEU B 1 136 ? -9.602 -39.869 19.904 1.00 25.45 183 LEU B CA 1
ATOM 2790 C C . LEU B 1 136 ? -8.469 -39.850 20.914 1.00 24.16 183 LEU B C 1
ATOM 2791 O O . LEU B 1 136 ? -7.638 -40.732 20.945 1.00 26.24 183 LEU B O 1
ATOM 2796 N N . PHE B 1 137 ? -8.462 -38.817 21.756 1.00 24.88 184 PHE B N 1
ATOM 2797 C CA . PHE B 1 137 ? -7.548 -38.687 22.885 1.00 23.15 184 PHE B CA 1
ATOM 2798 C C . PHE B 1 137 ? -8.401 -38.495 24.131 1.00 25.40 184 PHE B C 1
ATOM 2799 O O . PHE B 1 137 ? -9.564 -38.038 24.044 1.00 24.39 184 PHE B O 1
ATOM 2807 N N . ASN B 1 138 ? -7.819 -38.856 25.270 1.00 23.96 185 ASN B N 1
ATOM 2808 C CA . ASN B 1 138 ? -8.507 -38.839 26.557 1.00 24.06 185 ASN B CA 1
ATOM 2809 C C . ASN B 1 138 ? -8.008 -37.621 27.369 1.00 24.75 185 ASN B C 1
ATOM 2810 O O . ASN B 1 138 ? -6.798 -37.530 27.687 1.00 25.14 185 ASN B O 1
ATOM 2815 N N . VAL B 1 139 ? -8.902 -36.698 27.700 1.00 24.59 186 VAL B N 1
ATOM 2816 C CA . VAL B 1 139 ? -8.507 -35.476 28.441 1.00 24.13 186 VAL B CA 1
ATOM 2817 C C . VAL B 1 139 ? -8.244 -35.936 29.890 1.00 27.39 186 VAL B C 1
ATOM 2818 O O . VAL B 1 139 ? -9.135 -36.497 30.533 1.00 23.50 186 VAL B O 1
ATOM 2822 N N . ILE B 1 140 ? -7.036 -35.675 30.393 1.00 22.82 187 ILE B N 1
ATOM 2823 C CA . ILE B 1 140 ? -6.670 -36.005 31.790 1.00 23.96 187 ILE B CA 1
ATOM 2824 C C . ILE B 1 140 ? -6.487 -34.808 32.712 1.00 22.72 187 ILE B C 1
ATOM 2825 O O . ILE B 1 140 ? -6.330 -34.963 33.915 1.00 24.06 187 ILE B O 1
ATOM 2830 N N . GLY B 1 141 ? -6.474 -33.585 32.131 1.00 19.31 188 GLY B N 1
ATOM 2831 C CA . GLY 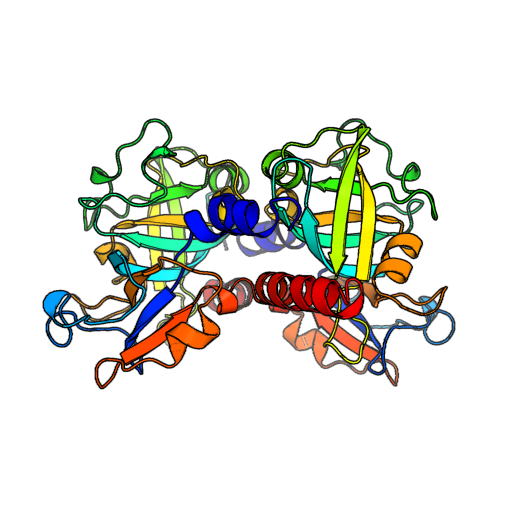B 1 141 ? -6.476 -32.401 32.919 1.00 20.49 188 GLY B CA 1
ATOM 2832 C C . GLY B 1 141 ? -5.979 -31.272 32.047 1.00 21.00 188 GLY B C 1
ATOM 2833 O O . GLY B 1 141 ? -6.055 -31.379 30.794 1.00 23.05 188 GLY B O 1
ATOM 2834 N N . THR B 1 142 ? -5.571 -30.196 32.721 1.00 22.55 189 THR B N 1
ATOM 2835 C CA . THR B 1 142 ? -5.237 -28.944 32.078 1.00 22.52 189 THR B CA 1
ATOM 2836 C C . THR B 1 142 ? -3.948 -28.381 32.642 1.00 23.34 189 THR B C 1
ATOM 2837 O O . THR B 1 142 ? -3.414 -28.811 33.711 1.00 26.02 189 THR B O 1
ATOM 2841 N N . PHE B 1 143 ? -3.444 -27.378 31.919 1.00 23.20 190 PHE B N 1
ATOM 2842 C CA . PHE B 1 143 ? -2.470 -26.462 32.423 1.00 22.60 190 PHE B CA 1
ATOM 2843 C C . PHE B 1 143 ? -3.039 -25.032 32.414 1.00 25.15 190 PHE B C 1
ATOM 2844 O O . PHE B 1 143 ? -3.985 -24.743 31.675 1.00 2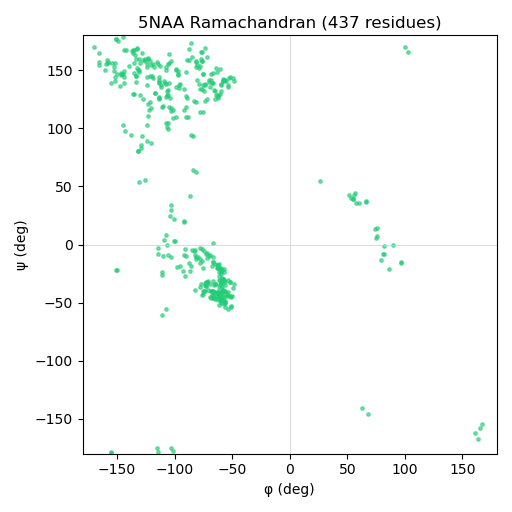5.20 190 PHE B O 1
ATOM 2852 N N . ALA B 1 144 ? -2.483 -24.184 33.288 1.00 25.75 191 ALA B N 1
ATOM 2853 C CA . ALA B 1 144 ? -2.930 -22.808 33.431 1.00 26.53 191 ALA B CA 1
ATOM 2854 C C . ALA B 1 144 ? -1.738 -21.959 33.730 1.00 26.29 191 ALA B C 1
ATOM 2855 O O . ALA B 1 144 ? -1.157 -22.009 34.809 1.00 22.34 191 ALA B O 1
ATOM 2857 N N . ALA B 1 145 ? -1.281 -21.263 32.710 1.00 25.18 192 ALA B N 1
ATOM 2858 C CA . ALA B 1 145 ? -0.078 -20.460 32.818 1.00 24.85 192 ALA B CA 1
ATOM 2859 C C . ALA B 1 145 ? -0.354 -18.954 32.672 1.00 27.61 192 ALA B C 1
ATOM 2860 O O . ALA B 1 145 ? 0.555 -18.180 32.754 1.00 27.13 192 ALA B O 1
ATOM 2862 N N . ASN B 1 146 ? -1.587 -18.553 32.421 1.00 29.00 193 ASN B N 1
ATOM 2863 C CA . ASN B 1 146 ? -1.929 -17.148 32.095 1.00 27.87 193 ASN B CA 1
ATOM 2864 C C . ASN B 1 146 ? -1.144 -16.576 30.904 1.00 26.89 193 ASN B C 1
ATOM 2865 O O . ASN B 1 146 ? -0.828 -15.401 30.836 1.00 31.54 193 ASN B O 1
ATOM 2870 N N . SER B 1 147 ? -0.968 -17.417 29.914 1.00 25.48 194 SER B N 1
ATOM 2871 C CA . SER B 1 147 ? -0.287 -17.163 28.676 1.00 26.90 194 SER B CA 1
ATOM 2872 C C . SER B 1 147 ? -1.289 -17.416 27.548 1.00 23.77 194 SER B C 1
ATOM 2873 O O . SER B 1 147 ? -2.288 -18.127 27.717 1.00 24.26 194 SER B O 1
ATOM 2876 N N . GLU B 1 148 ? -1.030 -16.816 26.391 1.00 22.65 195 GLU B N 1
ATOM 2877 C CA . GLU B 1 148 ? -1.786 -17.085 25.201 1.00 25.50 195 GLU B CA 1
ATOM 2878 C C . GLU B 1 148 ? -1.878 -18.623 24.907 1.00 21.67 195 GLU B C 1
ATOM 2879 O O . GLU B 1 148 ? -2.889 -19.086 24.395 1.00 20.36 195 GLU B O 1
ATOM 2885 N N . VAL B 1 149 ? -0.856 -19.368 25.253 1.00 20.98 196 VAL B N 1
ATOM 2886 C CA . VAL B 1 149 ? -0.847 -20.834 25.007 1.00 23.31 196 VAL B CA 1
ATOM 2887 C C . VAL B 1 149 ? -1.954 -21.590 25.744 1.00 20.53 196 VAL B C 1
ATOM 2888 O O . VAL B 1 149 ? -2.359 -22.697 25.328 1.00 20.55 196 VAL B O 1
ATOM 2892 N N . ASP B 1 150 ? -2.521 -21.001 26.803 1.00 21.72 197 ASP B N 1
ATOM 2893 C CA . ASP B 1 150 ? -3.632 -21.603 27.504 1.00 23.18 197 ASP B CA 1
ATOM 2894 C C . ASP B 1 150 ? -4.851 -21.825 26.590 1.00 22.52 197 ASP B C 1
ATOM 2895 O O . ASP B 1 150 ? -5.750 -22.628 26.883 1.00 21.33 197 ASP B O 1
ATOM 2900 N N . GLY B 1 151 ? -4.936 -21.013 25.522 1.00 19.53 198 GLY B N 1
ATOM 2901 C CA . GLY B 1 151 ? -6.014 -21.044 24.601 1.00 20.18 198 GLY B CA 1
ATOM 2902 C C . GLY B 1 151 ? -5.823 -21.985 23.413 1.00 21.66 198 GLY B C 1
ATOM 2903 O O . GLY B 1 151 ? -6.788 -22.207 22.658 1.00 22.92 198 GLY B O 1
ATOM 2904 N N . TYR B 1 152 ? -4.624 -22.526 23.229 1.00 20.16 199 TYR B N 1
ATOM 2905 C CA . TYR B 1 152 ? -4.405 -23.395 22.080 1.00 21.64 199 TYR B CA 1
ATOM 2906 C C . TYR B 1 152 ? -3.367 -24.522 22.171 1.00 20.87 199 TYR B C 1
ATOM 2907 O O . TYR B 1 152 ? -3.435 -25.451 21.373 1.00 23.18 199 TYR B O 1
ATOM 2916 N N . GLU B 1 153 ? -2.385 -24.465 23.060 1.00 23.22 200 GLU B N 1
ATOM 2917 C CA . GLU B 1 153 ? -1.437 -25.547 23.134 1.00 20.34 200 GLU B CA 1
ATOM 2918 C C . GLU B 1 153 ? -2.037 -26.739 23.968 1.00 20.27 200 GLU B C 1
ATOM 2919 O O . GLU B 1 153 ? -2.939 -26.577 24.856 1.00 20.30 200 GLU B O 1
ATOM 2925 N N . MET B 1 154 ? -1.539 -27.912 23.675 1.00 21.02 201 MET B N 1
ATOM 2926 C CA . MET B 1 154 ? -1.905 -29.119 24.429 1.00 22.42 201 MET B CA 1
ATOM 2927 C C . MET B 1 154 ? -0.697 -30.036 24.481 1.00 23.94 201 MET B C 1
ATOM 2928 O O . MET B 1 154 ? 0.177 -29.994 23.574 1.00 22.73 201 MET B O 1
ATOM 2933 N N . LEU B 1 155 ? -0.573 -30.783 25.578 1.00 21.01 202 LEU B N 1
ATOM 2934 C CA . LEU B 1 155 ? 0.566 -31.679 25.770 1.00 22.30 202 LEU B CA 1
ATOM 2935 C C . LEU B 1 155 ? 0.128 -33.116 25.598 1.00 21.80 202 LEU B C 1
ATOM 2936 O O . LEU B 1 155 ? -0.915 -33.554 26.173 1.00 21.40 202 LEU B O 1
ATOM 2941 N N . VAL B 1 156 ? 0.847 -33.824 24.766 1.00 21.01 203 VAL B N 1
ATOM 2942 C CA . VAL B 1 156 ? 0.609 -35.277 24.579 1.00 21.59 203 VAL B CA 1
ATOM 2943 C C . VAL B 1 156 ? 1.960 -36.029 24.631 1.00 21.99 203 VAL B C 1
ATOM 2944 O O . VAL B 1 156 ? 3.044 -35.409 24.582 1.00 23.47 203 VAL B O 1
ATOM 2948 N N . ASN B 1 157 ? 1.893 -37.372 24.715 1.00 21.01 204 ASN B N 1
ATOM 2949 C CA . ASN B 1 157 ? 3.085 -38.207 24.615 1.00 19.74 204 ASN B CA 1
ATOM 2950 C C . ASN B 1 157 ? 3.695 -38.110 23.219 1.00 18.04 204 ASN B C 1
ATOM 2951 O O . ASN B 1 157 ? 2.978 -38.200 22.241 1.00 19.58 204 ASN B O 1
ATOM 2956 N N . ILE B 1 158 ? 5.000 -37.924 23.144 1.00 19.73 205 ILE B N 1
ATOM 2957 C CA . ILE B 1 158 ? 5.694 -37.675 21.850 1.00 20.71 205 ILE B CA 1
ATOM 2958 C C . ILE B 1 158 ? 5.449 -38.810 20.844 1.00 22.09 205 ILE B C 1
ATOM 2959 O O . ILE B 1 158 ? 5.264 -38.576 19.645 1.00 20.85 205 ILE B O 1
ATOM 2964 N N . GLU B 1 159 ? 5.454 -40.061 21.320 1.00 23.29 206 GLU B N 1
ATOM 2965 C CA . GLU B 1 159 ? 5.196 -41.208 20.398 1.00 25.18 206 GLU B CA 1
ATOM 2966 C C . GLU B 1 159 ? 3.784 -41.203 19.881 1.00 21.05 206 GLU B C 1
ATOM 2967 O O . GLU B 1 159 ? 3.556 -41.463 18.699 1.00 22.31 206 GLU B O 1
ATOM 2973 N N . ASP B 1 160 ? 2.810 -40.875 20.751 1.00 23.03 207 ASP B N 1
ATOM 2974 C CA . ASP B 1 160 ? 1.429 -40.710 20.313 1.00 23.51 207 ASP B CA 1
ATOM 2975 C C . ASP B 1 160 ? 1.349 -39.632 19.212 1.00 24.06 207 ASP B C 1
ATOM 2976 O O . ASP B 1 160 ? 0.608 -39.789 18.215 1.00 24.54 207 ASP B O 1
ATOM 2981 N N . ALA B 1 161 ? 2.013 -38.503 19.445 1.00 22.15 208 ALA B N 1
ATOM 2982 C CA . ALA B 1 161 ? 1.980 -37.385 18.476 1.00 21.79 208 ALA B CA 1
ATOM 2983 C C . ALA B 1 161 ? 2.587 -37.813 17.136 1.00 22.95 208 ALA B C 1
ATOM 2984 O O . ALA B 1 161 ? 2.050 -37.509 16.063 1.00 24.26 208 ALA B O 1
ATOM 2986 N N . SER B 1 162 ? 3.736 -38.442 17.189 1.00 24.92 209 SER B N 1
ATOM 2987 C CA . SER B 1 162 ? 4.402 -38.950 15.956 1.00 25.12 209 SER B CA 1
ATOM 2988 C C . SER B 1 162 ? 3.523 -39.930 15.196 1.00 26.32 209 SER B C 1
ATOM 2989 O O . SER B 1 162 ? 3.512 -39.887 13.991 1.00 27.50 209 SER B O 1
ATOM 2992 N N . ARG B 1 163 ? 2.783 -40.791 15.903 1.00 26.22 210 ARG B N 1
ATOM 2993 C CA . ARG B 1 163 ? 1.794 -41.655 15.234 1.00 28.78 210 ARG B CA 1
ATOM 2994 C C . ARG B 1 163 ? 0.678 -40.873 14.532 1.00 26.24 210 ARG B C 1
ATOM 2995 O O . ARG B 1 163 ? 0.314 -41.122 13.408 1.00 23.58 210 ARG B O 1
ATOM 3003 N N . LEU B 1 164 ? 0.157 -39.863 15.210 1.00 28.79 211 LEU B N 1
ATOM 3004 C CA . LEU B 1 164 ? -0.839 -38.987 14.602 1.00 26.91 211 LEU B CA 1
ATOM 3005 C C . LEU B 1 164 ? -0.313 -38.189 13.415 1.00 25.41 211 LEU B C 1
ATOM 3006 O O . LEU B 1 164 ? -1.043 -37.876 12.453 1.00 28.09 211 LEU B O 1
ATOM 3011 N N . MET B 1 165 ? 0.937 -37.816 13.467 1.00 23.81 212 MET B N 1
ATOM 3012 C CA . MET B 1 165 ? 1.586 -37.107 12.367 1.00 26.89 212 MET B CA 1
ATOM 3013 C C . MET B 1 165 ? 1.925 -38.069 11.231 1.00 26.77 212 MET B C 1
ATOM 3014 O O . MET B 1 165 ? 2.392 -37.621 10.204 1.00 25.16 212 MET B O 1
ATOM 3019 N N . ARG B 1 166 ? 1.677 -39.365 11.422 1.00 30.23 213 ARG B N 1
ATOM 3020 C CA . ARG B 1 166 ? 2.019 -40.443 10.442 1.00 31.02 213 ARG B CA 1
ATOM 3021 C C . ARG B 1 166 ? 3.512 -40.488 10.076 1.00 29.52 213 ARG B C 1
ATOM 3022 O O . ARG B 1 166 ? 3.922 -40.769 8.941 1.00 28.64 213 ARG B O 1
ATOM 3030 N N . TYR B 1 167 ? 4.348 -40.190 11.061 1.00 25.83 214 TYR B N 1
ATOM 3031 C CA . TYR B 1 167 ? 5.754 -40.414 10.937 1.00 28.88 214 TYR B CA 1
ATOM 3032 C C . TYR B 1 167 ? 6.064 -41.921 11.156 1.00 30.50 214 TYR B C 1
ATOM 3033 O O . TYR B 1 167 ? 5.398 -42.587 11.955 1.00 32.32 214 TYR B O 1
ATOM 3042 N N . PRO B 1 168 ? 7.173 -42.406 10.572 1.00 33.47 215 PRO B N 1
ATOM 3043 C CA . PRO B 1 168 ? 7.766 -43.693 11.021 1.00 36.10 215 PRO B CA 1
ATOM 3044 C C . PRO B 1 168 ? 7.959 -43.785 12.531 1.00 35.61 215 PRO B C 1
ATOM 3045 O O . PRO B 1 168 ? 8.382 -42.807 13.139 1.00 31.00 215 PRO B O 1
ATOM 3049 N N . ALA B 1 169 ? 7.755 -44.965 13.136 1.00 31.99 216 ALA B N 1
ATOM 3050 C CA . ALA B 1 169 ? 7.957 -45.105 14.580 1.00 32.18 216 ALA B CA 1
ATOM 3051 C C . ALA B 1 169 ? 9.410 -44.705 14.896 1.00 30.13 216 ALA B C 1
ATOM 3052 O O . ALA B 1 169 ? 10.313 -44.950 14.098 1.00 32.16 216 ALA B O 1
ATOM 3054 N N . GLY B 1 170 ? 9.554 -44.016 16.024 1.00 26.97 217 GLY B N 1
ATOM 3055 C CA . GLY B 1 170 ? 10.782 -43.467 16.503 1.00 30.29 217 GLY B CA 1
ATOM 3056 C C . GLY B 1 170 ? 11.200 -42.144 15.837 1.00 28.29 217 GLY B C 1
ATOM 3057 O O . GLY B 1 170 ? 12.064 -41.508 16.364 1.00 29.00 217 GLY B O 1
ATOM 3058 N N . ASN B 1 171 ? 10.590 -41.752 14.721 1.00 27.92 218 ASN B N 1
ATOM 3059 C CA . ASN B 1 171 ? 10.800 -40.386 14.163 1.00 26.76 218 ASN B CA 1
ATOM 3060 C C . ASN B 1 171 ? 10.019 -39.318 14.955 1.00 28.50 218 ASN B C 1
ATOM 3061 O O . ASN B 1 171 ? 9.007 -39.609 15.658 1.00 23.36 218 ASN B O 1
ATOM 3066 N N . ILE B 1 172 ? 10.507 -38.083 14.822 1.00 26.36 219 ILE B N 1
ATOM 3067 C CA . ILE B 1 172 ? 10.021 -36.931 15.609 1.00 24.56 219 ILE B CA 1
ATOM 3068 C C . ILE B 1 172 ? 10.026 -35.737 14.653 1.00 24.88 219 ILE B C 1
ATOM 3069 O O . ILE B 1 172 ? 10.568 -35.833 13.527 1.00 23.70 219 ILE B O 1
ATOM 3074 N N . THR B 1 173 ? 9.389 -34.648 15.061 1.00 23.88 220 THR B N 1
ATOM 3075 C CA . THR B 1 173 ? 9.442 -33.421 14.215 1.00 21.13 220 THR B CA 1
ATOM 3076 C C . THR B 1 173 ? 10.865 -32.884 14.192 1.00 23.57 220 THR B C 1
ATOM 3077 O O . THR B 1 173 ? 11.412 -32.527 13.157 1.00 27.81 220 THR B O 1
ATOM 3081 N N . GLY B 1 174 ? 11.469 -32.814 15.335 1.00 25.10 221 GLY B N 1
ATOM 3082 C CA . GLY B 1 174 ? 12.898 -32.438 15.433 1.00 23.92 221 GLY B CA 1
ATOM 3083 C C . GLY B 1 174 ? 13.274 -32.135 16.829 1.00 24.84 221 GLY B C 1
ATOM 3084 O O . GLY B 1 174 ? 12.612 -32.597 17.797 1.00 23.89 221 GLY B O 1
ATOM 3085 N N . TRP B 1 175 ? 14.298 -31.323 16.945 1.00 23.66 222 TRP B N 1
ATOM 3086 C CA . TRP B 1 175 ? 14.876 -30.930 18.220 1.00 23.32 222 TRP B CA 1
ATOM 3087 C C . TRP B 1 175 ? 14.461 -29.559 18.592 1.00 24.42 222 TRP B C 1
ATOM 3088 O O . TRP B 1 175 ? 14.774 -28.595 17.864 1.00 23.46 222 TRP B O 1
ATOM 3099 N N . ARG B 1 176 ? 13.689 -29.425 19.688 1.00 22.23 223 ARG B N 1
ATOM 3100 C CA . ARG B 1 176 ? 13.359 -28.147 20.211 1.00 23.49 223 ARG B CA 1
ATOM 3101 C C . ARG B 1 176 ? 14.607 -27.518 20.798 1.00 24.48 223 ARG B C 1
ATOM 3102 O O . ARG B 1 176 ? 15.356 -28.173 21.564 1.00 23.70 223 ARG B O 1
ATOM 3110 N N . LEU B 1 177 ? 14.806 -26.227 20.504 1.00 21.01 224 LEU B N 1
ATOM 3111 C CA . LEU B 1 177 ? 15.982 -25.491 20.996 1.00 22.15 224 LEU B CA 1
ATOM 3112 C C . LEU B 1 177 ? 15.554 -24.423 21.973 1.00 23.05 224 LEU B C 1
ATOM 3113 O O . LEU B 1 177 ? 14.506 -23.761 21.785 1.00 23.23 224 LEU B O 1
ATOM 3118 N N . TRP B 1 178 ? 16.335 -24.270 23.060 1.00 23.71 225 TRP B N 1
ATOM 3119 C CA . TRP B 1 178 ? 16.277 -23.143 23.929 1.00 23.94 225 TRP B CA 1
ATOM 3120 C C . TRP B 1 178 ? 17.540 -22.284 23.648 1.00 25.96 225 TRP B C 1
ATOM 3121 O O . TRP B 1 178 ? 18.668 -22.801 23.612 1.00 27.89 225 TRP B O 1
ATOM 3132 N N . LEU B 1 179 ? 17.353 -21.009 23.475 1.00 24.94 226 LEU B N 1
ATOM 3133 C CA . LEU B 1 179 ? 18.404 -20.108 22.974 1.00 26.58 226 LEU B CA 1
ATOM 3134 C C . LEU B 1 179 ? 18.818 -19.119 24.075 1.00 28.30 226 LEU B C 1
ATOM 3135 O O . LEU B 1 179 ? 17.991 -18.676 24.883 1.00 24.86 226 LEU B O 1
ATOM 3140 N N . ASP B 1 180 ? 20.097 -18.797 24.092 1.00 25.49 227 ASP B N 1
ATOM 3141 C CA . ASP B 1 180 ? 20.621 -17.771 24.992 1.00 28.52 227 ASP B CA 1
ATOM 3142 C C . ASP B 1 180 ? 19.985 -16.452 24.675 1.00 29.46 227 ASP B C 1
ATOM 3143 O O . ASP B 1 180 ? 19.643 -15.684 25.574 1.00 27.29 227 ASP B O 1
ATOM 3148 N N . GLU B 1 181 ? 19.801 -16.177 23.375 1.00 25.68 228 GLU B N 1
ATOM 3149 C CA . GLU B 1 181 ? 19.211 -14.945 22.919 1.00 27.26 228 GLU B CA 1
ATOM 3150 C C . GLU B 1 181 ? 18.097 -15.228 21.858 1.00 25.42 228 GLU B C 1
ATOM 3151 O O . GLU B 1 181 ? 18.303 -15.072 20.644 1.00 25.45 228 GLU B O 1
ATOM 3157 N N . PRO B 1 182 ? 16.896 -15.594 22.343 1.00 27.01 229 PRO B N 1
ATOM 3158 C CA . PRO B 1 182 ? 15.807 -15.958 21.449 1.00 24.54 229 PRO B CA 1
ATOM 3159 C C . PRO B 1 182 ? 15.315 -14.848 20.537 1.00 22.54 229 PRO B C 1
ATOM 3160 O O . PRO B 1 182 ? 14.652 -15.117 19.549 1.00 22.89 229 PRO B O 1
ATOM 3164 N N . LEU B 1 183 ? 15.574 -13.603 20.863 1.00 23.18 230 LEU B N 1
ATOM 3165 C CA . LEU B 1 183 ? 15.242 -12.502 19.979 1.00 23.51 230 LEU B CA 1
ATOM 3166 C C . LEU B 1 183 ? 16.148 -12.391 18.740 1.00 25.09 230 LEU B C 1
ATOM 3167 O O . LEU B 1 183 ? 15.804 -11.645 17.801 1.00 24.64 230 LEU B O 1
ATOM 3172 N N . LYS B 1 184 ? 17.216 -13.181 18.694 1.00 23.98 231 LYS B N 1
ATOM 3173 C CA . LYS B 1 184 ? 18.170 -13.169 17.597 1.00 23.30 231 LYS B CA 1
ATOM 3174 C C . LYS B 1 184 ? 18.024 -14.311 16.684 1.00 22.06 231 LYS B C 1
ATOM 3175 O O . LYS B 1 184 ? 18.952 -14.624 15.960 1.00 21.69 231 LYS B O 1
ATOM 3181 N N . VAL B 1 185 ? 16.824 -14.914 16.628 1.00 21.84 232 VAL B N 1
ATOM 3182 C CA . VAL B 1 185 ? 16.611 -16.068 15.746 1.00 19.20 232 VAL B CA 1
ATOM 3183 C C . VAL B 1 185 ? 16.907 -15.801 14.242 1.00 20.75 232 VAL B C 1
ATOM 3184 O O . VAL B 1 185 ? 17.276 -16.711 13.524 1.00 21.06 232 VAL B O 1
ATOM 3188 N N . ASP B 1 186 ? 16.723 -14.580 13.816 1.00 21.99 233 ASP B N 1
ATOM 3189 C CA . ASP B 1 186 ? 17.020 -14.218 12.407 1.00 21.09 233 ASP B CA 1
ATOM 3190 C C . ASP B 1 186 ? 18.484 -14.483 12.076 1.00 18.51 233 ASP B C 1
ATOM 3191 O O . ASP B 1 186 ? 18.812 -15.257 11.161 1.00 21.56 233 ASP B O 1
ATOM 3196 N N . SER B 1 187 ? 19.351 -13.974 12.919 1.00 21.51 234 SER B N 1
ATOM 3197 C CA . SER B 1 187 ? 20.814 -14.230 12.777 1.00 24.78 234 SER B CA 1
ATOM 3198 C C . SER B 1 187 ? 21.203 -15.655 12.992 1.00 22.47 234 SER B C 1
ATOM 3199 O O . SER B 1 187 ? 21.941 -16.282 12.183 1.00 21.26 234 SER B O 1
ATOM 3202 N N . LEU B 1 188 ? 20.647 -16.244 14.056 1.00 23.26 235 LEU B N 1
ATOM 3203 C CA . LEU B 1 188 ? 20.946 -17.639 14.337 1.00 22.66 235 LEU B CA 1
ATOM 3204 C C . LEU B 1 188 ? 20.582 -18.644 13.267 1.00 21.32 235 LEU B C 1
ATOM 3205 O O . LEU B 1 188 ? 21.282 -19.654 13.072 1.00 22.56 235 LEU B O 1
ATOM 3210 N N . SER B 1 189 ? 19.493 -18.353 12.539 1.00 21.15 236 SER B N 1
ATOM 3211 C CA . SER B 1 189 ? 18.992 -19.208 11.457 1.00 20.98 236 SER B CA 1
ATOM 3212 C C . SER B 1 189 ? 19.969 -19.441 10.310 1.00 20.83 236 SER B C 1
ATOM 3213 O O . SER B 1 189 ? 19.788 -20.361 9.512 1.00 18.99 236 SER B O 1
ATOM 3216 N N . GLN B 1 190 ? 20.967 -18.543 10.210 1.00 21.50 237 GLN B N 1
ATOM 3217 C CA . GLN B 1 190 ? 21.947 -18.549 9.121 1.00 22.91 237 GLN B CA 1
ATOM 3218 C C . GLN B 1 190 ? 23.198 -19.347 9.399 1.00 27.02 237 GLN B C 1
ATOM 3219 O O . GLN B 1 190 ? 24.033 -19.583 8.491 1.00 27.28 237 GLN B O 1
ATOM 3225 N N . GLN B 1 191 ? 23.328 -19.884 10.600 1.00 26.10 238 GLN B N 1
ATOM 3226 C CA . GLN B 1 191 ? 24.495 -20.659 10.932 1.00 24.36 238 GLN B CA 1
ATOM 3227 C C . GLN B 1 191 ? 24.453 -21.962 10.212 1.00 25.94 238 GLN B C 1
ATOM 3228 O O . GLN B 1 191 ? 23.417 -22.442 9.754 1.00 24.86 238 GLN B O 1
ATOM 3234 N N . LYS B 1 192 ? 25.617 -22.562 10.126 1.00 26.62 239 LYS B N 1
ATOM 3235 C CA . LYS B 1 192 ? 25.782 -23.846 9.512 1.00 28.81 239 LYS B CA 1
ATOM 3236 C C . LYS B 1 192 ? 25.012 -24.937 10.314 1.00 27.54 239 LYS B C 1
ATOM 3237 O O . LYS B 1 192 ? 25.175 -25.030 11.547 1.00 30.76 239 LYS B O 1
ATOM 3243 N N . LEU B 1 193 ? 24.200 -25.711 9.602 1.00 27.81 240 LEU B N 1
ATOM 3244 C CA . LEU B 1 193 ? 23.321 -26.715 10.216 1.00 30.14 240 LEU B CA 1
ATOM 3245 C C . LEU B 1 193 ? 23.785 -28.054 9.809 1.00 29.76 240 LEU B C 1
ATOM 3246 O O . LEU B 1 193 ? 24.365 -28.188 8.729 1.00 33.64 240 LEU B O 1
ATOM 3251 N N . PRO B 1 194 ? 23.502 -29.066 10.632 1.00 29.80 241 PRO B N 1
ATOM 3252 C CA . PRO B 1 194 ? 23.786 -30.424 10.148 1.00 31.72 241 PRO B CA 1
ATOM 3253 C C . PRO B 1 194 ? 23.185 -30.711 8.784 1.00 32.00 241 PRO B C 1
ATOM 3254 O O . PRO B 1 194 ? 22.066 -30.258 8.466 1.00 34.61 241 PRO B O 1
ATOM 3258 N N . GLU B 1 195 ? 23.883 -31.481 7.974 1.00 32.97 242 GLU B N 1
ATOM 3259 C CA . GLU B 1 195 ? 23.377 -31.844 6.633 1.00 36.42 242 GLU B CA 1
ATOM 3260 C C . GLU B 1 195 ? 21.956 -32.472 6.723 1.00 40.33 242 GLU B C 1
ATOM 3261 O O . GLU B 1 195 ? 21.699 -33.310 7.616 1.00 36.05 242 GLU B O 1
ATOM 3267 N N . GLY B 1 196 ? 21.056 -32.035 5.829 1.00 30.49 243 GLY B N 1
ATOM 3268 C CA . GLY B 1 196 ? 19.695 -32.532 5.778 1.00 34.85 243 GLY B CA 1
ATOM 3269 C C . GLY B 1 196 ? 18.744 -32.019 6.855 1.00 27.78 243 GLY B C 1
ATOM 3270 O O . GLY B 1 196 ? 17.623 -32.442 6.898 1.00 33.50 243 GLY B O 1
ATOM 3271 N N . SER B 1 197 ? 19.191 -31.056 7.659 1.00 29.37 244 SER B N 1
ATOM 3272 C CA . SER B 1 197 ? 18.368 -30.419 8.670 1.00 28.02 244 SER B CA 1
ATOM 3273 C C . SER B 1 197 ? 17.956 -29.023 8.207 1.00 32.15 244 SER B C 1
ATOM 3274 O O . SER B 1 197 ? 18.592 -28.429 7.357 1.00 28.85 244 SER B O 1
ATOM 3277 N N . LYS B 1 198 ? 16.943 -28.479 8.872 1.00 25.81 245 LYS B N 1
ATOM 3278 C CA . LYS B 1 198 ? 16.288 -27.250 8.498 1.00 28.11 245 LYS B CA 1
ATOM 3279 C C . LYS B 1 198 ? 15.925 -26.547 9.816 1.00 26.22 245 LYS B C 1
ATOM 3280 O O . LYS B 1 198 ? 15.567 -27.184 10.821 1.00 23.28 245 LYS B O 1
ATOM 3286 N N . TRP B 1 199 ? 16.011 -25.236 9.804 1.00 24.34 246 TRP B N 1
ATOM 3287 C CA . TRP B 1 199 ? 15.709 -24.374 10.954 1.00 24.41 246 TRP B CA 1
ATOM 3288 C C . TRP B 1 199 ? 14.290 -23.808 10.830 1.00 26.72 246 TRP B C 1
ATOM 3289 O O . TRP B 1 199 ? 13.887 -23.318 9.775 1.00 23.33 246 TRP B O 1
ATOM 3300 N N . GLN B 1 200 ? 13.521 -23.809 11.909 1.00 22.46 247 GLN B N 1
ATOM 3301 C CA . GLN B 1 200 ? 12.296 -23.000 11.949 1.00 24.58 247 GLN B CA 1
ATOM 3302 C C . GLN B 1 200 ? 12.275 -22.314 13.313 1.00 22.85 247 GLN B C 1
ATOM 3303 O O . GLN B 1 200 ? 12.873 -22.822 14.272 1.00 21.98 247 GLN B O 1
ATOM 3309 N N . ASP B 1 201 ? 11.577 -21.201 13.415 1.00 21.89 248 ASP B N 1
ATOM 3310 C CA . ASP B 1 201 ? 11.503 -20.514 14.694 1.00 20.26 248 ASP B CA 1
ATOM 3311 C C . ASP B 1 201 ? 10.172 -19.844 14.959 1.00 19.58 248 ASP B C 1
ATOM 3312 O O . ASP B 1 201 ? 9.208 -19.865 14.117 1.00 19.38 248 ASP B O 1
ATOM 3317 N N . TRP B 1 202 ? 10.114 -19.253 16.150 1.00 19.73 249 TRP B N 1
ATOM 3318 C CA . TRP B 1 202 ? 8.895 -18.700 16.675 1.00 21.48 249 TRP B CA 1
ATOM 3319 C C . TRP B 1 202 ? 8.310 -17.570 15.840 1.00 22.24 249 TRP B C 1
ATOM 3320 O O . TRP B 1 202 ? 7.140 -17.257 15.966 1.00 20.78 249 TRP B O 1
ATOM 3331 N N . ARG B 1 203 ? 9.102 -16.971 14.947 1.00 21.84 250 ARG B N 1
ATOM 3332 C CA . ARG B 1 203 ? 8.554 -15.955 14.044 1.00 21.86 250 ARG B CA 1
ATOM 3333 C C . ARG B 1 203 ? 7.467 -16.484 13.095 1.00 23.07 250 ARG B C 1
ATOM 3334 O O . ARG B 1 203 ? 6.698 -15.664 12.580 1.00 21.95 250 ARG B O 1
ATOM 3342 N N . ASP B 1 204 ? 7.366 -17.788 12.906 1.00 26.40 251 ASP B N 1
ATOM 3343 C CA . ASP B 1 204 ? 6.437 -18.375 11.931 1.00 33.18 251 ASP B CA 1
ATOM 3344 C C . ASP B 1 204 ? 5.002 -17.921 12.254 1.00 37.76 251 ASP B C 1
ATOM 3345 O O . ASP B 1 204 ? 4.309 -17.418 11.381 1.00 37.94 251 ASP B O 1
ATOM 3350 N N . ARG B 1 205 ? 4.670 -17.991 13.537 1.00 32.87 252 ARG B N 1
ATOM 3351 C CA . ARG B 1 205 ? 3.373 -17.623 14.076 1.00 48.21 252 ARG B CA 1
ATOM 3352 C C . ARG B 1 205 ? 3.229 -16.090 14.426 1.00 49.42 252 ARG B C 1
ATOM 3353 O O . ARG B 1 205 ? 2.145 -15.551 14.539 1.00 50.05 252 ARG B O 1
ATOM 3361 N N . LYS B 1 206 ? 4.347 -15.405 14.656 1.00 46.98 253 LYS B N 1
ATOM 3362 C CA . LYS B 1 206 ? 4.403 -14.126 15.349 1.00 39.88 253 LYS B CA 1
ATOM 3363 C C . LYS B 1 206 ? 5.234 -13.096 14.578 1.00 41.46 253 LYS B C 1
ATOM 3364 O O . LYS B 1 206 ? 6.087 -12.463 15.160 1.00 36.45 253 LYS B O 1
ATOM 3370 N N . GLY B 1 207 ? 4.912 -12.868 13.316 1.00 37.70 254 GLY B N 1
ATOM 3371 C CA . GLY B 1 207 ? 5.627 -11.918 12.465 1.00 38.37 254 GLY B CA 1
ATOM 3372 C C . GLY B 1 207 ? 5.723 -10.496 12.961 1.00 37.75 254 GLY B C 1
ATOM 3373 O O . GLY B 1 207 ? 6.797 -9.874 12.940 1.00 34.01 254 GLY B O 1
ATOM 3374 N N . GLU B 1 208 ? 4.570 -9.975 13.366 1.00 34.55 255 GLU B N 1
ATOM 3375 C CA . GLU B 1 208 ? 4.471 -8.578 13.781 1.00 36.27 255 GLU B CA 1
ATOM 3376 C C . GLU B 1 208 ? 5.145 -8.436 15.154 1.00 30.47 255 GLU B C 1
ATOM 3377 O O . GLU B 1 208 ? 5.7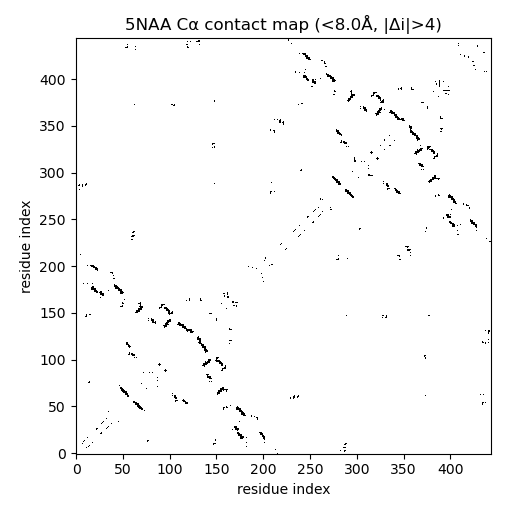25 -7.388 15.471 1.00 28.72 255 GLU B O 1
ATOM 3383 N N . LEU B 1 209 ? 5.063 -9.479 15.962 1.00 27.25 256 LEU B N 1
ATOM 3384 C CA . LEU B 1 209 ? 5.748 -9.431 17.261 1.00 30.29 256 LEU B CA 1
ATOM 3385 C C . LEU B 1 209 ? 7.280 -9.280 17.118 1.00 28.26 256 LEU B C 1
ATOM 3386 O O . LEU B 1 209 ? 7.923 -8.468 17.806 1.00 24.54 256 LEU B O 1
ATOM 3391 N N . PHE B 1 210 ? 7.838 -10.042 16.175 1.00 27.88 257 PHE B N 1
ATOM 3392 C CA . PHE B 1 210 ? 9.264 -9.940 15.894 1.00 26.59 257 PHE B CA 1
ATOM 3393 C C . PHE B 1 210 ? 9.646 -8.598 15.283 1.00 30.26 257 PHE B C 1
ATOM 3394 O O . PHE B 1 210 ? 10.665 -7.996 15.647 1.00 27.45 257 PHE B O 1
ATOM 3402 N N . GLN B 1 211 ? 8.797 -8.090 14.383 1.00 28.80 258 GLN B N 1
ATOM 3403 C CA . GLN B 1 211 ? 8.967 -6.736 13.859 1.00 34.99 258 GLN B CA 1
ATOM 3404 C C . GLN B 1 211 ? 8.991 -5.714 14.964 1.00 31.28 258 GLN B C 1
ATOM 3405 O O . GLN B 1 211 ? 9.826 -4.783 14.943 1.00 34.53 258 GLN B O 1
ATOM 3411 N N . ALA B 1 212 ? 8.124 -5.906 15.959 1.00 30.60 259 ALA B N 1
ATOM 3412 C CA . ALA B 1 212 ? 8.075 -4.950 17.084 1.00 27.91 259 ALA B CA 1
ATOM 3413 C C . ALA B 1 212 ? 9.388 -4.892 17.841 1.00 31.30 259 ALA B C 1
ATOM 3414 O O . ALA B 1 212 ? 9.776 -3.817 18.241 1.00 34.07 259 ALA B O 1
ATOM 3416 N N . VAL B 1 213 ? 10.075 -6.022 18.004 1.00 33.83 260 VAL B N 1
ATOM 3417 C CA . VAL B 1 213 ? 11.347 -6.117 18.744 1.00 39.78 260 VAL B CA 1
ATOM 3418 C C . VAL B 1 213 ? 12.384 -5.124 18.240 1.00 45.88 260 VAL B C 1
ATOM 3419 O O . VAL B 1 213 ? 12.897 -4.283 19.010 1.00 46.67 260 VAL B O 1
ATOM 3423 N N . ARG B 1 214 ? 12.631 -5.213 16.942 1.00 52.19 261 ARG B N 1
ATOM 3424 C CA . ARG B 1 214 ? 13.568 -4.326 16.244 1.00 61.66 261 ARG B CA 1
ATOM 3425 C C . ARG B 1 214 ? 13.192 -2.836 16.450 1.00 62.28 261 ARG B C 1
ATOM 3426 O O . ARG B 1 214 ? 14.004 -1.999 16.896 1.00 67.52 261 ARG B O 1
ATOM 3434 N N . MET B 1 215 ? 11.941 -2.521 16.142 1.00 52.47 262 MET B N 1
ATOM 3435 C CA . MET B 1 215 ? 11.513 -1.138 16.072 1.00 55.94 262 MET B CA 1
ATOM 3436 C C . MET B 1 215 ? 11.385 -0.537 17.456 1.00 55.39 262 MET B C 1
ATOM 3437 O O . MET B 1 215 ? 11.619 0.649 17.651 1.00 57.60 262 MET B O 1
ATOM 3442 N N . GLU B 1 216 ? 11.003 -1.356 18.424 1.00 52.97 263 GLU B N 1
ATOM 3443 C CA . GLU B 1 216 ? 10.892 -0.896 19.796 1.00 55.84 263 GLU B CA 1
ATOM 3444 C C . GLU B 1 216 ? 12.290 -0.531 20.375 1.00 60.84 263 GLU B C 1
ATOM 3445 O O . GLU B 1 216 ? 12.366 0.396 21.185 1.00 60.16 263 GLU B O 1
ATOM 3451 N N . LYS B 1 217 ? 13.372 -1.196 19.944 1.00 61.84 264 LYS B N 1
ATOM 3452 C CA . LYS B 1 217 ? 14.717 -0.730 20.301 1.00 64.58 264 LYS B CA 1
ATOM 3453 C C . LYS B 1 217 ? 15.165 0.635 19.714 1.00 64.73 264 LYS B C 1
ATOM 3454 O O . LYS B 1 217 ? 16.282 1.047 20.002 1.00 61.20 264 LYS B O 1
ATOM 3460 N N . ASN B 1 218 ? 14.327 1.347 18.944 1.00 63.84 265 ASN B N 1
ATOM 3461 C CA . ASN B 1 218 ? 14.681 2.683 18.386 1.00 62.05 265 ASN B CA 1
ATOM 3462 C C . ASN B 1 218 ? 13.949 3.838 19.083 1.00 62.43 265 ASN B C 1
ATOM 3463 O O . ASN B 1 218 ? 12.856 3.657 19.635 1.00 62.10 265 ASN B O 1
#

Radius of gyration: 22.25 Å; Cα contacts (8 Å, |Δi|>4): 1023; chains: 2; bounding box: 52×56×49 Å

GO terms:
  GO:0089705 protein localization to outer membrane (P, IMP)
  GO:0005515 protein binding (F, IPI)
  GO:0005886 plasma membrane (C, IDA)
  GO:0030288 outer membrane-bounded periplasmic space (C, IDA)
  GO:0044874 lipoprotein localization to outer membrane (P, IDA)
  GO:0098797 plasma membrane protein complex (C, IDA)
  GO:0140306 lipoprotein releasing activity (F, IDA)
  GO:0044874 lipoprotein localization to outer membrane (P, IMP)
  GO:0140306 lipoprotein releasing activity (F, IMP)